Protein AF-A0AAP2GDQ8-F1 (afdb_monomer_lite)

Foldseek 3Di:
DDDDDDDDDDDDDDDDDDDDDDDDDDDDDDDDDDDDDDDDDDDDDDDDDDDDDDDDDDDDDDDDDDDDDDDDDDDDDDDDDDDDDPDPDDPDDPDPPDPDPQDLDFAAFDPVDWDQLCVLLDDDPVVVLCVQQQKDRTWTQTPRNNNQEIATAGQAWEFAADLVVRATQWAKAWDDQDPVRWIKIKIKTWTFSLHDPVSQVVSQVSSCVSVVHRHHYDHFAFPDAWDKFLDCLVVVQVWDPVQWDWDGDPDNRGIIMIMGMGTPCVLVLLVQLADPQHRKIWTWTHGPDDDRDTDTRMYGSHQQFCSNVGWAKDPDLCVQQQWDFAQHLFKKWFFWKWWWFQAPVRDTDIDTHGDPGDIAGHRGIDNPGDPVSSCVNVDDHDTPIITTDIHTDDDPVSSVVVSCSRVCVLAQFPKQWAKEFFACQCVFQVFQKKKKWKWALQLDSNSPDIDIDPIDIGRDGGDMDTPGIGRHHVPGFAKIWMKMWGQHPVRDIDIFDIDMDRDSYHYHDDVVCCVGPVRPGPPDDPPPPPPPPDD

Radius of gyration: 38.81 Å; chains: 1; bounding box: 111×85×153 Å

Organism: NCBI:txid2782352

Structure (mmCIF, N/CA/C/O backbone):
data_AF-A0AAP2GDQ8-F1
#
_entry.id   AF-A0AAP2GDQ8-F1
#
loop_
_atom_site.group_PDB
_atom_site.id
_atom_site.type_symbol
_atom_site.label_atom_id
_atom_site.label_alt_id
_atom_site.label_comp_id
_atom_site.label_asym_id
_atom_site.label_entity_id
_atom_site.label_seq_id
_atom_site.pdbx_PDB_ins_code
_atom_site.Cartn_x
_atom_site.Cartn_y
_atom_site.Cartn_z
_atom_site.occupancy
_atom_site.B_iso_or_equiv
_atom_site.auth_seq_id
_atom_site.auth_comp_id
_atom_site.auth_asym_id
_atom_site.auth_atom_id
_atom_site.pdbx_PDB_model_num
ATOM 1 N N . MET A 1 1 ? 58.501 -4.384 36.906 1.00 40.50 1 MET A N 1
ATOM 2 C CA . MET A 1 1 ? 58.510 -3.609 35.641 1.00 40.50 1 MET A CA 1
ATOM 3 C C . MET A 1 1 ? 57.201 -2.818 35.605 1.00 40.50 1 MET A C 1
ATOM 5 O O . MET A 1 1 ? 56.200 -3.402 35.245 1.00 40.50 1 MET A O 1
ATOM 9 N N . ASN A 1 2 ? 56.993 -1.670 36.255 1.00 32.47 2 ASN A N 1
ATOM 10 C CA . ASN A 1 2 ? 57.658 -0.359 36.375 1.00 32.47 2 ASN A CA 1
ATOM 11 C C . ASN A 1 2 ? 57.536 0.590 35.157 1.00 32.47 2 ASN A C 1
ATOM 13 O O . ASN A 1 2 ? 58.122 0.298 34.119 1.00 32.47 2 ASN A O 1
ATOM 17 N N . ARG A 1 3 ? 56.897 1.758 35.425 1.00 37.75 3 ARG A N 1
ATOM 18 C CA . ARG A 1 3 ? 56.630 3.017 34.655 1.00 37.75 3 ARG A CA 1
ATOM 19 C C . ARG A 1 3 ? 55.179 3.126 34.146 1.00 37.75 3 ARG A C 1
ATOM 21 O O . ARG A 1 3 ? 54.795 2.319 33.319 1.00 37.75 3 ARG A O 1
ATOM 28 N N . ILE A 1 4 ? 54.265 3.988 34.628 1.00 42.88 4 ILE A N 1
ATOM 29 C CA . ILE A 1 4 ? 54.241 5.357 35.225 1.00 42.88 4 ILE A CA 1
ATOM 30 C C . ILE A 1 4 ? 54.722 6.485 34.286 1.00 42.88 4 ILE A C 1
ATOM 32 O O . ILE A 1 4 ? 55.823 6.382 33.752 1.00 42.88 4 ILE A O 1
ATOM 36 N N . TYR A 1 5 ? 53.911 7.569 34.262 1.00 36.34 5 TYR A N 1
ATOM 37 C CA . TYR A 1 5 ? 54.082 8.975 33.805 1.00 36.34 5 TYR A CA 1
ATOM 38 C C . TYR A 1 5 ? 53.352 9.333 32.496 1.00 36.34 5 TYR A C 1
ATOM 40 O O . TYR A 1 5 ? 53.476 8.607 31.525 1.00 36.34 5 TYR A O 1
ATOM 48 N N . ARG A 1 6 ? 52.642 10.463 32.334 1.00 31.94 6 ARG A N 1
ATOM 49 C CA . ARG A 1 6 ? 52.053 11.516 33.196 1.00 31.94 6 ARG A CA 1
ATOM 50 C C . ARG A 1 6 ? 51.223 12.417 32.250 1.00 31.94 6 ARG A C 1
ATOM 52 O O . ARG A 1 6 ? 51.594 12.615 31.102 1.00 31.94 6 ARG A O 1
ATOM 59 N N . THR A 1 7 ? 50.144 12.952 32.802 1.00 39.91 7 THR A N 1
ATOM 60 C CA . THR A 1 7 ? 49.441 14.229 32.567 1.00 39.91 7 THR A CA 1
ATOM 61 C C . THR A 1 7 ? 50.134 15.314 31.725 1.00 39.91 7 THR A C 1
ATOM 63 O O . THR A 1 7 ? 51.295 15.583 31.996 1.00 39.91 7 THR A O 1
ATOM 66 N N . PHE A 1 8 ? 49.379 16.030 30.865 1.00 30.31 8 PHE A N 1
ATOM 67 C CA . PHE A 1 8 ? 49.416 17.506 30.694 1.00 30.31 8 PHE A CA 1
ATOM 68 C C . PHE A 1 8 ? 48.238 18.033 29.815 1.00 30.31 8 PHE A C 1
ATOM 70 O O . PHE A 1 8 ? 48.149 17.737 28.631 1.00 30.31 8 PHE A O 1
ATOM 77 N N . LEU A 1 9 ? 47.349 18.829 30.425 1.00 34.56 9 LEU A N 1
ATOM 78 C CA . LEU A 1 9 ? 46.577 19.980 29.880 1.00 34.56 9 LEU A CA 1
ATOM 79 C C . LEU A 1 9 ? 47.241 21.244 30.508 1.00 34.56 9 LEU A C 1
ATOM 81 O O . LEU A 1 9 ? 47.944 21.024 31.504 1.00 34.56 9 LEU A O 1
ATOM 85 N N . PRO A 1 10 ? 47.060 22.528 30.084 1.00 46.31 10 PRO A N 1
ATOM 86 C CA . PRO A 1 10 ? 45.855 23.143 29.483 1.00 46.31 10 PRO A CA 1
ATOM 87 C C . PRO A 1 10 ? 46.098 24.320 28.478 1.00 46.31 10 PRO A C 1
ATOM 89 O O . PRO A 1 10 ? 47.229 24.680 28.168 1.00 46.31 10 PRO A O 1
ATOM 92 N N . GLY A 1 11 ? 45.012 24.973 28.031 1.00 29.83 11 GLY A N 1
ATOM 93 C CA . GLY A 1 11 ? 44.975 26.322 27.419 1.00 29.83 11 GLY A CA 1
ATOM 94 C C . GLY A 1 11 ? 43.732 26.459 26.525 1.00 29.83 11 GLY A C 1
ATOM 95 O O . GLY A 1 11 ? 43.672 25.806 25.495 1.00 29.83 11 GLY A O 1
ATOM 96 N N . LEU A 1 12 ? 42.605 27.065 26.916 1.00 29.80 12 LEU A N 1
ATOM 97 C CA . LEU A 1 12 ? 42.303 28.447 27.332 1.00 29.80 12 LEU A CA 1
ATOM 98 C C . LEU A 1 12 ? 42.609 29.492 26.244 1.00 29.80 12 LEU A C 1
ATOM 100 O O . LEU A 1 12 ? 43.733 29.972 26.144 1.00 29.80 12 LEU A O 1
ATOM 104 N N . LEU A 1 13 ? 41.584 29.893 25.481 1.00 31.83 13 LEU A N 1
ATOM 105 C CA . LEU A 1 13 ? 41.560 31.199 24.826 1.00 31.83 13 LEU A CA 1
ATOM 106 C C . LEU A 1 13 ? 40.144 31.784 24.842 1.00 31.83 13 LEU A C 1
ATOM 108 O O . LEU A 1 13 ? 39.163 31.148 24.468 1.00 31.83 13 LEU A O 1
ATOM 112 N N . ILE A 1 14 ? 40.106 32.998 25.376 1.00 31.94 14 ILE A N 1
ATOM 113 C CA . ILE A 1 14 ? 38.981 33.884 25.646 1.00 31.94 14 ILE A CA 1
ATOM 114 C C . ILE A 1 14 ? 38.792 34.780 24.419 1.00 31.94 14 ILE A C 1
ATOM 116 O O . ILE A 1 14 ? 39.777 35.306 23.906 1.00 31.94 14 ILE A O 1
ATOM 120 N N . LEU A 1 15 ? 37.550 35.061 24.023 1.00 30.41 15 LEU A N 1
ATOM 121 C CA . LEU A 1 15 ? 37.211 36.352 23.422 1.00 30.41 15 LEU A CA 1
ATOM 122 C C . LEU A 1 15 ? 35.789 36.750 23.814 1.00 30.41 15 LEU A C 1
ATOM 124 O O . LEU A 1 15 ? 34.842 35.978 23.688 1.00 30.41 15 LEU A O 1
ATOM 128 N N . ALA A 1 16 ? 35.695 37.959 24.356 1.00 32.38 16 ALA A N 1
ATOM 129 C CA . ALA A 1 16 ? 34.507 38.594 24.890 1.00 32.38 16 ALA A CA 1
ATOM 130 C C . ALA A 1 16 ? 34.227 39.904 24.138 1.00 32.38 16 ALA A C 1
ATOM 132 O O . ALA A 1 16 ? 35.139 40.487 23.552 1.00 32.38 16 ALA A O 1
ATOM 133 N N . ALA A 1 17 ? 32.992 40.385 24.331 1.00 31.30 17 ALA A N 1
ATOM 134 C CA . ALA A 1 17 ? 32.456 41.724 24.055 1.00 31.30 17 ALA A CA 1
ATOM 135 C C . ALA A 1 17 ? 32.092 41.992 22.576 1.00 31.30 17 ALA A C 1
ATOM 137 O O . ALA A 1 17 ? 32.802 41.582 21.673 1.00 31.30 17 ALA A O 1
ATOM 138 N N . THR A 1 18 ? 30.968 42.629 22.242 1.00 30.52 18 THR A N 1
ATOM 139 C CA . THR A 1 18 ? 30.297 43.767 22.894 1.00 30.52 18 THR A CA 1
ATOM 140 C C . THR A 1 18 ? 28.785 43.784 22.619 1.00 30.52 18 THR A C 1
ATOM 142 O O . THR A 1 18 ? 28.313 43.371 21.564 1.00 30.52 18 THR A O 1
ATOM 145 N N . ALA A 1 19 ? 28.029 44.325 23.575 1.00 36.44 19 ALA A N 1
ATOM 146 C CA . ALA A 1 19 ? 26.628 44.711 23.435 1.00 36.44 19 ALA A CA 1
ATOM 147 C C . ALA A 1 19 ? 26.494 46.107 22.799 1.00 36.44 19 ALA A C 1
ATOM 149 O O . ALA A 1 19 ? 27.297 46.987 23.107 1.00 36.44 19 ALA A O 1
ATOM 150 N N . ALA A 1 20 ? 25.438 46.341 22.012 1.00 31.25 20 ALA A N 1
ATOM 151 C CA . ALA A 1 20 ? 24.838 47.667 21.848 1.00 31.25 20 ALA A CA 1
ATOM 152 C C . ALA A 1 20 ? 23.382 47.580 21.350 1.00 31.25 20 ALA A C 1
ATOM 154 O O . ALA A 1 20 ? 23.047 46.878 20.403 1.00 31.25 20 ALA A O 1
ATOM 155 N N . THR A 1 21 ? 22.549 48.337 22.050 1.00 35.69 21 THR A N 1
ATOM 156 C CA . THR A 1 21 ? 21.128 48.666 21.892 1.00 35.69 21 THR A CA 1
ATOM 157 C C . THR A 1 21 ? 20.698 49.154 20.506 1.00 35.69 21 THR A C 1
ATOM 159 O O . THR A 1 21 ? 21.429 49.895 19.857 1.00 35.69 21 THR A O 1
ATOM 162 N N . GLY A 1 22 ? 19.441 48.884 20.129 1.00 29.06 22 GLY A N 1
ATOM 163 C CA . GLY A 1 22 ? 18.808 49.511 18.964 1.00 29.06 22 GLY A CA 1
ATOM 164 C C . GLY A 1 22 ? 17.322 49.187 18.819 1.00 29.06 22 GLY A C 1
ATOM 165 O O . GLY A 1 22 ? 16.933 48.339 18.027 1.00 29.06 22 GLY A O 1
ATOM 166 N N . GLN A 1 23 ? 16.487 49.877 19.591 1.00 34.75 23 GLN A N 1
ATOM 167 C CA . GLN A 1 23 ? 15.036 49.923 19.436 1.00 34.75 23 GLN A CA 1
ATOM 168 C C . GLN A 1 23 ? 14.692 50.789 18.209 1.00 34.75 23 GLN A C 1
ATOM 170 O O . GLN A 1 23 ? 14.975 51.982 18.233 1.00 34.75 23 GLN A O 1
ATOM 175 N N . GLN A 1 24 ? 14.047 50.247 17.169 1.00 33.66 24 GLN A N 1
ATOM 176 C CA . GLN A 1 24 ? 13.182 51.051 16.297 1.00 33.66 24 GLN A CA 1
ATOM 177 C C . GLN A 1 24 ? 12.017 50.252 15.708 1.00 33.66 24 GLN A C 1
ATOM 179 O O . GLN A 1 24 ? 12.149 49.196 15.099 1.00 33.66 24 GLN A O 1
ATOM 184 N N . ILE A 1 25 ? 10.856 50.854 15.932 1.00 36.34 25 ILE A N 1
ATOM 185 C CA . ILE A 1 25 ? 9.528 50.577 15.413 1.00 36.34 25 ILE A CA 1
ATOM 186 C C . ILE A 1 25 ? 9.544 50.767 13.896 1.00 36.34 25 ILE A C 1
ATOM 188 O O . ILE A 1 25 ? 9.951 51.828 13.434 1.00 36.34 25 ILE A O 1
ATOM 192 N N . ASN A 1 26 ? 8.993 49.820 13.133 1.00 34.19 26 ASN A N 1
ATOM 193 C CA . ASN A 1 26 ? 8.366 50.161 11.860 1.00 34.19 26 ASN A CA 1
ATOM 194 C C . ASN A 1 26 ? 7.135 49.299 11.570 1.00 34.19 26 ASN A C 1
ATOM 196 O O . ASN A 1 26 ? 7.192 48.086 11.390 1.00 34.19 26 ASN A O 1
ATOM 200 N N . ARG A 1 27 ? 6.004 50.009 11.525 1.00 35.31 27 ARG A N 1
ATOM 201 C CA . ARG A 1 27 ? 4.720 49.618 10.946 1.00 35.31 27 ARG A CA 1
ATOM 202 C C . ARG A 1 27 ? 4.918 49.113 9.516 1.00 35.31 27 ARG A C 1
ATOM 204 O O . ARG A 1 27 ? 5.404 49.882 8.692 1.00 35.31 27 ARG A O 1
ATOM 211 N N . ILE A 1 28 ? 4.372 47.946 9.174 1.00 35.25 28 ILE A N 1
ATOM 212 C CA . ILE A 1 28 ? 3.892 47.695 7.809 1.00 35.25 28 ILE A CA 1
ATOM 213 C C . ILE A 1 28 ? 2.470 47.131 7.860 1.00 35.25 28 ILE A C 1
ATOM 215 O O . ILE A 1 28 ? 2.134 46.234 8.626 1.00 35.25 28 ILE A O 1
ATOM 219 N N . LYS A 1 29 ? 1.642 47.797 7.058 1.00 33.44 29 LYS A N 1
ATOM 220 C CA . LYS A 1 29 ? 0.198 47.711 6.872 1.00 33.44 29 LYS A CA 1
ATOM 221 C C . LYS A 1 29 ? -0.309 46.299 6.579 1.00 33.44 29 LYS A C 1
ATOM 223 O O . LYS A 1 29 ? 0.093 45.669 5.609 1.00 33.44 29 LYS A O 1
ATOM 228 N N . THR A 1 30 ? -1.339 45.920 7.323 1.00 32.59 30 THR A N 1
ATOM 229 C CA . THR A 1 30 ? -2.402 45.004 6.909 1.00 32.59 30 THR A CA 1
ATOM 230 C C . THR A 1 30 ? -3.074 45.531 5.635 1.00 32.59 30 THR A C 1
ATOM 232 O O . THR A 1 30 ? -3.705 46.588 5.657 1.00 32.59 30 THR A O 1
ATOM 235 N N . MET A 1 31 ? -2.974 44.798 4.524 1.00 32.12 31 MET A N 1
ATOM 236 C CA . MET A 1 31 ? -3.910 44.931 3.405 1.00 32.12 31 MET A CA 1
ATOM 237 C C . MET A 1 31 ? -4.974 43.843 3.539 1.00 32.12 31 MET A C 1
ATOM 239 O O . MET A 1 31 ? -4.726 42.668 3.295 1.00 32.12 31 MET A O 1
ATOM 243 N N . ARG A 1 32 ? -6.165 44.268 3.972 1.00 31.55 32 ARG A N 1
ATOM 244 C CA . ARG A 1 32 ? -7.421 43.533 3.813 1.00 31.55 32 ARG A CA 1
ATOM 245 C C . ARG A 1 32 ? -7.878 43.699 2.367 1.00 31.55 32 ARG A C 1
ATOM 247 O O . ARG A 1 32 ? -8.207 44.812 1.965 1.00 31.55 32 ARG A O 1
ATOM 254 N N . THR A 1 33 ? -7.960 42.609 1.620 1.00 32.78 33 THR A N 1
ATOM 255 C CA . THR A 1 33 ? -8.718 42.543 0.367 1.00 32.78 33 THR A CA 1
ATOM 256 C C . THR A 1 33 ? -10.087 41.954 0.681 1.00 32.78 33 THR A C 1
ATOM 258 O O . THR A 1 33 ? -10.246 40.758 0.891 1.00 32.78 33 THR A O 1
ATOM 261 N N . THR A 1 34 ? -11.081 42.830 0.775 1.00 31.55 34 THR A N 1
ATOM 262 C CA . THR A 1 34 ? -12.501 42.478 0.822 1.00 31.55 34 THR A CA 1
ATOM 263 C C . THR A 1 34 ? -12.991 42.202 -0.594 1.00 31.55 34 THR A C 1
ATOM 265 O O . THR A 1 34 ? -12.970 43.105 -1.432 1.00 31.55 34 THR A O 1
ATOM 268 N N . THR A 1 35 ? -13.472 40.990 -0.859 1.00 36.16 35 THR A N 1
ATOM 269 C CA . THR A 1 35 ? -14.268 40.679 -2.054 1.00 36.16 35 THR A CA 1
ATOM 270 C C . THR A 1 35 ? -15.708 40.399 -1.611 1.00 36.16 35 THR A C 1
ATOM 272 O O . THR A 1 35 ? -15.901 39.635 -0.664 1.00 36.16 35 THR A O 1
ATOM 275 N N . PRO A 1 36 ? -16.728 41.029 -2.220 1.00 41.91 36 PRO A N 1
ATOM 276 C CA . PRO A 1 36 ? -18.109 40.899 -1.770 1.00 41.91 36 PRO A CA 1
ATOM 277 C C . PRO A 1 36 ? -18.759 39.605 -2.279 1.00 41.91 36 PRO A C 1
ATOM 279 O O . PRO A 1 36 ? -18.770 39.326 -3.479 1.00 41.91 36 PRO A O 1
ATOM 282 N N . VAL A 1 37 ? -19.357 38.850 -1.355 1.00 34.06 37 VAL A N 1
ATOM 283 C CA . VAL A 1 37 ? -20.263 37.732 -1.647 1.00 34.06 37 VAL A CA 1
ATOM 284 C C . VAL A 1 37 ? -21.618 38.303 -2.061 1.00 34.06 37 VAL A C 1
ATOM 286 O O . VAL A 1 37 ? -22.254 39.045 -1.314 1.00 34.06 37 VAL A O 1
ATOM 289 N N . LYS A 1 38 ? -22.046 37.963 -3.278 1.00 35.97 38 LYS A N 1
ATOM 290 C CA . LYS A 1 38 ? -23.345 38.325 -3.844 1.00 35.97 38 LYS A CA 1
ATOM 291 C C . LYS A 1 38 ? -24.375 37.274 -3.426 1.00 35.97 38 LYS A C 1
ATOM 293 O O . LYS A 1 38 ? -24.332 36.139 -3.887 1.00 35.97 38 LYS A O 1
ATOM 298 N N . THR A 1 39 ? -25.284 37.670 -2.546 1.00 35.19 39 THR A N 1
ATOM 299 C CA . THR A 1 39 ? -26.488 36.935 -2.150 1.00 35.19 39 THR A CA 1
ATOM 300 C C . THR A 1 39 ? -27.472 36.828 -3.318 1.00 35.19 39 THR A C 1
ATOM 302 O O . THR A 1 39 ? -27.715 37.803 -4.031 1.00 35.19 39 THR A O 1
ATOM 305 N N . ALA A 1 40 ? -28.073 35.649 -3.488 1.00 33.09 40 ALA A N 1
ATOM 306 C CA . ALA A 1 40 ? -29.276 35.435 -4.290 1.00 33.09 40 ALA A CA 1
ATOM 307 C C . ALA A 1 40 ? -30.298 34.622 -3.465 1.00 33.09 40 ALA A C 1
ATOM 309 O O . ALA A 1 40 ? -29.884 33.865 -2.585 1.00 33.09 40 ALA A O 1
ATOM 310 N N . PRO A 1 41 ? -31.610 34.838 -3.675 1.00 45.50 41 PRO A N 1
ATOM 311 C CA . PRO A 1 41 ? -32.619 34.654 -2.639 1.00 45.50 41 PRO A CA 1
ATOM 312 C C . PRO A 1 41 ? -33.281 33.271 -2.623 1.00 45.50 41 PRO A C 1
ATOM 314 O O . PRO A 1 41 ? -33.259 32.521 -3.596 1.00 45.50 41 PRO A O 1
ATOM 317 N N . ALA A 1 42 ? -33.915 33.006 -1.480 1.00 35.81 42 ALA A N 1
ATOM 318 C CA . ALA A 1 42 ? -34.770 31.869 -1.180 1.00 35.81 42 ALA A CA 1
ATOM 319 C C . ALA A 1 42 ? -35.967 31.742 -2.140 1.00 35.81 42 ALA A C 1
ATOM 321 O O . ALA A 1 42 ? -36.599 32.738 -2.494 1.00 35.81 42 ALA A O 1
ATOM 322 N N . VAL A 1 43 ? -36.315 30.498 -2.480 1.00 37.81 43 VAL A N 1
ATOM 323 C CA . VAL A 1 43 ? -37.590 30.136 -3.109 1.00 37.81 43 VAL A CA 1
ATOM 324 C C . VAL A 1 43 ? -38.267 29.076 -2.245 1.00 37.81 43 VAL A C 1
ATOM 326 O O . VAL A 1 43 ? -37.688 28.043 -1.916 1.00 37.81 43 VAL A O 1
ATOM 329 N N . THR A 1 44 ? -39.487 29.413 -1.848 1.00 33.16 44 THR A N 1
ATOM 330 C CA . THR A 1 44 ? -40.448 28.670 -1.038 1.00 33.16 44 THR A CA 1
ATOM 331 C C . THR A 1 44 ? -41.014 27.448 -1.764 1.00 33.16 44 THR A C 1
ATOM 333 O O . THR A 1 44 ? -41.098 27.404 -2.989 1.00 33.16 44 THR A O 1
ATOM 336 N N . ALA A 1 45 ? -41.422 26.463 -0.965 1.00 37.12 45 ALA A N 1
ATOM 337 C CA . ALA A 1 45 ? -42.059 25.219 -1.377 1.00 37.12 45 ALA A CA 1
ATOM 338 C C . ALA A 1 45 ? -43.451 25.421 -2.005 1.00 37.12 45 ALA A C 1
ATOM 340 O O . ALA A 1 45 ? -44.201 26.290 -1.566 1.00 37.12 45 ALA A O 1
ATOM 341 N N . ASP A 1 46 ? -43.830 24.534 -2.932 1.00 34.88 46 ASP A N 1
ATOM 342 C CA . ASP A 1 46 ? -45.232 24.157 -3.124 1.00 34.88 46 ASP A CA 1
ATOM 343 C C . ASP A 1 46 ? -45.369 22.682 -3.540 1.00 34.88 46 ASP A C 1
ATOM 345 O O . ASP A 1 46 ? -44.595 22.124 -4.322 1.00 34.88 46 ASP A O 1
ATOM 349 N N . THR A 1 47 ? -46.376 22.054 -2.952 1.00 36.81 47 THR A N 1
ATOM 350 C CA . THR A 1 47 ? -46.819 20.674 -3.102 1.00 36.81 47 THR A CA 1
ATOM 351 C C . THR A 1 47 ? -47.924 20.572 -4.156 1.00 36.81 47 THR A C 1
ATOM 353 O O . THR A 1 47 ? -48.876 21.339 -4.121 1.00 36.81 47 THR A O 1
ATOM 356 N N . SER A 1 48 ? -47.902 19.538 -5.009 1.00 31.59 48 SER A N 1
ATOM 357 C CA . SER A 1 48 ? -49.019 18.581 -5.189 1.00 31.59 48 SER A CA 1
ATOM 358 C C . SER A 1 48 ? -49.104 17.920 -6.583 1.00 31.59 48 SER A C 1
ATOM 360 O O . SER A 1 48 ? -49.066 18.552 -7.627 1.00 31.59 48 SER A O 1
ATOM 362 N N . ARG A 1 49 ? -49.328 16.597 -6.527 1.00 35.88 49 ARG A N 1
ATOM 363 C CA . ARG A 1 49 ? -50.285 15.773 -7.301 1.00 35.88 49 ARG A CA 1
ATOM 364 C C . ARG A 1 49 ? -50.220 15.657 -8.849 1.00 35.88 49 ARG A C 1
ATOM 366 O O . ARG A 1 49 ? -50.533 16.577 -9.584 1.00 35.88 49 ARG A O 1
ATOM 373 N N . ARG A 1 50 ? -50.181 14.362 -9.241 1.00 32.12 50 ARG A N 1
ATOM 374 C CA . ARG A 1 50 ? -50.867 13.635 -10.355 1.00 32.12 50 ARG A CA 1
ATOM 375 C C . ARG A 1 50 ? -50.101 13.338 -11.667 1.00 32.12 50 ARG A C 1
ATOM 377 O O . ARG A 1 50 ? -50.126 14.128 -12.589 1.00 32.12 50 ARG A O 1
ATOM 384 N N . LYS A 1 51 ? -49.665 12.064 -11.755 1.00 35.16 51 LYS A N 1
ATOM 385 C CA . LYS A 1 51 ? -49.970 11.007 -12.769 1.00 35.16 51 LYS A CA 1
ATOM 386 C C . LYS A 1 51 ? -49.608 11.209 -14.274 1.00 35.16 51 LYS A C 1
ATOM 388 O O . LYS A 1 51 ? -49.369 12.319 -14.717 1.00 35.16 51 LYS A O 1
ATOM 393 N N . PRO A 1 52 ? -49.484 10.100 -15.048 1.00 52.44 52 PRO A N 1
ATOM 394 C CA . PRO A 1 52 ? -48.398 9.897 -16.015 1.00 52.44 52 PRO A CA 1
ATOM 395 C C . PRO A 1 52 ? -48.801 10.132 -17.476 1.00 52.44 52 PRO A C 1
ATOM 397 O O . PRO A 1 52 ? -49.949 9.895 -17.849 1.00 52.44 52 PRO A O 1
ATOM 400 N N . ILE A 1 53 ? -47.831 10.481 -18.331 1.00 32.22 53 ILE A N 1
ATOM 401 C CA . ILE A 1 53 ? -48.001 10.515 -19.792 1.00 32.22 53 ILE A CA 1
ATOM 402 C C . ILE A 1 53 ? -46.761 9.922 -20.487 1.00 32.22 53 ILE A C 1
ATOM 404 O O . ILE A 1 53 ? -45.647 10.417 -20.343 1.00 32.22 53 ILE A O 1
ATOM 408 N N . ARG A 1 54 ? -46.983 8.857 -21.271 1.00 40.41 54 ARG A N 1
ATOM 409 C CA . ARG A 1 54 ? -46.105 8.359 -22.348 1.00 40.41 54 ARG A CA 1
ATOM 410 C C . ARG A 1 54 ? -46.313 9.230 -23.586 1.00 40.41 54 ARG A C 1
ATOM 412 O O . ARG A 1 54 ? -47.448 9.237 -24.048 1.00 40.41 54 ARG A O 1
ATOM 419 N N . ILE A 1 55 ? -45.265 9.794 -24.200 1.00 33.12 55 ILE A N 1
ATOM 420 C CA . ILE A 1 55 ? -45.224 10.095 -25.649 1.00 33.12 55 ILE A CA 1
ATOM 421 C C . ILE A 1 55 ? -43.791 9.913 -26.197 1.00 33.12 55 ILE A C 1
ATOM 423 O O . ILE A 1 55 ? -42.801 10.214 -25.541 1.00 33.12 55 ILE A O 1
ATOM 427 N N . ILE A 1 56 ? -43.746 9.352 -27.407 1.00 34.84 56 ILE A N 1
ATOM 428 C CA . ILE A 1 56 ? -42.630 8.944 -28.277 1.00 34.84 56 ILE A CA 1
ATOM 429 C C . ILE A 1 56 ? -42.149 10.128 -29.163 1.00 34.84 56 ILE A C 1
ATOM 431 O O . ILE A 1 56 ? -42.936 11.040 -29.389 1.00 34.84 56 ILE A O 1
ATOM 435 N N . ARG A 1 57 ? -40.947 10.001 -29.782 1.00 31.42 57 ARG A N 1
ATOM 436 C CA . ARG A 1 57 ? -40.299 10.796 -30.882 1.00 31.42 57 ARG A CA 1
ATOM 437 C C . ARG A 1 57 ? -39.440 11.992 -30.429 1.00 31.42 57 ARG A C 1
ATOM 439 O O . ARG A 1 57 ? -39.788 12.656 -29.473 1.00 31.42 57 ARG A O 1
ATOM 446 N N . ALA A 1 58 ? -38.333 12.368 -31.079 1.00 31.09 58 ALA A N 1
ATOM 447 C CA . ALA A 1 58 ? -37.612 11.897 -32.270 1.00 31.09 58 ALA A CA 1
ATOM 448 C C . ALA A 1 58 ? -36.155 12.412 -32.201 1.00 31.09 58 ALA A C 1
ATOM 450 O O . ALA A 1 58 ? -35.915 13.497 -31.678 1.00 31.09 58 ALA A O 1
ATOM 451 N N . VAL A 1 59 ? -35.204 11.668 -32.770 1.00 39.84 59 VAL A N 1
ATOM 452 C CA . VAL A 1 59 ? -33.805 12.099 -32.957 1.00 39.84 59 VAL A CA 1
ATOM 453 C C . VAL A 1 59 ? -33.643 12.636 -34.387 1.00 39.84 59 VAL A C 1
ATOM 455 O O . VAL A 1 59 ? -34.045 11.936 -35.321 1.00 39.84 59 VAL A O 1
ATOM 458 N N . PRO A 1 60 ? -33.071 13.835 -34.610 1.00 40.12 60 PRO A N 1
ATOM 459 C CA . PRO A 1 60 ? -32.739 14.301 -35.950 1.00 40.12 60 PRO A CA 1
ATOM 460 C C . PRO A 1 60 ? -31.393 13.723 -36.413 1.00 40.12 60 PRO A C 1
ATOM 462 O O . PRO A 1 60 ? -30.383 13.815 -35.721 1.00 40.12 60 PRO A O 1
ATOM 465 N N . ALA A 1 61 ? -31.394 13.140 -37.613 1.00 34.00 61 ALA A N 1
ATOM 466 C CA . ALA A 1 61 ? -30.209 12.645 -38.301 1.00 34.00 61 ALA A CA 1
ATOM 467 C C . ALA A 1 61 ? -29.514 13.775 -39.079 1.00 34.00 61 ALA A C 1
ATOM 469 O O . ALA A 1 61 ? -30.111 14.396 -39.963 1.00 34.00 61 ALA A O 1
ATOM 470 N N . THR A 1 62 ? -28.237 14.008 -38.790 1.00 36.03 62 THR A N 1
ATOM 471 C CA . THR A 1 62 ? -27.336 14.849 -39.584 1.00 36.03 62 THR A CA 1
ATOM 472 C C . THR A 1 62 ? -26.738 14.039 -40.734 1.00 36.03 62 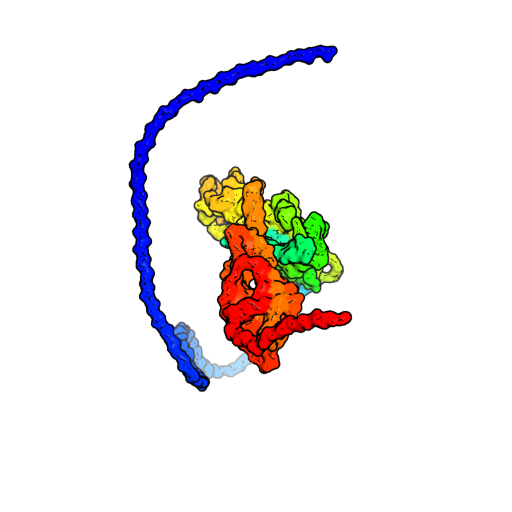THR A C 1
ATOM 474 O O . THR A 1 62 ? -26.145 12.980 -40.545 1.00 36.03 62 THR A O 1
ATOM 477 N N . LYS A 1 63 ? -26.927 14.553 -41.954 1.00 34.72 63 LYS A N 1
ATOM 478 C CA . LYS A 1 63 ? -26.347 14.054 -43.205 1.00 34.72 63 LYS A CA 1
ATOM 479 C C . LYS A 1 63 ? -24.893 14.513 -43.327 1.00 34.72 63 LYS A C 1
ATOM 481 O O . LYS A 1 63 ? -24.634 15.709 -43.220 1.00 34.72 63 LYS A O 1
ATOM 486 N N . THR A 1 64 ? -23.998 13.610 -43.719 1.00 35.28 64 THR A N 1
ATOM 487 C CA . THR A 1 64 ? -22.707 13.974 -44.321 1.00 35.28 64 THR A CA 1
ATOM 488 C C . THR A 1 64 ? -22.503 13.205 -45.620 1.00 35.28 64 THR A C 1
ATOM 490 O O . THR A 1 64 ? -22.839 12.030 -45.741 1.00 35.28 64 THR A O 1
ATOM 493 N N . ALA A 1 65 ? -22.035 13.947 -46.619 1.00 33.56 65 ALA A N 1
ATOM 494 C CA . ALA A 1 65 ? -22.036 13.620 -48.032 1.00 33.56 65 ALA A CA 1
ATOM 495 C C . ALA A 1 65 ? -21.034 12.519 -48.415 1.00 33.56 65 ALA A C 1
ATOM 497 O O . ALA A 1 65 ? -19.864 12.574 -48.042 1.00 33.56 65 ALA A O 1
ATOM 498 N N . VAL A 1 66 ? -21.483 11.580 -49.251 1.00 37.75 66 VAL A N 1
ATOM 499 C CA . VAL A 1 66 ? -20.634 10.618 -49.965 1.00 37.75 66 VAL A CA 1
ATOM 500 C C . VAL A 1 66 ? -20.478 11.106 -51.405 1.00 37.75 66 VAL A C 1
ATOM 502 O O . VAL A 1 66 ? -21.468 11.340 -52.098 1.00 37.75 66 VAL A O 1
ATOM 505 N N . LYS A 1 67 ? -19.226 11.297 -51.837 1.00 37.16 67 LYS A N 1
ATOM 506 C CA . LYS A 1 67 ? -18.860 11.652 -53.214 1.00 37.16 67 LYS A CA 1
ATOM 507 C C . LYS A 1 67 ? -19.057 10.452 -54.143 1.00 37.16 67 LYS A C 1
ATOM 509 O O . LYS A 1 67 ? -18.494 9.384 -53.925 1.00 37.16 67 LYS A O 1
ATOM 514 N N . ASP A 1 68 ? -19.850 10.701 -55.176 1.00 37.56 68 ASP A N 1
ATOM 515 C CA . ASP A 1 68 ? -20.210 9.826 -56.288 1.00 37.56 68 ASP A CA 1
ATOM 516 C C . ASP A 1 68 ? -19.018 9.659 -57.256 1.00 37.56 68 ASP A C 1
ATOM 518 O O . ASP A 1 68 ? -18.392 10.646 -57.641 1.00 37.56 68 ASP A O 1
ATOM 522 N N . ASN A 1 69 ? -18.707 8.424 -57.658 1.00 36.56 69 ASN A N 1
ATOM 523 C CA . ASN A 1 69 ? -17.764 8.112 -58.739 1.00 36.56 69 ASN A CA 1
ATOM 524 C C . ASN A 1 69 ? -18.366 6.999 -59.611 1.00 36.56 69 ASN A C 1
ATOM 526 O O . ASN A 1 69 ? -18.037 5.817 -59.495 1.00 36.56 69 ASN A O 1
ATOM 530 N N . ARG A 1 70 ? -19.291 7.392 -60.493 1.00 35.72 70 ARG A N 1
ATOM 531 C CA . ARG A 1 70 ? -19.883 6.524 -61.518 1.00 35.72 70 ARG A CA 1
ATOM 532 C C . ARG A 1 70 ? -18.891 6.295 -62.656 1.00 35.72 70 ARG A C 1
ATOM 534 O O . ARG A 1 70 ? -18.538 7.230 -63.368 1.00 35.72 70 ARG A O 1
ATOM 541 N N . LYS A 1 71 ? -18.538 5.034 -62.906 1.00 36.81 71 LYS A N 1
ATOM 542 C CA . LYS A 1 71 ? -18.150 4.560 -64.243 1.00 36.81 71 LYS A CA 1
ATOM 543 C C . LYS A 1 71 ? -19.259 3.652 -64.763 1.00 36.81 71 LYS A C 1
ATOM 545 O O . LYS A 1 71 ? -19.477 2.564 -64.242 1.00 36.81 71 LYS A O 1
ATOM 550 N N . GLN A 1 72 ? -19.981 4.153 -65.761 1.00 39.59 72 GLN A N 1
ATOM 551 C CA . GLN A 1 72 ? -20.962 3.409 -66.543 1.00 39.59 72 GLN A CA 1
ATOM 552 C C . GLN A 1 72 ? -20.247 2.362 -67.402 1.00 39.59 72 GLN A C 1
ATOM 554 O O . GLN A 1 72 ? -19.321 2.700 -68.135 1.00 39.59 72 GLN A O 1
ATOM 559 N N . TRP A 1 73 ? -20.722 1.119 -67.359 1.00 33.44 73 TRP A N 1
ATOM 560 C CA . TRP A 1 73 ? -20.461 0.131 -68.400 1.00 33.44 73 TRP A CA 1
ATOM 561 C C . TRP A 1 73 ? -21.782 -0.182 -69.094 1.00 33.44 73 TRP A C 1
ATOM 563 O O . TRP A 1 73 ? -22.718 -0.698 -68.489 1.00 33.44 73 TRP A O 1
ATOM 573 N N . VAL A 1 74 ? -21.848 0.211 -70.363 1.00 40.78 74 VAL A N 1
ATOM 574 C CA . VAL A 1 74 ? -22.937 -0.072 -71.297 1.00 40.78 74 VAL A CA 1
ATOM 575 C C . VAL A 1 74 ? -22.789 -1.519 -71.758 1.00 40.78 74 VAL A C 1
ATOM 577 O O . VAL A 1 74 ? -21.763 -1.890 -72.327 1.00 40.78 74 VAL A O 1
ATOM 580 N N . THR A 1 75 ? -23.804 -2.344 -71.523 1.00 38.56 75 THR A N 1
ATOM 581 C CA . THR A 1 75 ? -23.905 -3.692 -72.083 1.00 38.56 75 THR A CA 1
ATOM 582 C C . THR A 1 75 ? -24.423 -3.612 -73.517 1.00 38.56 75 THR A C 1
ATOM 584 O O . THR A 1 75 ? -25.540 -3.170 -73.766 1.00 38.56 75 THR A O 1
ATOM 587 N N . ASN A 1 76 ? -23.607 -4.057 -74.472 1.00 38.47 76 ASN A N 1
ATOM 588 C CA . ASN A 1 76 ? -24.023 -4.292 -75.852 1.00 38.47 76 ASN A CA 1
ATOM 589 C C . ASN A 1 76 ? -23.696 -5.750 -76.194 1.00 38.47 76 ASN A C 1
ATOM 591 O O . ASN A 1 76 ? -22.570 -6.087 -76.556 1.00 38.47 76 ASN A O 1
ATOM 595 N N . THR A 1 77 ? -24.673 -6.634 -76.008 1.00 36.94 77 THR A N 1
ATOM 596 C CA . THR A 1 77 ? -24.529 -8.070 -76.262 1.00 36.94 77 THR A CA 1
ATOM 597 C C . THR A 1 77 ? -24.983 -8.368 -77.688 1.00 36.94 77 THR A C 1
ATOM 599 O O . THR A 1 77 ? -26.172 -8.521 -77.953 1.00 36.94 77 THR A O 1
ATOM 602 N N . LYS A 1 78 ? -24.030 -8.455 -78.624 1.00 39.44 78 LYS A N 1
ATOM 603 C CA . LYS A 1 78 ? -24.235 -9.119 -79.919 1.00 39.44 78 LYS A CA 1
ATOM 604 C C . LYS A 1 78 ? -23.770 -10.569 -79.801 1.00 39.44 78 LYS A C 1
ATOM 606 O O . LYS A 1 78 ? -22.593 -10.831 -79.579 1.00 39.44 78 LYS A O 1
ATOM 611 N N . LEU A 1 79 ? -24.719 -11.489 -79.948 1.00 42.44 79 LEU A N 1
ATOM 612 C CA . LEU A 1 79 ? -24.495 -12.925 -80.089 1.00 42.44 79 LEU A CA 1
ATOM 613 C C . LEU A 1 79 ? -23.686 -13.213 -81.363 1.00 42.44 79 LEU A C 1
ATOM 615 O O . LEU A 1 79 ? -24.085 -12.799 -82.452 1.00 42.44 79 LEU A O 1
ATOM 619 N N . GLN A 1 80 ? -22.588 -13.958 -81.228 1.00 41.84 80 GLN A N 1
ATOM 620 C CA . GLN A 1 80 ? -21.964 -14.692 -82.330 1.00 41.84 80 GLN A CA 1
ATOM 621 C C . GLN A 1 80 ? -21.858 -16.185 -81.978 1.00 41.84 80 GLN A C 1
ATOM 623 O O . GLN A 1 80 ? -21.691 -16.520 -80.803 1.00 41.84 80 GLN A O 1
ATOM 628 N N . PRO A 1 81 ? -22.009 -17.076 -82.975 1.00 41.88 81 PRO A N 1
ATOM 629 C CA . PRO A 1 81 ? -22.107 -18.513 -82.766 1.00 41.88 81 PRO A CA 1
ATOM 630 C C . PRO A 1 81 ? -20.768 -19.152 -82.376 1.00 41.88 81 PRO A C 1
ATOM 632 O O . PRO A 1 81 ? -19.688 -18.759 -82.810 1.00 41.88 81 PRO A O 1
ATOM 635 N N . SER A 1 82 ? -20.907 -20.165 -81.534 1.00 43.00 82 SER A N 1
ATOM 636 C CA . SER A 1 82 ? -19.913 -20.982 -80.850 1.00 43.00 82 SER A CA 1
ATOM 637 C C . SER A 1 82 ? -18.861 -21.619 -81.765 1.00 43.00 82 SER A C 1
ATOM 639 O O . SER A 1 82 ? -19.164 -22.507 -82.560 1.00 43.00 82 SER A O 1
ATOM 641 N N . GLN A 1 83 ? -17.592 -21.266 -81.548 1.00 40.16 83 GLN A N 1
ATOM 642 C CA . GLN A 1 83 ? -16.460 -22.127 -81.892 1.00 40.16 83 GLN A CA 1
ATOM 643 C C . GLN A 1 83 ? -16.115 -22.991 -80.673 1.00 40.16 83 GLN A C 1
ATOM 645 O O . GLN A 1 83 ? -15.712 -22.483 -79.627 1.00 40.16 83 GLN A O 1
ATOM 650 N N . MET A 1 84 ? -16.312 -24.306 -80.797 1.00 38.53 84 MET A N 1
ATOM 651 C CA . MET A 1 84 ? -15.835 -25.286 -79.821 1.00 38.53 84 MET A CA 1
ATOM 652 C C . MET A 1 84 ? -14.307 -25.347 -79.878 1.00 38.53 84 MET A C 1
ATOM 654 O O . MET A 1 84 ? -13.738 -25.898 -80.818 1.00 38.53 84 MET A O 1
ATOM 658 N N . PHE A 1 85 ? -13.646 -24.810 -78.856 1.00 37.69 85 PHE A N 1
ATOM 659 C CA . PHE A 1 85 ? -12.241 -25.089 -78.586 1.00 37.69 85 PHE A CA 1
ATOM 660 C C . PHE A 1 85 ? -12.155 -26.326 -77.689 1.00 37.69 85 PHE A C 1
ATOM 662 O O . PHE A 1 85 ? -12.574 -26.294 -76.532 1.00 37.69 85 PHE A O 1
ATOM 669 N N . ILE A 1 86 ? -11.610 -27.423 -78.217 1.00 46.81 86 ILE A N 1
ATOM 670 C CA . ILE A 1 86 ? -11.181 -28.562 -77.401 1.00 46.81 86 ILE A CA 1
ATOM 671 C C . ILE A 1 86 ? -9.907 -28.118 -76.677 1.00 46.81 86 ILE A C 1
ATOM 673 O O . ILE A 1 86 ? -8.841 -28.016 -77.282 1.00 46.81 86 ILE A O 1
ATOM 677 N N . LEU A 1 87 ? -10.028 -27.800 -75.388 1.00 39.75 87 LEU A N 1
ATOM 678 C CA . LEU A 1 87 ? -8.871 -27.544 -74.534 1.00 39.75 87 LEU A CA 1
ATOM 679 C C . LEU A 1 87 ? -8.127 -28.867 -74.289 1.00 39.75 87 LEU A C 1
ATOM 681 O O . LEU A 1 87 ? -8.765 -29.856 -73.919 1.00 39.75 87 LEU A O 1
ATOM 685 N N . PRO A 1 88 ? -6.794 -28.914 -74.457 1.00 43.28 88 PRO A N 1
ATOM 686 C CA . PRO A 1 88 ? -6.017 -30.091 -74.100 1.00 43.28 88 PRO A CA 1
ATOM 687 C C . PRO A 1 88 ? -6.145 -30.349 -72.594 1.00 43.28 88 PRO A C 1
ATOM 689 O O . PRO A 1 88 ? -5.772 -29.511 -71.770 1.00 43.28 88 PRO A O 1
ATOM 692 N N . TYR A 1 89 ? -6.680 -31.518 -72.238 1.00 49.25 89 TYR A N 1
ATOM 693 C CA . TYR A 1 89 ? -6.732 -32.011 -70.866 1.00 49.25 89 TYR A CA 1
ATOM 694 C C . TYR A 1 89 ? -5.299 -32.232 -70.366 1.00 49.25 89 TYR A C 1
ATOM 696 O O . TYR A 1 89 ? -4.645 -33.213 -70.719 1.00 49.25 89 TYR A O 1
ATOM 704 N N . LYS A 1 90 ? -4.787 -31.294 -69.562 1.00 43.94 90 LYS A N 1
ATOM 705 C CA . LYS A 1 90 ? -3.624 -31.548 -68.709 1.00 43.94 90 LYS A CA 1
ATOM 706 C C . LYS A 1 90 ? -4.112 -32.358 -67.504 1.00 43.94 90 LYS A C 1
ATOM 708 O O . LYS A 1 90 ? -5.003 -31.866 -66.810 1.00 43.94 90 LYS A O 1
ATOM 713 N N . PRO A 1 91 ? -3.556 -33.550 -67.224 1.00 45.12 91 PRO A N 1
ATOM 714 C CA . PRO A 1 91 ? -3.856 -34.241 -65.979 1.00 45.12 91 PRO A CA 1
ATOM 715 C C . PRO A 1 91 ? -3.501 -33.314 -64.813 1.00 45.12 91 PRO A C 1
ATOM 717 O O . PRO A 1 91 ? -2.414 -32.733 -64.783 1.00 45.12 91 PRO A O 1
ATOM 720 N N . LEU A 1 92 ? -4.447 -33.136 -63.888 1.00 44.94 92 LEU A N 1
ATOM 721 C CA . LEU A 1 92 ? -4.232 -32.402 -62.646 1.00 44.94 92 LEU A CA 1
ATOM 722 C C . LEU A 1 92 ? -3.089 -33.085 -61.891 1.00 44.94 92 LEU A C 1
ATOM 724 O O . LEU A 1 92 ? -3.263 -34.161 -61.322 1.00 44.94 92 LEU A O 1
ATOM 728 N N . THR A 1 93 ? -1.909 -32.467 -61.899 1.00 55.44 93 THR A N 1
ATOM 729 C CA . THR A 1 93 ? -0.868 -32.752 -60.909 1.00 55.44 93 THR A CA 1
ATOM 730 C C . THR A 1 93 ? -1.508 -32.634 -59.524 1.00 55.44 93 THR A C 1
ATOM 732 O O . THR A 1 93 ? -2.177 -31.622 -59.287 1.00 55.44 93 THR A O 1
ATOM 735 N N . PRO A 1 94 ? -1.339 -33.621 -58.622 1.00 48.44 94 PRO A N 1
ATOM 736 C CA . PRO A 1 94 ? -1.843 -33.529 -57.260 1.00 48.44 94 PRO A CA 1
ATOM 737 C C . PRO A 1 94 ? -1.376 -32.205 -56.662 1.00 48.44 94 PRO A C 1
ATOM 739 O O . PRO A 1 94 ? -0.176 -31.933 -56.597 1.00 48.44 94 PRO A O 1
ATOM 742 N N . GLN A 1 95 ? -2.332 -31.353 -56.306 1.00 59.12 95 GLN A N 1
ATOM 743 C CA . GLN A 1 95 ? -2.053 -30.093 -55.638 1.00 59.12 95 GLN A CA 1
ATOM 744 C C . GLN A 1 95 ? -1.286 -30.443 -54.351 1.00 59.12 95 GLN A C 1
ATOM 746 O O . GLN A 1 95 ? -1.776 -31.291 -53.600 1.00 59.12 95 GLN A O 1
ATOM 751 N N . PRO A 1 96 ? -0.079 -29.886 -54.113 1.00 54.69 96 PRO A N 1
ATOM 752 C CA . PRO A 1 96 ? 0.660 -30.127 -52.879 1.00 54.69 96 PRO A CA 1
ATOM 753 C C . PRO A 1 96 ? -0.296 -29.881 -51.717 1.00 54.69 96 PRO A C 1
ATOM 755 O O . PRO A 1 96 ? -0.907 -28.811 -51.667 1.00 54.69 96 PRO A O 1
ATOM 758 N N . GLY A 1 97 ? -0.505 -30.906 -50.883 1.00 55.62 97 GLY A N 1
ATOM 759 C CA . GLY A 1 97 ? -1.547 -30.915 -49.860 1.00 55.62 97 GLY A CA 1
ATOM 760 C C . GLY A 1 97 ? -1.566 -29.591 -49.109 1.00 55.62 97 GLY A C 1
ATOM 761 O O . GLY A 1 97 ? -0.532 -29.163 -48.596 1.00 55.62 97 GLY A O 1
ATOM 762 N N . ALA A 1 98 ? -2.720 -28.918 -49.114 1.00 60.38 98 ALA A N 1
ATOM 763 C CA . ALA A 1 98 ? -2.912 -27.696 -48.351 1.00 60.38 98 ALA A CA 1
ATOM 764 C C . ALA A 1 98 ? -2.478 -27.984 -46.911 1.00 60.38 98 ALA A C 1
ATOM 766 O O . ALA A 1 98 ? -3.035 -28.879 -46.274 1.00 60.38 98 ALA A O 1
ATOM 767 N N . ALA A 1 99 ? -1.434 -27.292 -46.449 1.00 66.12 99 ALA A N 1
ATOM 768 C CA . ALA A 1 99 ? -0.933 -27.456 -45.096 1.00 66.12 99 ALA A CA 1
ATOM 769 C C . ALA A 1 99 ? -2.112 -27.278 -44.135 1.00 66.12 99 ALA A C 1
ATOM 771 O O . ALA A 1 99 ? -2.805 -26.259 -44.189 1.00 66.12 99 ALA A O 1
ATOM 772 N N . THR A 1 100 ? -2.373 -28.292 -43.309 1.00 69.00 100 THR A N 1
ATOM 773 C CA . THR A 1 100 ? -3.400 -28.218 -42.273 1.00 69.00 100 THR A CA 1
ATOM 774 C C . THR A 1 100 ? -3.133 -26.958 -41.447 1.00 69.00 100 THR A C 1
ATOM 776 O O . THR A 1 100 ? -1.983 -26.763 -41.041 1.00 69.00 100 THR A O 1
ATOM 779 N N . PRO A 1 101 ? -4.125 -26.073 -41.235 1.00 79.75 101 PRO A N 1
ATOM 780 C CA . PRO A 1 101 ? -3.904 -24.851 -40.475 1.00 79.75 101 PRO A CA 1
ATOM 781 C C . PRO A 1 101 ? -3.354 -25.209 -39.093 1.00 79.75 101 PRO A C 1
ATOM 783 O O . PRO A 1 101 ? -3.912 -26.057 -38.395 1.00 79.75 101 PRO A O 1
ATOM 786 N N . THR A 1 102 ? -2.229 -24.597 -38.721 1.00 84.81 102 THR A N 1
ATOM 787 C CA . THR A 1 102 ? -1.616 -24.790 -37.406 1.00 84.81 102 THR A CA 1
ATOM 788 C C . THR A 1 102 ? -2.616 -24.377 -36.332 1.00 84.81 102 THR A C 1
ATOM 790 O O . THR A 1 102 ? -3.097 -23.246 -36.348 1.00 84.81 102 THR A O 1
ATOM 793 N N . ASN A 1 103 ? -2.932 -25.283 -35.404 1.00 90.31 103 ASN A N 1
ATOM 794 C CA . ASN A 1 103 ? -3.832 -24.986 -34.296 1.00 90.31 103 ASN A CA 1
ATOM 795 C C . ASN A 1 103 ? -3.211 -23.900 -33.395 1.00 90.31 103 ASN A C 1
ATOM 797 O O . ASN A 1 103 ? -2.107 -24.083 -32.883 1.00 90.31 103 ASN A O 1
ATOM 801 N N . THR A 1 104 ? -3.913 -22.785 -33.193 1.00 90.88 104 THR A N 1
ATOM 802 C CA . THR A 1 104 ? -3.502 -21.672 -32.318 1.00 90.88 104 THR A CA 1
ATOM 803 C C . THR A 1 104 ? -4.335 -21.574 -31.038 1.00 90.88 104 THR A C 1
ATOM 805 O O . THR A 1 104 ? -4.226 -20.585 -30.317 1.00 90.88 104 THR A O 1
ATOM 808 N N . ASP A 1 105 ? -5.175 -22.570 -30.756 1.00 94.00 105 ASP A N 1
ATOM 809 C CA . ASP A 1 105 ? -6.034 -22.599 -29.577 1.00 94.00 105 ASP A CA 1
ATOM 810 C C . ASP A 1 105 ? -5.203 -22.706 -28.296 1.00 94.00 105 ASP A C 1
ATOM 812 O O . ASP A 1 105 ? -4.211 -23.437 -28.230 1.00 94.00 105 ASP A O 1
ATOM 816 N N . VAL A 1 106 ? -5.634 -21.964 -27.278 1.00 93.00 106 VAL A N 1
ATOM 817 C CA . VAL A 1 106 ? -5.012 -21.888 -25.950 1.00 93.00 106 VAL A CA 1
ATOM 818 C C . VAL A 1 106 ? -5.299 -23.171 -25.176 1.00 93.00 106 VAL A C 1
ATOM 820 O O . VAL A 1 106 ? -6.454 -23.586 -25.086 1.00 93.00 106 VAL A O 1
ATOM 823 N N . GLN A 1 107 ? -4.268 -23.782 -24.595 1.00 92.75 107 GLN A N 1
ATOM 824 C CA . GLN A 1 107 ? -4.375 -25.046 -23.855 1.00 92.75 107 GLN A CA 1
ATOM 825 C C . GLN A 1 107 ? -3.965 -24.927 -22.380 1.00 92.75 107 GLN A C 1
ATOM 827 O O . GLN A 1 107 ? -3.999 -25.920 -21.646 1.00 92.75 107 GLN A O 1
ATOM 832 N N . GLY A 1 108 ? -3.624 -23.721 -21.923 1.00 90.81 108 GLY A N 1
ATOM 833 C CA . GLY A 1 108 ? -3.238 -23.452 -20.544 1.00 90.81 108 GLY A CA 1
ATOM 834 C C . GLY A 1 108 ? -1.724 -23.530 -20.334 1.00 90.81 108 GLY A C 1
ATOM 835 O O . GLY A 1 108 ? -0.986 -23.957 -21.224 1.00 90.81 108 GLY A O 1
ATOM 836 N N . PRO A 1 109 ? -1.236 -23.125 -19.150 1.00 91.81 109 PRO A N 1
ATOM 837 C CA . PRO A 1 109 ? 0.192 -23.055 -18.862 1.00 91.81 109 PRO A CA 1
ATOM 838 C C . PRO A 1 109 ? 0.851 -24.437 -18.860 1.00 91.81 109 PRO A C 1
ATOM 840 O O . PRO A 1 109 ? 0.317 -25.413 -18.325 1.00 91.81 109 PRO A O 1
ATOM 843 N N . ASN A 1 110 ? 2.064 -24.509 -19.399 1.00 90.31 110 ASN A N 1
ATOM 844 C CA . ASN A 1 110 ? 2.960 -25.642 -19.242 1.00 90.31 110 ASN A CA 1
ATOM 845 C C . ASN A 1 110 ? 3.936 -25.393 -18.080 1.00 90.31 110 ASN A C 1
ATOM 847 O O . ASN A 1 110 ? 5.016 -24.833 -18.265 1.00 90.31 110 ASN A O 1
ATOM 851 N N . LEU A 1 111 ? 3.567 -25.842 -16.877 1.00 86.81 111 LEU A N 1
ATOM 852 C CA . LEU A 1 111 ? 4.381 -25.635 -15.671 1.00 86.81 111 LEU A CA 1
ATOM 853 C C . LEU A 1 111 ? 5.701 -26.413 -15.654 1.00 86.81 111 LEU A C 1
ATOM 855 O O . LEU A 1 111 ? 6.615 -26.047 -14.924 1.00 86.81 111 LEU A O 1
ATOM 859 N N . THR A 1 112 ? 5.824 -27.469 -16.463 1.00 83.88 112 THR A N 1
ATOM 860 C CA . THR A 1 112 ? 7.075 -28.245 -16.562 1.00 83.88 112 THR A CA 1
ATOM 861 C C . THR A 1 112 ? 8.168 -27.519 -17.342 1.00 83.88 112 THR A C 1
ATOM 863 O O . THR A 1 112 ? 9.341 -27.860 -17.226 1.00 83.88 112 THR A O 1
ATOM 866 N N . LEU A 1 113 ? 7.789 -26.505 -18.126 1.00 79.00 113 LEU A N 1
ATOM 867 C CA . LEU A 1 113 ? 8.686 -25.690 -18.937 1.00 79.00 113 LEU A CA 1
ATOM 868 C C . LEU A 1 113 ? 8.666 -24.238 -18.450 1.00 79.00 113 LEU A C 1
ATOM 870 O O . LEU A 1 113 ? 8.429 -23.318 -19.234 1.00 79.00 113 LEU A O 1
ATOM 874 N N . GLY A 1 114 ? 8.920 -24.034 -17.155 1.00 76.94 114 GLY A N 1
ATOM 875 C CA . GLY A 1 114 ? 9.212 -22.703 -16.630 1.00 76.94 114 GLY A CA 1
ATOM 876 C C . GLY A 1 114 ? 10.399 -22.105 -17.385 1.00 76.94 114 GLY A C 1
ATOM 877 O O . GLY A 1 114 ? 11.478 -22.698 -17.442 1.00 76.94 114 GLY A O 1
ATOM 878 N N . LYS A 1 115 ? 10.191 -20.952 -18.023 1.00 79.38 115 LYS A N 1
ATOM 879 C CA . LYS A 1 115 ? 11.249 -20.229 -18.726 1.00 79.38 115 LYS A CA 1
ATOM 880 C C . LYS A 1 115 ? 11.621 -19.002 -17.924 1.00 79.38 115 LYS A C 1
ATOM 882 O O . LYS A 1 115 ? 10.784 -18.148 -17.646 1.00 79.38 115 LYS A O 1
ATOM 887 N N . ASP A 1 116 ? 12.899 -18.907 -17.597 1.00 80.62 116 ASP A N 1
ATOM 888 C CA . ASP A 1 116 ? 13.458 -17.715 -16.986 1.00 80.62 116 ASP A CA 1
ATOM 889 C C . ASP A 1 116 ? 13.434 -16.558 -17.991 1.00 80.62 116 ASP A C 1
ATOM 891 O O . ASP A 1 116 ? 14.065 -16.611 -19.055 1.00 80.62 116 ASP A O 1
ATOM 895 N N . VAL A 1 117 ? 12.693 -15.504 -17.657 1.00 72.94 117 VAL A N 1
ATOM 896 C CA . VAL A 1 117 ? 12.528 -14.346 -18.532 1.00 72.94 117 VAL A CA 1
ATOM 897 C C . VAL A 1 117 ? 13.867 -13.644 -18.773 1.00 72.94 117 VAL A C 1
ATOM 899 O O . VAL A 1 117 ? 14.075 -13.102 -19.862 1.00 72.94 117 VAL A O 1
ATOM 902 N N . SER A 1 118 ? 14.812 -13.681 -17.821 1.00 69.88 118 SER A N 1
ATOM 903 C CA . SER A 1 118 ? 16.123 -13.053 -18.030 1.00 69.88 118 SER A CA 1
ATOM 904 C C . SER A 1 118 ? 16.912 -13.743 -19.136 1.00 69.88 118 SER A C 1
ATOM 906 O O . SER A 1 118 ? 17.496 -13.076 -19.996 1.00 69.88 118 SER A O 1
ATOM 908 N N . ILE A 1 119 ? 16.854 -15.075 -19.168 1.00 74.50 119 ILE A N 1
ATOM 909 C CA . ILE A 1 119 ? 17.490 -15.902 -20.193 1.00 74.50 119 ILE A CA 1
ATOM 910 C C . ILE A 1 119 ? 16.816 -15.665 -21.544 1.00 74.50 119 ILE A C 1
ATOM 912 O O . ILE A 1 119 ? 17.501 -15.511 -22.557 1.00 74.50 119 ILE A O 1
ATOM 916 N N . LEU A 1 120 ? 15.480 -15.589 -21.562 1.00 70.75 120 LEU A N 1
ATOM 917 C CA . LEU A 1 120 ? 14.722 -15.313 -22.780 1.00 70.75 120 LEU A CA 1
ATOM 918 C C . LEU A 1 120 ? 15.101 -13.968 -23.391 1.00 70.75 120 LEU A C 1
ATOM 920 O O . LEU A 1 120 ? 15.336 -13.897 -24.597 1.00 70.75 120 LEU A O 1
ATOM 924 N N . LEU A 1 121 ? 15.179 -12.913 -22.577 1.00 69.69 121 LEU A N 1
ATOM 925 C CA . LEU A 1 121 ? 15.450 -11.564 -23.061 1.00 69.69 121 LEU A CA 1
ATOM 926 C C . LEU A 1 121 ? 16.927 -11.338 -23.401 1.00 69.69 121 LEU A C 1
ATOM 928 O O . LEU A 1 121 ? 17.187 -10.764 -24.457 1.00 69.69 121 LEU A O 1
ATOM 932 N N . GLY A 1 122 ? 17.868 -11.866 -22.610 1.00 62.56 122 GLY A N 1
ATOM 933 C CA . GLY A 1 122 ? 19.318 -11.885 -22.851 1.00 62.56 122 GLY A CA 1
ATOM 934 C C . GLY A 1 122 ? 19.998 -10.516 -23.064 1.00 62.56 122 GLY A C 1
ATOM 935 O O . GLY A 1 122 ? 19.554 -9.693 -23.858 1.00 62.56 122 GLY A O 1
ATOM 936 N N . GLY A 1 123 ? 21.157 -10.300 -22.439 1.00 62.69 123 GLY A N 1
ATOM 937 C CA . GLY A 1 123 ? 21.987 -9.099 -22.619 1.00 62.69 123 GLY A CA 1
ATOM 938 C C . GLY A 1 123 ? 21.964 -8.132 -21.430 1.00 62.69 123 GLY A C 1
ATOM 939 O O . GLY A 1 123 ? 21.040 -8.135 -20.616 1.00 62.69 123 GLY A O 1
ATOM 940 N N . ASN A 1 124 ? 23.008 -7.303 -21.337 1.00 54.88 124 ASN A N 1
ATOM 941 C CA . ASN A 1 124 ? 23.244 -6.372 -20.231 1.00 54.88 124 ASN A CA 1
ATOM 942 C C . ASN A 1 124 ? 22.169 -5.268 -20.230 1.00 54.88 124 ASN A C 1
ATOM 944 O O . ASN A 1 124 ? 22.277 -4.301 -20.977 1.00 54.88 124 ASN A O 1
ATOM 948 N N . GLY A 1 125 ? 21.106 -5.431 -19.439 1.00 57.03 125 GLY A N 1
ATOM 949 C CA . GLY A 1 125 ? 20.061 -4.413 -19.249 1.00 57.03 125 GLY A CA 1
ATOM 950 C C . GLY A 1 125 ? 18.648 -4.967 -19.062 1.00 57.03 125 GLY A C 1
ATOM 951 O O . GLY A 1 125 ? 17.833 -4.338 -18.391 1.00 57.03 125 GLY A O 1
ATOM 952 N N . PHE A 1 126 ? 18.355 -6.163 -19.585 1.00 64.62 126 PHE A N 1
ATOM 953 C CA . PHE A 1 126 ? 17.010 -6.746 -19.481 1.00 64.62 126 PHE A CA 1
ATOM 954 C C . PHE A 1 126 ? 16.718 -7.378 -18.118 1.00 64.62 126 PHE A C 1
ATOM 956 O O . PHE A 1 126 ? 15.585 -7.305 -17.658 1.00 64.62 126 PHE A O 1
ATOM 963 N N . GLU A 1 127 ? 17.721 -7.927 -17.431 1.00 63.94 127 GLU A N 1
ATOM 964 C CA . GLU A 1 127 ? 17.569 -8.419 -16.050 1.00 63.94 127 GLU A CA 1
ATOM 965 C C . GLU A 1 127 ? 17.100 -7.325 -15.093 1.00 63.94 127 GLU A C 1
ATOM 967 O O . GLU A 1 127 ? 16.152 -7.509 -14.333 1.00 63.94 127 GLU A O 1
ATOM 972 N N . TYR A 1 128 ? 17.731 -6.157 -15.193 1.00 62.44 128 TYR A N 1
ATOM 973 C CA . TYR A 1 128 ? 17.365 -4.979 -14.421 1.00 62.44 128 TYR A CA 1
ATOM 974 C C . TYR A 1 128 ? 15.930 -4.528 -14.732 1.00 62.44 128 TYR A C 1
ATOM 976 O O . TYR A 1 128 ? 15.152 -4.173 -13.850 1.00 62.44 128 TYR A O 1
ATOM 984 N N . PHE A 1 129 ? 15.554 -4.589 -16.006 1.00 66.19 129 PHE A N 1
ATOM 985 C CA . PHE A 1 129 ? 14.216 -4.227 -16.438 1.00 66.19 129 PHE A CA 1
ATOM 986 C C . PHE A 1 129 ? 13.140 -5.179 -15.894 1.00 66.19 129 PHE A C 1
ATOM 988 O O . PHE A 1 129 ? 12.098 -4.723 -15.431 1.00 66.19 129 PHE A O 1
ATOM 995 N N . LEU A 1 130 ? 13.410 -6.485 -15.870 1.00 65.94 130 LEU A N 1
ATOM 996 C CA . LEU A 1 130 ? 12.512 -7.483 -15.283 1.00 65.94 130 LEU A CA 1
ATOM 997 C C . LEU A 1 130 ? 12.366 -7.328 -13.771 1.00 65.94 130 LEU A C 1
ATOM 999 O O . LEU A 1 130 ? 11.270 -7.504 -13.245 1.00 65.94 130 LEU A O 1
ATOM 1003 N N . ASP A 1 131 ? 13.445 -6.946 -13.081 1.00 67.44 131 ASP A N 1
ATOM 1004 C CA . ASP A 1 131 ? 13.388 -6.596 -11.660 1.00 67.44 131 ASP A CA 1
ATOM 1005 C C . ASP A 1 131 ? 12.401 -5.459 -11.399 1.00 67.44 131 ASP A C 1
ATOM 1007 O O . ASP A 1 131 ? 11.614 -5.528 -10.455 1.00 67.44 131 ASP A O 1
ATOM 1011 N N . LYS A 1 132 ? 12.365 -4.467 -12.293 1.00 72.81 132 LYS A N 1
ATOM 1012 C CA . LYS A 1 132 ? 11.450 -3.333 -12.177 1.00 72.81 132 LYS A CA 1
ATOM 1013 C C . LYS A 1 132 ? 10.037 -3.622 -12.666 1.00 72.81 132 LYS A C 1
ATOM 1015 O O . LYS A 1 132 ? 9.115 -3.033 -12.124 1.00 72.81 132 LYS A O 1
ATOM 1020 N N . LEU A 1 133 ? 9.810 -4.535 -13.606 1.00 76.88 133 LEU A N 1
ATOM 1021 C CA . LEU A 1 133 ? 8.443 -4.931 -13.979 1.00 76.88 133 LEU A CA 1
ATOM 1022 C C . LEU A 1 133 ? 7.697 -5.678 -12.865 1.00 76.88 133 LEU A C 1
ATOM 1024 O O . LEU A 1 133 ? 6.497 -5.885 -12.989 1.00 76.88 133 LEU A O 1
ATOM 1028 N N . ASN A 1 134 ? 8.409 -6.111 -11.818 1.00 84.19 134 ASN A N 1
ATOM 1029 C CA . ASN A 1 134 ? 7.899 -6.938 -10.727 1.00 84.19 134 ASN A CA 1
ATOM 1030 C C . ASN A 1 134 ? 7.130 -8.182 -11.213 1.00 84.19 134 ASN A C 1
ATOM 1032 O O . ASN A 1 134 ? 6.228 -8.671 -10.538 1.00 84.19 134 ASN A O 1
ATOM 1036 N N . ILE A 1 135 ? 7.516 -8.719 -12.373 1.00 84.94 135 ILE A N 1
ATOM 1037 C CA . ILE A 1 135 ? 7.035 -9.997 -12.901 1.00 84.94 135 ILE A CA 1
ATOM 1038 C C . ILE A 1 135 ? 7.935 -11.101 -12.349 1.00 84.94 135 ILE A C 1
ATOM 1040 O O . ILE A 1 135 ? 9.159 -10.942 -12.277 1.00 84.94 135 ILE A O 1
ATOM 1044 N N . PHE A 1 136 ? 7.331 -12.207 -11.915 1.00 83.06 136 PHE A N 1
ATOM 1045 C CA . PHE A 1 136 ? 8.053 -13.369 -11.412 1.00 83.06 136 PHE A CA 1
ATOM 1046 C C . PHE A 1 136 ? 9.063 -13.847 -12.461 1.00 83.06 136 PHE A C 1
ATOM 1048 O O . PHE A 1 136 ? 8.827 -13.762 -13.666 1.00 83.06 136 PHE A O 1
ATOM 1055 N N . ARG A 1 137 ? 10.227 -14.307 -11.997 1.00 81.56 137 ARG A N 1
ATOM 1056 C CA . ARG A 1 137 ? 11.357 -14.621 -12.884 1.00 81.56 137 ARG A CA 1
ATOM 1057 C C . ARG A 1 137 ? 11.001 -15.696 -13.910 1.00 81.56 137 ARG A C 1
ATOM 1059 O O . ARG A 1 137 ? 11.498 -15.659 -15.031 1.00 81.56 137 ARG A O 1
ATOM 1066 N N . GLU A 1 138 ? 10.149 -16.632 -13.519 1.00 86.44 138 GLU A N 1
ATOM 1067 C CA . GLU A 1 138 ? 9.651 -17.685 -14.390 1.00 86.44 138 GLU A CA 1
ATOM 1068 C C . GLU A 1 138 ? 8.313 -17.287 -15.007 1.00 86.44 138 GLU A C 1
ATOM 1070 O O . GLU A 1 138 ? 7.374 -16.901 -14.308 1.00 86.44 138 GLU A O 1
ATOM 1075 N N . VAL A 1 139 ? 8.230 -17.430 -16.327 1.00 89.25 139 VAL A N 1
ATOM 1076 C CA . VAL A 1 139 ? 6.973 -17.420 -17.077 1.00 89.25 139 VAL A CA 1
ATOM 1077 C C . VAL A 1 139 ? 6.740 -18.791 -17.686 1.00 89.25 139 VAL A C 1
ATOM 1079 O O . VAL A 1 139 ? 7.682 -19.504 -18.042 1.00 89.25 139 VAL A O 1
ATOM 1082 N N . TYR A 1 140 ? 5.474 -19.149 -17.842 1.00 90.81 140 TYR A N 1
ATOM 1083 C CA . TYR A 1 140 ? 5.077 -20.461 -18.340 1.00 90.81 140 TYR A CA 1
ATOM 1084 C C . TYR A 1 140 ? 4.502 -20.311 -19.742 1.00 90.81 140 TYR A C 1
ATOM 1086 O O . TYR A 1 140 ? 3.537 -19.582 -19.937 1.00 90.81 140 TYR A O 1
ATOM 1094 N N . GLU A 1 141 ? 5.096 -20.969 -20.733 1.00 92.19 141 GLU A N 1
ATOM 1095 C CA . GLU A 1 141 ? 4.533 -20.999 -22.088 1.00 92.19 141 GLU A CA 1
ATOM 1096 C C . GLU A 1 141 ? 3.230 -21.813 -22.101 1.00 92.19 141 GLU A C 1
ATOM 1098 O O . GLU A 1 141 ? 3.071 -22.746 -21.313 1.00 92.19 141 GLU A O 1
ATOM 1103 N N . ASP A 1 142 ? 2.292 -21.481 -22.986 1.00 93.44 142 ASP A N 1
ATOM 1104 C CA . ASP A 1 142 ? 1.123 -22.327 -23.222 1.00 93.44 142 ASP A CA 1
ATOM 1105 C C . ASP A 1 142 ? 1.532 -23.734 -23.698 1.00 93.44 142 ASP A C 1
ATOM 1107 O O . ASP A 1 142 ? 2.500 -23.903 -24.445 1.00 93.44 142 ASP A O 1
ATOM 1111 N N . LYS A 1 143 ? 0.778 -24.762 -23.290 1.00 92.81 143 LYS A N 1
ATOM 1112 C CA . LYS A 1 143 ? 0.969 -26.146 -23.758 1.00 92.81 143 LYS A CA 1
ATOM 1113 C C . LYS A 1 143 ? 0.945 -26.243 -25.286 1.00 92.81 143 LYS A C 1
ATOM 1115 O O . LYS A 1 143 ? 1.644 -27.088 -25.843 1.00 92.81 143 LYS A O 1
ATOM 1120 N N . ASN A 1 144 ? 0.200 -25.365 -25.957 1.00 93.44 144 ASN A N 1
ATOM 1121 C CA . ASN A 1 144 ? 0.308 -25.124 -27.383 1.00 93.44 144 ASN A CA 1
ATOM 1122 C C . ASN A 1 144 ? 1.325 -23.994 -27.674 1.00 93.44 144 ASN A C 1
ATOM 1124 O O . ASN A 1 144 ? 0.969 -22.808 -27.647 1.00 93.44 144 ASN A O 1
ATOM 1128 N N . PRO A 1 145 ? 2.568 -24.317 -28.085 1.00 90.25 145 PRO A N 1
ATOM 1129 C CA . PRO A 1 145 ? 3.594 -23.316 -28.374 1.00 90.25 145 PRO A CA 1
ATOM 1130 C C . PRO A 1 145 ? 3.261 -22.457 -29.597 1.00 90.25 145 PRO A C 1
ATOM 1132 O O . PRO A 1 145 ? 3.962 -21.485 -29.868 1.00 90.25 145 PRO A O 1
ATOM 1135 N N . HIS A 1 146 ? 2.209 -22.762 -30.365 1.00 91.88 146 HIS A N 1
ATOM 1136 C CA . HIS A 1 146 ? 1.740 -21.922 -31.467 1.00 91.88 146 HIS A CA 1
ATOM 1137 C C . HIS A 1 146 ? 0.753 -20.842 -31.015 1.00 91.88 146 HIS A C 1
ATOM 1139 O O . HIS A 1 146 ? 0.716 -19.794 -31.656 1.00 91.88 146 HIS A O 1
ATOM 1145 N N . ALA A 1 147 ? 0.087 -20.998 -29.867 1.00 93.31 147 ALA A N 1
ATOM 1146 C CA . ALA A 1 147 ? -0.914 -20.050 -29.369 1.00 93.31 147 ALA A CA 1
ATOM 1147 C C . ALA A 1 147 ? -0.335 -18.660 -29.035 1.00 93.31 147 ALA A C 1
ATOM 1149 O O . ALA A 1 147 ? -1.015 -17.652 -29.186 1.00 93.31 147 ALA A O 1
ATOM 1150 N N . GLY A 1 148 ? 0.942 -18.591 -28.631 1.00 92.25 148 GLY A N 1
ATOM 1151 C CA . GLY A 1 148 ? 1.622 -17.308 -28.366 1.00 92.25 148 GLY A CA 1
ATOM 1152 C C . GLY A 1 148 ? 1.322 -16.713 -26.994 1.00 92.25 148 GLY A C 1
ATOM 1153 O O . GLY A 1 148 ? 1.645 -15.555 -26.755 1.00 92.25 148 GLY A O 1
ATOM 1154 N N . PHE A 1 149 ? 0.745 -17.503 -26.090 1.00 94.44 149 PHE A N 1
ATOM 1155 C CA . PHE A 1 149 ? 0.478 -17.087 -24.721 1.00 94.44 149 PHE A CA 1
ATOM 1156 C C . PHE A 1 149 ? 1.574 -17.550 -23.770 1.00 94.44 149 PHE A C 1
ATOM 1158 O O . PHE A 1 149 ? 2.079 -18.670 -23.860 1.00 94.44 149 PHE A O 1
ATOM 1165 N N . PHE A 1 150 ? 1.911 -16.656 -22.853 1.00 93.38 150 PHE A N 1
ATOM 1166 C CA . PHE A 1 150 ? 2.758 -16.893 -21.702 1.00 93.38 150 PHE A CA 1
ATOM 1167 C C . PHE A 1 150 ? 1.997 -16.486 -20.447 1.00 93.38 150 PHE A C 1
ATOM 1169 O O . PHE A 1 150 ? 1.238 -15.517 -20.449 1.00 93.38 150 PHE A O 1
ATOM 1176 N N . TYR A 1 151 ? 2.206 -17.226 -19.372 1.00 92.94 151 TYR A N 1
ATOM 1177 C CA . TYR A 1 151 ? 1.535 -17.023 -18.104 1.00 92.94 151 TYR A CA 1
ATOM 1178 C C . TYR A 1 151 ? 2.522 -16.522 -17.063 1.00 92.94 151 TYR A C 1
ATOM 1180 O O . TYR A 1 151 ? 3.643 -17.030 -16.986 1.00 92.94 151 TYR A O 1
ATOM 1188 N N . TYR A 1 152 ? 2.109 -15.537 -16.272 1.00 91.75 152 TYR A N 1
ATOM 1189 C CA . TYR A 1 152 ? 2.971 -14.898 -15.283 1.00 91.75 152 TYR A CA 1
ATOM 1190 C C . TYR A 1 152 ? 2.322 -14.832 -13.897 1.00 91.75 152 TYR A C 1
ATOM 1192 O O . TYR A 1 152 ? 1.099 -14.891 -13.750 1.00 91.75 152 TYR A O 1
ATOM 1200 N N . LEU A 1 153 ? 3.183 -14.680 -12.894 1.00 91.88 153 LEU A N 1
ATOM 1201 C CA . LEU A 1 153 ? 2.855 -14.295 -11.524 1.00 91.88 153 LEU A CA 1
ATOM 1202 C C . LEU A 1 153 ? 3.567 -12.973 -11.201 1.00 91.88 153 LEU A C 1
ATOM 1204 O O . LEU A 1 153 ? 4.571 -12.652 -11.846 1.00 91.88 153 LEU A O 1
ATOM 1208 N N . PRO A 1 154 ? 3.099 -12.191 -10.218 1.00 93.12 154 PRO A N 1
ATOM 1209 C CA . PRO A 1 154 ? 3.894 -11.098 -9.675 1.00 93.12 154 PRO A CA 1
ATOM 1210 C C . PRO A 1 154 ? 5.109 -11.649 -8.919 1.00 93.12 154 PRO A C 1
ATOM 1212 O O . PRO A 1 154 ? 5.087 -12.746 -8.363 1.00 93.12 154 PRO A O 1
ATOM 1215 N N . ARG A 1 155 ? 6.196 -10.881 -8.882 1.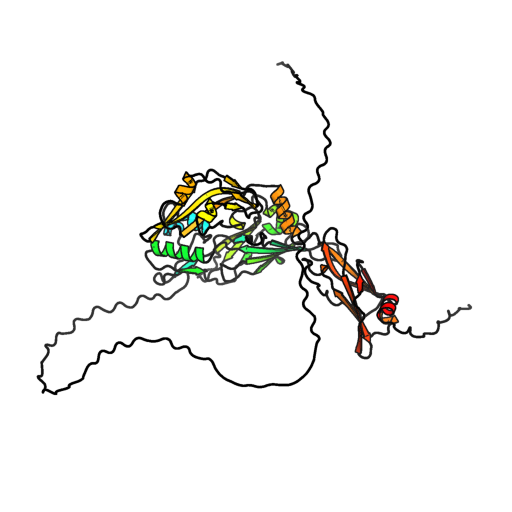00 91.69 155 ARG A N 1
ATOM 1216 C CA . ARG A 1 155 ? 7.437 -11.271 -8.204 1.00 91.69 155 ARG A CA 1
ATOM 1217 C C . ARG A 1 155 ? 7.369 -11.116 -6.693 1.00 91.69 155 ARG A C 1
ATOM 1219 O O . ARG A 1 155 ? 8.022 -11.869 -5.974 1.00 91.69 155 ARG A O 1
ATOM 1226 N N . SER A 1 156 ? 6.637 -10.119 -6.218 1.00 93.75 156 SER A N 1
ATOM 1227 C CA . SER A 1 156 ? 6.395 -9.896 -4.797 1.00 93.75 156 SER A CA 1
ATOM 1228 C C . SER A 1 156 ? 5.178 -9.011 -4.604 1.00 93.75 156 SER A C 1
ATOM 1230 O O . SER A 1 156 ? 4.934 -8.134 -5.431 1.00 93.75 156 SER A O 1
ATOM 1232 N N . TYR A 1 157 ? 4.508 -9.166 -3.471 1.00 95.31 157 TYR A N 1
ATOM 1233 C CA . TYR A 1 157 ? 3.521 -8.210 -2.987 1.00 95.31 157 TYR A CA 1
ATOM 1234 C C . TYR A 1 157 ? 4.159 -7.293 -1.948 1.00 95.31 157 TYR A C 1
ATOM 1236 O O . TYR A 1 157 ? 4.862 -7.763 -1.052 1.00 95.31 157 TYR A O 1
ATOM 1244 N N . ASN A 1 158 ? 3.919 -5.993 -2.057 1.00 95.25 158 ASN A N 1
ATOM 1245 C CA . ASN A 1 158 ? 4.444 -4.994 -1.128 1.00 95.25 158 ASN A CA 1
ATOM 1246 C C . ASN A 1 158 ? 3.295 -4.176 -0.545 1.00 95.25 158 ASN A C 1
ATOM 1248 O O . ASN A 1 158 ? 2.216 -4.122 -1.130 1.00 95.25 158 ASN A O 1
ATOM 1252 N N . MET A 1 159 ? 3.516 -3.531 0.596 1.00 94.50 159 MET A N 1
ATOM 1253 C CA . MET A 1 159 ? 2.536 -2.598 1.148 1.00 94.50 159 MET A CA 1
ATOM 1254 C C . MET A 1 159 ? 2.213 -1.500 0.126 1.00 94.50 159 MET A C 1
ATOM 1256 O O . MET A 1 159 ? 3.113 -0.942 -0.499 1.00 94.50 159 MET A O 1
ATOM 1260 N N . LYS A 1 160 ? 0.929 -1.199 -0.061 1.00 94.31 160 LYS A N 1
ATOM 1261 C CA . LYS A 1 160 ? 0.498 -0.146 -0.977 1.00 94.31 160 LYS A CA 1
ATOM 1262 C C . LYS A 1 160 ? 0.678 1.234 -0.341 1.00 94.31 160 LYS A C 1
ATOM 1264 O O . LYS A 1 160 ? 0.323 1.458 0.817 1.00 94.31 160 LYS A O 1
ATOM 1269 N N . TRP A 1 161 ? 1.193 2.161 -1.139 1.00 94.81 161 TRP A N 1
ATOM 1270 C CA . TRP A 1 161 ? 1.258 3.584 -0.837 1.00 94.81 161 TRP A CA 1
ATOM 1271 C C . TRP A 1 161 ? 0.649 4.373 -1.993 1.00 94.81 161 TRP A C 1
ATOM 1273 O O . TRP A 1 161 ? 0.938 4.118 -3.165 1.00 94.81 161 TRP A O 1
ATOM 1283 N N . ASP A 1 162 ? -0.227 5.313 -1.668 1.00 91.50 162 ASP A N 1
ATOM 1284 C CA . ASP A 1 162 ? -0.877 6.172 -2.645 1.00 91.50 162 ASP A CA 1
ATOM 1285 C C . ASP A 1 162 ? -0.099 7.479 -2.781 1.00 91.50 162 ASP A C 1
ATOM 1287 O O . ASP A 1 162 ? -0.137 8.347 -1.910 1.00 91.50 162 ASP A O 1
ATOM 1291 N N . ARG A 1 163 ? 0.569 7.640 -3.925 1.00 90.19 163 ARG A N 1
ATOM 1292 C CA . ARG A 1 163 ? 1.355 8.836 -4.246 1.00 90.19 163 ARG A CA 1
ATOM 1293 C C . ARG A 1 163 ? 0.533 10.123 -4.276 1.00 90.19 163 ARG A C 1
ATOM 1295 O O . ARG A 1 163 ? 1.082 11.188 -4.016 1.00 90.19 163 ARG A O 1
ATOM 1302 N N . SER A 1 164 ? -0.747 10.049 -4.637 1.00 86.25 164 SER A N 1
ATOM 1303 C CA . SER A 1 164 ? -1.602 11.228 -4.804 1.00 86.25 164 SER A CA 1
ATOM 1304 C C . SER A 1 164 ? -2.072 11.800 -3.469 1.00 86.25 164 SER A C 1
ATOM 1306 O O . SER A 1 164 ? -2.124 13.017 -3.307 1.00 86.25 164 SER A O 1
ATOM 1308 N N . SER A 1 165 ? -2.372 10.927 -2.506 1.00 86.50 165 SER A N 1
ATOM 1309 C CA . SER A 1 165 ? -2.788 11.308 -1.152 1.00 86.50 165 SER A CA 1
ATOM 1310 C C . SER A 1 165 ? -1.634 11.307 -0.145 1.00 86.50 165 SER A C 1
ATOM 1312 O O . SER A 1 165 ? -1.778 11.814 0.969 1.00 86.50 165 SER A O 1
ATOM 1314 N N . GLY A 1 166 ? -0.496 10.720 -0.519 1.00 89.62 166 GLY A N 1
ATOM 1315 C CA . GLY A 1 166 ? 0.638 10.459 0.357 1.00 89.62 166 GLY A CA 1
ATOM 1316 C C . GLY A 1 166 ? 0.348 9.401 1.424 1.00 89.62 166 GLY A C 1
ATOM 1317 O O . GLY A 1 166 ? 1.126 9.297 2.364 1.00 89.62 166 GLY A O 1
ATOM 1318 N N . GLN A 1 167 ? -0.756 8.654 1.351 1.00 89.62 167 GLN A N 1
ATOM 1319 C CA . GLN A 1 167 ? -1.201 7.760 2.426 1.00 89.62 167 GLN A CA 1
ATOM 1320 C C . GLN A 1 167 ? -0.683 6.328 2.262 1.00 89.62 167 GLN A C 1
ATOM 1322 O O . GLN A 1 167 ? -0.595 5.801 1.153 1.00 89.62 167 GLN A O 1
ATOM 1327 N N . TYR A 1 168 ? -0.399 5.673 3.388 1.00 92.69 168 TYR A N 1
ATOM 1328 C CA . TYR A 1 168 ? -0.131 4.236 3.435 1.00 92.69 168 TYR A CA 1
ATOM 1329 C C . TYR A 1 168 ? -1.459 3.487 3.514 1.00 92.69 168 TYR A C 1
ATOM 1331 O O . TYR A 1 168 ? -2.322 3.835 4.319 1.00 92.69 168 TYR A O 1
ATOM 1339 N N . SER A 1 169 ? -1.628 2.433 2.719 1.00 90.75 169 SER A N 1
ATOM 1340 C CA . SER A 1 169 ? -2.794 1.549 2.817 1.00 90.75 169 SER A CA 1
ATOM 1341 C C . SER A 1 169 ? -2.603 0.530 3.942 1.00 90.75 169 SER A C 1
ATOM 1343 O O . SER A 1 169 ? -2.613 -0.682 3.726 1.00 90.75 169 SER A O 1
ATOM 1345 N N . PHE A 1 170 ? -2.374 1.050 5.145 1.00 91.31 170 PHE A N 1
ATOM 1346 C CA . PHE A 1 170 ? -2.264 0.315 6.394 1.00 91.31 170 PHE A CA 1
ATOM 1347 C C . PHE A 1 170 ? -3.098 1.057 7.435 1.00 91.31 170 PHE A C 1
ATOM 1349 O O . PHE A 1 170 ? -2.775 2.180 7.816 1.00 91.31 170 PHE A O 1
ATOM 1356 N N . TYR A 1 171 ? -4.194 0.440 7.852 1.00 86.38 171 TYR A N 1
ATOM 1357 C CA . TYR A 1 171 ? -5.222 1.036 8.689 1.00 86.38 171 TYR A CA 1
ATOM 1358 C C . TYR A 1 171 ? -5.289 0.312 10.020 1.00 86.38 171 TYR A C 1
ATOM 1360 O O . TYR A 1 171 ? -5.275 -0.918 10.072 1.00 86.38 171 TYR A O 1
ATOM 1368 N N . VAL A 1 172 ? -5.400 1.090 11.087 1.00 86.88 172 VAL A N 1
ATOM 1369 C CA . VAL A 1 172 ? -5.510 0.599 12.454 1.00 86.88 172 VAL A CA 1
ATOM 1370 C C . VAL A 1 172 ? -6.853 1.060 13.004 1.00 86.88 172 VAL A C 1
ATOM 1372 O O . VAL A 1 172 ? -7.141 2.250 13.024 1.00 86.88 172 VAL A O 1
ATOM 1375 N N . TYR A 1 173 ? -7.690 0.117 13.421 1.00 81.06 173 TYR A N 1
ATOM 1376 C CA . TYR A 1 173 ? -9.001 0.379 14.003 1.00 81.06 173 TYR A CA 1
ATOM 1377 C C . TYR A 1 173 ? -9.008 -0.095 15.450 1.00 81.06 173 TYR A C 1
ATOM 1379 O O . TYR A 1 173 ? -9.003 -1.297 15.715 1.00 81.06 173 TYR A O 1
ATOM 1387 N N . TYR A 1 174 ? -9.025 0.851 16.382 1.00 79.56 174 TYR A N 1
ATOM 1388 C CA . TYR A 1 174 ? -9.140 0.564 17.807 1.00 79.56 174 TYR A CA 1
ATOM 1389 C C . TYR A 1 174 ? -10.587 0.182 18.128 1.00 79.56 174 TYR A C 1
ATOM 1391 O O . TYR A 1 174 ? -11.506 0.965 17.888 1.00 79.56 174 TYR A O 1
ATOM 1399 N N . LEU A 1 175 ? -10.781 -1.040 18.617 1.00 74.75 175 LEU A N 1
ATOM 1400 C CA . LEU A 1 175 ? -12.061 -1.533 19.102 1.00 74.75 175 LEU A CA 1
ATOM 1401 C C . LEU A 1 175 ? -12.237 -1.201 20.580 1.00 74.75 175 LEU A C 1
ATOM 1403 O O . LEU A 1 175 ? -11.276 -0.949 21.314 1.00 74.75 175 LEU A O 1
ATOM 1407 N N . SER A 1 176 ? -13.491 -1.290 21.004 1.00 61.16 176 SER A N 1
ATOM 1408 C CA . SER A 1 176 ? -13.913 -1.192 22.389 1.00 61.16 176 SER A CA 1
ATOM 1409 C C . SER A 1 176 ? -13.079 -2.053 23.309 1.00 61.16 176 SER A C 1
ATOM 1411 O O . SER A 1 176 ? -12.850 -3.231 23.024 1.00 61.16 176 SER A O 1
ATOM 1413 N N . ALA A 1 177 ? -12.681 -1.488 24.446 1.00 61.53 177 ALA A N 1
ATOM 1414 C CA . ALA A 1 177 ? -12.193 -2.316 25.531 1.00 61.53 177 ALA A CA 1
ATOM 1415 C C . ALA A 1 177 ? -13.337 -3.220 26.005 1.00 61.53 177 ALA A C 1
ATOM 1417 O O . ALA A 1 177 ? -14.450 -2.751 26.253 1.00 61.53 177 ALA A O 1
ATOM 1418 N N . ASP A 1 178 ? -13.067 -4.517 26.119 1.00 58.66 178 ASP A N 1
ATOM 1419 C CA . ASP A 1 178 ? -13.998 -5.429 26.773 1.00 58.66 178 ASP A CA 1
ATOM 1420 C C . ASP A 1 178 ? -14.194 -5.052 28.258 1.00 58.66 178 ASP A C 1
ATOM 1422 O O . ASP A 1 178 ? -13.521 -4.175 28.810 1.00 58.66 178 ASP A O 1
ATOM 1426 N N . THR A 1 179 ? -15.114 -5.734 28.945 1.00 49.69 179 THR A N 1
ATOM 1427 C CA . THR A 1 179 ? -15.365 -5.533 30.385 1.00 49.69 179 THR A CA 1
ATOM 1428 C C . THR A 1 179 ? -14.129 -5.760 31.269 1.00 49.69 179 THR A C 1
ATOM 1430 O O . THR A 1 179 ? -14.154 -5.407 32.445 1.00 49.69 179 THR A O 1
ATOM 1433 N N . GLU A 1 180 ? -13.049 -6.338 30.730 1.00 54.62 180 GLU A N 1
ATOM 1434 C CA . GLU A 1 180 ? -11.765 -6.547 31.407 1.00 54.62 180 GLU A CA 1
ATOM 1435 C C . GLU A 1 180 ? -10.716 -5.463 31.078 1.00 54.62 180 GLU A C 1
ATOM 1437 O O . GLU A 1 180 ? -9.564 -5.552 31.515 1.00 54.62 180 GLU A O 1
ATOM 1442 N N . GLY A 1 181 ? -11.081 -4.422 30.322 1.00 53.28 181 GLY A N 1
ATOM 1443 C CA . GLY A 1 181 ? -10.187 -3.320 29.968 1.00 53.28 181 GLY A CA 1
ATOM 1444 C C . GLY A 1 181 ? -9.146 -3.685 28.903 1.00 53.28 181 GLY A C 1
ATOM 1445 O O . GLY A 1 181 ? -8.102 -3.027 28.798 1.00 53.28 181 GLY A O 1
ATOM 1446 N N . ARG A 1 182 ? -9.360 -4.749 28.118 1.00 58.94 182 ARG A N 1
ATOM 1447 C CA . ARG A 1 182 ? -8.495 -5.098 26.983 1.00 58.94 182 ARG A CA 1
ATOM 1448 C C . ARG A 1 182 ? -9.081 -4.499 25.710 1.00 58.94 182 ARG A C 1
ATOM 1450 O O . ARG A 1 182 ? -10.051 -5.013 25.169 1.00 58.94 182 ARG A O 1
ATOM 1457 N N . GLY A 1 183 ? -8.498 -3.393 25.247 1.00 69.00 183 GLY A N 1
ATOM 1458 C CA . GLY A 1 183 ? -8.742 -2.906 23.888 1.00 69.00 183 GLY A CA 1
ATOM 1459 C C . GLY A 1 183 ? -8.210 -3.922 22.881 1.00 69.00 183 GLY A C 1
ATOM 1460 O O . GLY A 1 183 ? -7.089 -4.397 23.042 1.00 69.00 183 GLY A O 1
ATOM 1461 N N . GLU A 1 184 ? -9.019 -4.279 21.889 1.00 82.19 184 GLU A N 1
ATOM 1462 C CA . GLU A 1 184 ? -8.587 -5.036 20.711 1.00 82.19 184 GLU A CA 1
ATOM 1463 C C . GLU A 1 184 ? -8.395 -4.050 19.554 1.00 82.19 184 GLU A C 1
ATOM 1465 O O . GLU A 1 184 ? -9.021 -2.996 19.499 1.00 82.19 184 GLU A O 1
ATOM 1470 N N . VAL A 1 185 ? -7.517 -4.366 18.615 1.00 86.25 185 VAL A N 1
ATOM 1471 C CA . VAL A 1 185 ? -7.242 -3.540 17.445 1.00 86.25 185 VAL A CA 1
ATOM 1472 C C . VAL A 1 185 ? -7.369 -4.405 16.202 1.00 86.25 185 VAL A C 1
ATOM 1474 O O . VAL A 1 185 ? -6.769 -5.478 16.122 1.00 86.25 185 VAL A O 1
ATOM 1477 N N . ILE A 1 186 ? -8.142 -3.944 15.220 1.00 88.56 186 ILE A N 1
ATOM 1478 C CA . ILE A 1 186 ? -8.164 -4.528 13.878 1.00 88.56 186 ILE A CA 1
ATOM 1479 C C . ILE A 1 186 ? -7.165 -3.767 13.021 1.00 88.56 186 ILE A C 1
ATOM 1481 O O . ILE A 1 186 ? -7.301 -2.567 12.805 1.00 88.56 186 ILE A O 1
ATOM 1485 N N . VAL A 1 187 ? -6.189 -4.478 12.479 1.00 91.62 187 VAL A N 1
ATOM 1486 C CA . VAL A 1 187 ? -5.250 -3.944 11.498 1.00 91.62 187 VAL A CA 1
ATOM 1487 C C . VAL A 1 187 ? -5.665 -4.433 10.120 1.00 91.62 187 VAL A C 1
ATOM 1489 O O . VAL A 1 187 ? -5.978 -5.609 9.958 1.00 91.62 187 VAL A O 1
ATOM 1492 N N . THR A 1 188 ? -5.685 -3.547 9.127 1.00 90.81 188 THR A N 1
ATOM 1493 C CA . THR A 1 188 ? -5.942 -3.879 7.720 1.00 90.81 188 THR A CA 1
ATOM 1494 C C . THR A 1 188 ? -4.823 -3.331 6.848 1.00 90.81 188 THR A C 1
ATOM 1496 O O . THR A 1 188 ? -4.526 -2.145 6.908 1.00 90.81 188 THR A O 1
ATOM 1499 N N . ALA A 1 189 ? -4.226 -4.169 6.009 1.00 93.12 189 ALA A N 1
ATOM 1500 C CA . ALA A 1 189 ? -3.193 -3.792 5.056 1.00 93.12 189 ALA A CA 1
ATOM 1501 C C . ALA A 1 189 ? -3.615 -4.155 3.628 1.00 93.12 189 ALA A C 1
ATOM 1503 O O . ALA A 1 189 ? -4.078 -5.269 3.376 1.00 93.12 189 ALA A O 1
ATOM 1504 N N . GLU A 1 190 ? -3.404 -3.238 2.685 1.00 93.94 190 GLU A N 1
ATOM 1505 C CA . GLU A 1 190 ? -3.497 -3.533 1.255 1.00 93.94 190 GLU A CA 1
ATOM 1506 C C . GLU A 1 190 ? -2.103 -3.814 0.691 1.00 93.94 190 GLU A C 1
ATOM 1508 O O . GLU A 1 190 ? -1.169 -3.016 0.828 1.00 93.94 190 GLU A O 1
ATOM 1513 N N . LEU A 1 191 ? -1.971 -4.954 0.024 1.00 94.81 191 LEU A N 1
ATOM 1514 C CA . LEU A 1 191 ? -0.744 -5.408 -0.603 1.00 94.81 191 LEU A CA 1
ATOM 1515 C C . LEU A 1 191 ? -0.876 -5.282 -2.117 1.00 94.81 191 LEU A C 1
ATOM 1517 O O . LEU A 1 191 ? -1.730 -5.921 -2.730 1.00 94.81 191 LEU A O 1
ATOM 1521 N N . THR A 1 192 ? -0.009 -4.487 -2.733 1.00 94.62 192 THR A N 1
ATOM 1522 C CA . THR A 1 192 ? 0.034 -4.319 -4.182 1.00 94.62 192 THR A CA 1
ATOM 1523 C C . THR A 1 192 ? 1.052 -5.266 -4.825 1.00 94.62 192 THR A C 1
ATOM 1525 O O . THR A 1 192 ? 2.167 -5.423 -4.314 1.00 94.62 192 THR A O 1
ATOM 1528 N N . PRO A 1 193 ? 0.708 -5.873 -5.971 1.00 92.25 193 PRO A N 1
ATOM 1529 C CA . PRO A 1 193 ? 1.621 -6.672 -6.776 1.00 92.25 193 PRO A CA 1
ATOM 1530 C C . PRO A 1 193 ? 2.662 -5.816 -7.496 1.00 92.25 193 PRO A C 1
ATOM 1532 O O . PRO A 1 193 ? 3.546 -6.385 -8.112 1.00 92.25 193 PRO A O 1
ATOM 1535 N N . GLY A 1 194 ? 2.579 -4.478 -7.490 1.00 88.00 194 GLY A N 1
ATOM 1536 C CA . GLY A 1 194 ? 3.583 -3.600 -8.111 1.00 88.00 194 GLY A CA 1
ATOM 1537 C C . GLY A 1 194 ? 3.788 -3.793 -9.623 1.00 88.00 194 GLY A C 1
ATOM 1538 O O . GLY A 1 194 ? 4.809 -3.351 -10.145 1.00 88.00 194 GLY A O 1
ATOM 1539 N N . VAL A 1 195 ? 2.851 -4.460 -10.306 1.00 88.44 195 VAL A N 1
ATOM 1540 C CA . VAL A 1 195 ? 2.817 -4.651 -11.764 1.00 88.44 195 VAL A CA 1
ATOM 1541 C C . VAL A 1 195 ? 1.680 -3.803 -12.325 1.00 88.44 195 VAL A C 1
ATOM 1543 O O . VAL A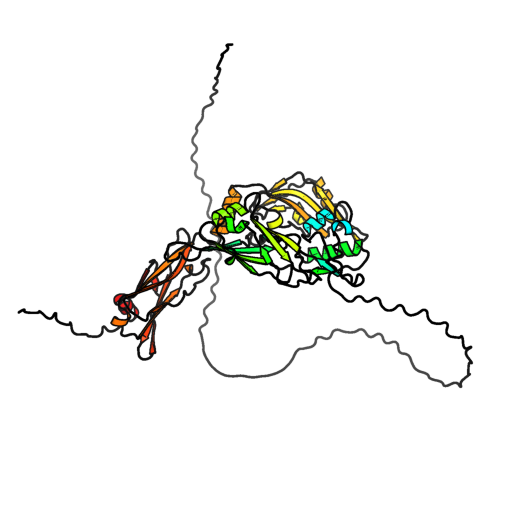 1 195 ? 0.566 -3.867 -11.810 1.00 88.44 195 VAL A O 1
ATOM 1546 N N . SER A 1 196 ? 1.941 -3.029 -13.380 1.00 88.19 196 SER A N 1
ATOM 1547 C CA . SER A 1 196 ? 0.910 -2.267 -14.095 1.00 88.19 196 SER A CA 1
ATOM 1548 C C . SER A 1 196 ? 0.564 -2.887 -15.453 1.00 88.19 196 SER A C 1
ATOM 1550 O O . SER A 1 196 ? 1.289 -3.730 -15.988 1.00 88.19 196 SER A O 1
ATOM 1552 N N . GLN A 1 197 ? -0.540 -2.449 -16.060 1.00 89.56 197 GLN A N 1
ATOM 1553 C CA . GLN A 1 197 ? -0.916 -2.912 -17.396 1.00 89.56 197 GLN A CA 1
ATOM 1554 C C . GLN A 1 197 ? 0.069 -2.427 -18.475 1.00 89.56 197 GLN A C 1
ATOM 1556 O O . GLN A 1 197 ? 0.356 -3.148 -19.432 1.00 89.56 197 GLN A O 1
ATOM 1561 N N . GLU A 1 198 ? 0.641 -1.236 -18.299 1.00 86.25 198 GLU A N 1
ATOM 1562 C CA . GLU A 1 198 ? 1.695 -0.693 -19.160 1.00 86.25 198 GLU A CA 1
ATOM 1563 C C . GLU A 1 198 ? 2.977 -1.523 -19.060 1.00 86.25 198 GLU A C 1
ATOM 1565 O O . GLU A 1 198 ? 3.650 -1.752 -20.067 1.00 86.25 198 GLU A O 1
ATOM 1570 N N . ASP A 1 199 ? 3.305 -1.997 -17.858 1.00 85.88 199 ASP A N 1
ATOM 1571 C CA . ASP A 1 199 ? 4.435 -2.889 -17.609 1.00 85.88 199 ASP A CA 1
ATOM 1572 C C . ASP A 1 199 ? 4.253 -4.239 -18.327 1.00 85.88 199 ASP A C 1
ATOM 1574 O O . ASP A 1 199 ? 5.181 -4.718 -18.987 1.00 85.88 199 ASP A O 1
ATOM 1578 N N . ILE A 1 200 ? 3.043 -4.808 -18.301 1.00 89.12 200 ILE A N 1
ATOM 1579 C CA . ILE A 1 200 ? 2.708 -6.038 -19.036 1.00 89.12 200 ILE A CA 1
ATOM 1580 C C . ILE A 1 200 ? 2.816 -5.824 -20.548 1.00 89.12 200 ILE A C 1
ATOM 1582 O O . ILE A 1 200 ? 3.496 -6.591 -21.229 1.00 89.12 200 ILE A O 1
ATOM 1586 N N . ALA A 1 201 ? 2.201 -4.768 -21.087 1.00 88.81 201 ALA A N 1
ATOM 1587 C CA . ALA A 1 201 ? 2.236 -4.474 -22.523 1.00 88.81 201 ALA A CA 1
ATOM 1588 C C . ALA A 1 201 ? 3.672 -4.269 -23.041 1.00 88.81 201 ALA A C 1
ATOM 1590 O O . ALA A 1 201 ? 4.034 -4.656 -24.161 1.00 88.81 201 ALA A O 1
ATOM 1591 N N . LEU A 1 202 ? 4.524 -3.679 -22.206 1.00 84.31 202 LEU A N 1
ATOM 1592 C CA . LEU A 1 202 ? 5.931 -3.498 -22.513 1.00 84.31 202 LEU A CA 1
ATOM 1593 C C . LEU A 1 202 ? 6.701 -4.826 -22.481 1.00 84.31 202 LEU A C 1
ATOM 1595 O O . LEU A 1 202 ? 7.482 -5.099 -23.397 1.00 84.31 202 LEU A O 1
ATOM 1599 N N . ALA A 1 203 ? 6.450 -5.677 -21.483 1.00 85.75 203 ALA A N 1
ATOM 1600 C CA . ALA A 1 203 ? 7.015 -7.022 -21.416 1.00 85.75 203 ALA A CA 1
ATOM 1601 C C . ALA A 1 203 ? 6.620 -7.869 -22.640 1.00 85.75 203 ALA A C 1
ATOM 1603 O O . ALA A 1 203 ? 7.487 -8.487 -23.261 1.00 85.75 203 ALA A O 1
ATOM 1604 N N . GLU A 1 204 ? 5.348 -7.829 -23.051 1.00 89.06 204 GLU A N 1
ATOM 1605 C CA . GLU A 1 204 ? 4.858 -8.469 -24.279 1.00 89.06 204 GLU A CA 1
ATOM 1606 C C . GLU A 1 204 ? 5.618 -7.989 -25.515 1.00 89.06 204 GLU A C 1
ATOM 1608 O O . GLU A 1 204 ? 6.065 -8.800 -26.326 1.00 89.06 204 GLU A O 1
ATOM 1613 N N . THR A 1 205 ? 5.812 -6.674 -25.652 1.00 86.00 205 THR A N 1
ATOM 1614 C CA . THR A 1 205 ? 6.526 -6.078 -26.791 1.00 86.00 205 THR A CA 1
ATOM 1615 C C . THR A 1 205 ? 7.970 -6.581 -26.866 1.00 86.00 205 THR A C 1
ATOM 1617 O O . THR A 1 205 ? 8.464 -6.939 -27.941 1.00 86.00 205 THR A O 1
ATOM 1620 N N . LEU A 1 206 ? 8.652 -6.641 -25.721 1.00 81.62 206 LEU A N 1
ATOM 1621 C CA . LEU A 1 206 ? 10.037 -7.095 -25.632 1.00 81.62 206 LEU A CA 1
ATOM 1622 C C . LEU A 1 206 ? 10.178 -8.588 -25.919 1.00 81.62 206 LEU A C 1
ATOM 1624 O O . LEU A 1 206 ? 11.015 -8.974 -26.741 1.00 81.62 206 LEU A O 1
ATOM 1628 N N . LEU A 1 207 ? 9.334 -9.413 -25.298 1.00 83.81 207 LEU A N 1
ATOM 1629 C CA . LEU A 1 207 ? 9.290 -10.852 -25.543 1.00 83.81 207 LEU A CA 1
ATOM 1630 C C . LEU A 1 207 ? 8.969 -11.143 -27.007 1.00 83.81 207 LEU A C 1
ATOM 1632 O O . LEU A 1 207 ? 9.678 -11.921 -27.645 1.00 83.81 207 LEU A O 1
ATOM 1636 N N . SER A 1 208 ? 7.980 -10.448 -27.571 1.00 88.44 208 SER A N 1
ATOM 1637 C CA . SER A 1 208 ? 7.570 -10.627 -28.961 1.00 88.44 208 SER A CA 1
ATOM 1638 C C . SER A 1 208 ? 8.709 -10.349 -29.932 1.00 88.44 208 SER A C 1
ATOM 1640 O O . SER A 1 208 ? 9.011 -11.140 -30.832 1.00 88.44 208 SER A O 1
ATOM 1642 N N . LYS A 1 209 ? 9.408 -9.230 -29.715 1.00 83.75 209 LYS A N 1
ATOM 1643 C CA . LYS A 1 209 ? 10.552 -8.850 -30.537 1.00 83.75 209 LYS A CA 1
ATOM 1644 C C . LYS A 1 209 ? 11.679 -9.877 -30.427 1.00 83.75 209 LYS A C 1
ATOM 1646 O O . LYS A 1 209 ? 12.253 -10.270 -31.444 1.00 83.75 209 LYS A O 1
ATOM 1651 N N . LYS A 1 210 ? 12.014 -10.299 -29.207 1.00 81.81 210 LYS A N 1
ATOM 1652 C CA . LYS A 1 210 ? 13.128 -11.217 -28.954 1.00 81.81 210 LYS A CA 1
ATOM 1653 C C . LYS A 1 210 ? 12.863 -12.613 -29.515 1.00 81.81 210 LYS A C 1
ATOM 1655 O O . LYS A 1 210 ? 13.748 -13.195 -30.138 1.00 81.81 210 LYS A O 1
ATOM 1660 N N . MET A 1 211 ? 11.644 -13.112 -29.339 1.00 84.31 211 MET A N 1
ATOM 1661 C CA . MET A 1 211 ? 11.214 -14.430 -29.807 1.00 84.31 211 MET A CA 1
ATOM 1662 C C . MET A 1 211 ? 10.788 -14.441 -31.280 1.00 84.31 211 MET A C 1
ATOM 1664 O O . MET A 1 211 ? 10.547 -15.511 -31.832 1.00 84.31 211 MET A O 1
ATOM 1668 N N . LYS A 1 212 ? 10.715 -13.268 -31.929 1.00 88.38 212 LYS A N 1
ATOM 1669 C CA . LYS A 1 212 ? 10.242 -13.089 -33.313 1.00 88.38 212 LYS A CA 1
ATOM 1670 C C . LYS A 1 212 ? 8.852 -13.701 -33.538 1.00 88.38 212 LYS A C 1
ATOM 1672 O O . LYS A 1 212 ? 8.582 -14.284 -34.587 1.00 88.38 212 LYS A O 1
ATOM 1677 N N . LYS A 1 213 ? 7.982 -13.567 -32.539 1.00 88.75 213 LYS A N 1
ATOM 1678 C CA . LYS A 1 213 ? 6.615 -14.094 -32.509 1.00 88.75 213 LYS A CA 1
ATOM 1679 C C . LYS A 1 213 ? 5.719 -13.089 -31.787 1.00 88.75 213 LYS A C 1
ATOM 1681 O O . LYS A 1 213 ? 6.217 -12.385 -30.928 1.00 88.75 213 LYS A O 1
ATOM 1686 N N . ASP A 1 214 ? 4.430 -13.012 -32.106 1.00 92.19 214 ASP A N 1
ATOM 1687 C CA . ASP A 1 214 ? 3.487 -12.265 -31.261 1.00 92.19 214 ASP A CA 1
ATOM 1688 C C . ASP A 1 214 ? 3.289 -13.014 -29.933 1.00 92.19 214 ASP A C 1
ATOM 1690 O O . ASP A 1 214 ? 2.852 -14.169 -29.931 1.00 92.19 214 ASP A O 1
ATOM 1694 N N . ILE A 1 215 ? 3.687 -12.384 -28.828 1.00 91.94 215 ILE A N 1
ATOM 1695 C CA . ILE A 1 215 ? 3.620 -12.922 -27.468 1.00 91.94 215 ILE A CA 1
ATOM 1696 C C . ILE A 1 215 ? 2.633 -12.098 -26.648 1.00 91.94 215 ILE A C 1
ATOM 1698 O O . ILE A 1 215 ? 2.714 -10.871 -26.610 1.00 91.94 215 ILE A O 1
ATOM 1702 N N . ARG A 1 216 ? 1.737 -12.795 -25.949 1.00 94.50 216 ARG A N 1
ATOM 1703 C CA . ARG A 1 216 ? 0.773 -12.225 -25.005 1.00 94.50 216 ARG A CA 1
ATOM 1704 C C . ARG A 1 216 ? 1.002 -12.788 -23.613 1.00 94.50 216 ARG A C 1
ATOM 1706 O O . ARG A 1 216 ? 1.164 -13.999 -23.466 1.00 94.50 216 ARG A O 1
ATOM 1713 N N . LEU A 1 217 ? 0.976 -11.930 -22.604 1.00 92.00 217 LEU A N 1
ATOM 1714 C CA . LEU A 1 217 ? 1.099 -12.307 -21.204 1.00 92.00 217 LEU A CA 1
ATOM 1715 C C . LEU A 1 217 ? -0.285 -12.355 -20.559 1.00 92.00 217 LEU A C 1
ATOM 1717 O O . LEU A 1 217 ? -1.113 -11.468 -20.749 1.00 92.00 217 LEU A O 1
ATOM 1721 N N . ARG A 1 218 ? -0.546 -13.410 -19.789 1.00 92.38 218 ARG A N 1
ATOM 1722 C CA . ARG A 1 218 ? -1.787 -13.581 -19.029 1.00 92.38 218 ARG A CA 1
ATOM 1723 C C . ARG A 1 218 ? -1.495 -13.952 -17.578 1.00 92.38 218 ARG A C 1
ATOM 1725 O O . ARG A 1 218 ? -0.516 -14.657 -17.331 1.00 92.38 218 ARG A O 1
ATOM 1732 N N . PRO A 1 219 ? -2.343 -13.539 -16.623 1.00 91.94 219 PRO A N 1
ATOM 1733 C CA . PRO A 1 219 ? -2.295 -14.082 -15.274 1.00 91.94 219 PRO A CA 1
ATOM 1734 C C . PRO A 1 219 ? -2.352 -15.612 -15.312 1.00 91.94 219 PRO A C 1
ATOM 1736 O O . PRO A 1 219 ? -3.123 -16.198 -16.081 1.00 91.94 219 PRO A O 1
ATOM 1739 N N . LEU A 1 220 ? -1.505 -16.261 -14.518 1.00 91.88 220 LEU A N 1
ATOM 1740 C CA . LEU A 1 220 ? -1.508 -17.708 -14.355 1.00 91.88 220 LEU A CA 1
ATOM 1741 C C . LEU A 1 220 ? -2.881 -18.191 -13.846 1.00 91.88 220 LEU A C 1
ATOM 1743 O O . LEU A 1 220 ? -3.299 -17.763 -12.772 1.00 91.88 220 LEU A O 1
ATOM 1747 N N . PRO A 1 221 ? -3.586 -19.084 -14.568 1.00 91.06 221 PRO A N 1
ATOM 1748 C CA . PRO A 1 221 ? -4.854 -19.622 -14.095 1.00 91.06 221 PRO A CA 1
ATOM 1749 C C . PRO A 1 221 ? -4.641 -20.493 -12.854 1.00 91.06 221 PRO A C 1
ATOM 1751 O O . PRO A 1 221 ? -3.811 -21.408 -12.841 1.00 91.06 221 PRO A O 1
ATOM 1754 N N . LEU A 1 222 ? -5.428 -20.211 -11.821 1.00 90.69 222 LEU A N 1
ATOM 1755 C CA . LEU A 1 222 ? -5.317 -20.828 -10.506 1.00 90.69 222 LEU A CA 1
ATOM 1756 C C . LEU A 1 222 ? -6.447 -21.816 -10.266 1.00 90.69 222 LEU A C 1
ATOM 1758 O O . LEU A 1 222 ? -7.579 -21.563 -10.664 1.00 90.69 222 LEU A O 1
ATOM 1762 N N . ARG A 1 223 ? -6.119 -22.914 -9.585 1.00 89.62 223 ARG A N 1
ATOM 1763 C CA . ARG A 1 223 ? -7.064 -23.941 -9.153 1.00 89.62 223 ARG A CA 1
ATOM 1764 C C . ARG A 1 223 ? -7.910 -23.480 -7.975 1.00 89.62 223 ARG A C 1
ATOM 1766 O O . ARG A 1 223 ? -9.113 -23.704 -7.967 1.00 89.62 223 ARG A O 1
ATOM 1773 N N . ASP A 1 224 ? -7.254 -22.842 -7.012 1.00 88.38 224 ASP A N 1
ATOM 1774 C CA . ASP A 1 224 ? -7.833 -22.404 -5.749 1.00 88.38 224 ASP A CA 1
ATOM 1775 C C . ASP A 1 224 ? -7.485 -20.930 -5.496 1.00 88.38 224 ASP A C 1
ATOM 1777 O O . ASP A 1 224 ? -6.533 -20.391 -6.072 1.00 88.38 224 ASP A O 1
ATOM 1781 N N . THR A 1 225 ? -8.235 -20.274 -4.607 1.00 88.25 225 THR A N 1
ATOM 1782 C CA . THR A 1 225 ? -7.886 -18.934 -4.117 1.00 88.25 225 THR A CA 1
ATOM 1783 C C . THR A 1 225 ? -6.507 -18.981 -3.444 1.00 88.25 225 THR A C 1
ATOM 1785 O O . THR A 1 225 ? -6.291 -19.855 -2.595 1.00 88.25 225 THR A O 1
ATOM 1788 N N . PRO A 1 226 ? -5.567 -18.075 -3.785 1.00 91.69 226 PRO A N 1
ATOM 1789 C CA . PRO A 1 226 ? -4.252 -18.067 -3.157 1.00 91.69 226 PRO A CA 1
ATOM 1790 C C . PRO A 1 226 ? -4.345 -17.891 -1.644 1.00 91.69 226 PRO A C 1
ATOM 1792 O O . PRO A 1 226 ? -5.241 -17.216 -1.135 1.00 91.69 226 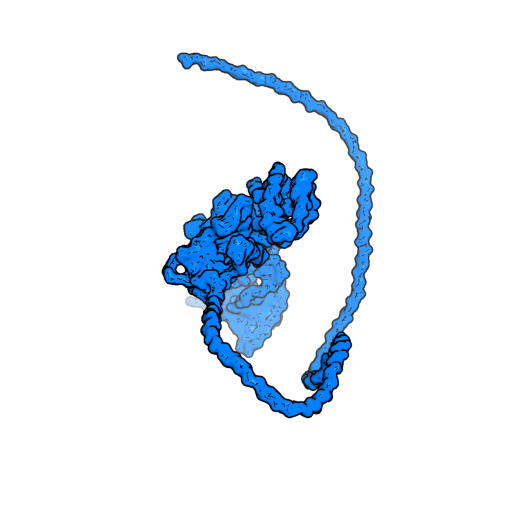PRO A O 1
ATOM 1795 N N . LYS A 1 227 ? -3.391 -18.476 -0.921 1.00 92.12 227 LYS A N 1
ATOM 1796 C CA . LYS A 1 227 ? -3.331 -18.386 0.541 1.00 92.12 227 LYS A CA 1
ATOM 1797 C C . LYS A 1 227 ? -2.227 -17.432 0.952 1.00 92.12 227 LYS A C 1
ATOM 1799 O O . LYS A 1 227 ? -1.095 -17.584 0.509 1.00 92.12 227 LYS A O 1
ATOM 1804 N N . VAL A 1 228 ? -2.542 -16.472 1.815 1.00 92.94 228 VAL A N 1
ATOM 1805 C CA . VAL A 1 228 ? -1.537 -15.571 2.389 1.00 92.94 228 VAL A CA 1
ATOM 1806 C C . VAL A 1 228 ? -1.121 -16.099 3.754 1.00 92.94 228 VAL A C 1
ATOM 1808 O O . VAL A 1 228 ? -1.968 -16.410 4.589 1.00 92.94 228 VAL A O 1
ATOM 1811 N N . SER A 1 229 ? 0.183 -16.180 3.992 1.00 93.25 229 SER A N 1
ATOM 1812 C CA . SER A 1 229 ? 0.752 -16.602 5.267 1.00 93.25 229 SER A CA 1
ATOM 1813 C C . SER A 1 229 ? 1.901 -15.690 5.666 1.00 93.25 229 SER A C 1
ATOM 1815 O O . SER A 1 229 ? 2.829 -15.466 4.894 1.00 93.25 229 SER A O 1
ATOM 1817 N N . PHE A 1 230 ? 1.878 -15.206 6.904 1.00 90.88 230 PHE A N 1
ATOM 1818 C CA . PHE A 1 230 ? 2.997 -14.476 7.509 1.00 90.88 230 PHE A CA 1
ATOM 1819 C C . PHE A 1 230 ? 3.852 -15.376 8.414 1.00 90.88 230 PHE A C 1
ATOM 1821 O O . PHE A 1 230 ? 4.698 -14.888 9.160 1.00 90.88 230 PHE A O 1
ATOM 1828 N N . GLY A 1 231 ? 3.638 -16.699 8.373 1.00 86.00 231 GLY A N 1
ATOM 1829 C CA . GLY A 1 231 ? 4.323 -17.651 9.248 1.00 86.00 231 GLY A CA 1
ATOM 1830 C C . GLY A 1 231 ? 4.219 -17.248 10.724 1.00 86.00 231 GLY A C 1
ATOM 1831 O O . GLY A 1 231 ? 3.155 -16.858 11.196 1.00 86.00 231 GLY A O 1
ATOM 1832 N N . SER A 1 232 ? 5.341 -17.295 11.445 1.00 87.94 232 SER A N 1
ATOM 1833 C CA . SER A 1 232 ? 5.429 -16.852 12.844 1.00 87.94 232 SER A CA 1
ATOM 1834 C C . SER A 1 232 ? 5.547 -15.333 13.012 1.00 87.94 232 SER A C 1
ATOM 1836 O O . SER A 1 232 ? 5.585 -14.847 14.140 1.00 87.94 232 SER A O 1
ATOM 1838 N N . ALA A 1 233 ? 5.652 -14.570 11.919 1.00 90.19 233 ALA A N 1
ATOM 1839 C CA . ALA A 1 233 ? 6.000 -13.157 11.984 1.00 90.19 233 ALA A CA 1
ATOM 1840 C C . ALA A 1 233 ? 4.909 -12.330 12.683 1.00 90.19 233 ALA A C 1
ATOM 1842 O O . ALA A 1 233 ? 5.238 -11.506 13.529 1.00 90.19 233 ALA A O 1
ATOM 1843 N N . LEU A 1 234 ? 3.627 -12.599 12.402 1.00 91.69 234 LEU A N 1
ATOM 1844 C CA . LEU A 1 234 ? 2.497 -11.955 13.087 1.00 91.69 234 LEU A CA 1
ATOM 1845 C C . LEU A 1 234 ? 2.282 -12.492 14.512 1.00 91.69 234 LEU A C 1
ATOM 1847 O O . LEU A 1 234 ? 1.944 -11.728 15.413 1.00 91.69 234 LEU A O 1
ATOM 1851 N N . THR A 1 235 ? 2.539 -13.781 14.752 1.00 91.31 235 THR A N 1
ATOM 1852 C CA . THR A 1 235 ? 2.400 -14.393 16.087 1.00 91.31 235 THR A CA 1
ATOM 1853 C C . THR A 1 235 ? 3.333 -13.759 17.119 1.00 91.31 235 THR A C 1
ATOM 1855 O O . THR A 1 235 ? 2.967 -13.646 18.283 1.00 91.31 235 THR A O 1
ATOM 1858 N N . ASN A 1 236 ? 4.497 -13.253 16.696 1.00 90.81 236 ASN A N 1
ATOM 1859 C CA . ASN A 1 236 ? 5.409 -12.494 17.560 1.00 90.81 236 ASN A CA 1
ATOM 1860 C C . ASN A 1 236 ? 4.811 -11.179 18.103 1.00 90.81 236 ASN A C 1
ATOM 1862 O O . ASN A 1 236 ? 5.405 -10.579 19.001 1.00 90.81 236 ASN A O 1
ATOM 1866 N N . PHE A 1 237 ? 3.669 -10.734 17.568 1.00 91.69 237 PHE A N 1
ATOM 1867 C CA . PHE A 1 237 ? 2.905 -9.554 17.989 1.00 91.69 237 PHE A CA 1
ATOM 1868 C C . PHE A 1 237 ? 1.527 -9.929 18.556 1.00 91.69 237 PHE A C 1
ATOM 1870 O O . PHE A 1 237 ? 0.597 -9.128 18.499 1.00 91.69 237 PHE A O 1
ATOM 1877 N N . ASP A 1 238 ? 1.389 -11.153 19.074 1.00 90.12 238 ASP A N 1
ATOM 1878 C CA . ASP A 1 238 ? 0.164 -11.678 19.691 1.00 90.12 238 ASP A CA 1
ATOM 1879 C C . ASP A 1 238 ? -1.037 -11.754 18.731 1.00 90.12 238 ASP A C 1
ATOM 1881 O O . ASP A 1 238 ? -2.198 -11.761 19.143 1.00 90.12 238 ASP A O 1
ATOM 1885 N N . VAL A 1 239 ? -0.765 -11.852 17.426 1.00 91.81 239 VAL A N 1
ATOM 1886 C CA . VAL A 1 239 ? -1.792 -12.124 16.419 1.00 91.81 239 VAL A CA 1
ATOM 1887 C C . VAL A 1 239 ? -2.061 -13.621 16.375 1.00 91.81 239 VAL A C 1
ATOM 1889 O O . VAL A 1 239 ? -1.185 -14.430 16.044 1.00 91.81 239 VAL A O 1
ATOM 1892 N N . LYS A 1 240 ? -3.301 -13.989 16.681 1.00 91.56 240 LYS A N 1
ATOM 1893 C CA . LYS A 1 240 ? -3.777 -15.366 16.569 1.00 91.56 240 LYS A CA 1
ATOM 1894 C C . LYS A 1 240 ? -3.966 -15.726 15.088 1.00 91.56 240 LYS A C 1
ATOM 1896 O O . LYS A 1 240 ? -4.612 -14.954 14.382 1.00 91.56 240 LYS A O 1
ATOM 1901 N N . PRO A 1 241 ? -3.444 -16.862 14.586 1.00 90.62 241 PRO A N 1
ATOM 1902 C CA . PRO A 1 241 ? -3.582 -17.235 13.175 1.00 90.62 241 PRO A CA 1
ATOM 1903 C C . PRO A 1 241 ? -5.032 -17.239 12.676 1.00 90.62 241 PRO A C 1
ATOM 1905 O O . PRO A 1 241 ? -5.301 -16.829 11.553 1.00 90.62 241 PRO A O 1
ATOM 1908 N N . GLU A 1 242 ? -5.974 -17.644 13.527 1.00 91.31 242 GLU A N 1
ATOM 1909 C CA . GLU A 1 242 ? -7.407 -17.661 13.238 1.00 91.31 242 GLU A CA 1
ATOM 1910 C C . GLU A 1 242 ? -8.050 -16.269 13.124 1.00 91.31 242 GLU A C 1
ATOM 1912 O O . GLU A 1 242 ? -9.168 -16.163 12.623 1.00 91.31 242 GLU A O 1
ATOM 1917 N N . SER A 1 243 ? -7.374 -15.200 13.566 1.00 92.00 243 SER A N 1
ATOM 1918 C CA . SER A 1 243 ? -7.859 -13.823 13.408 1.00 92.00 243 SER A CA 1
ATOM 1919 C C . SER A 1 243 ? -7.467 -13.199 12.069 1.00 92.00 243 SER A C 1
ATOM 1921 O O . SER A 1 243 ? -7.993 -12.143 11.714 1.00 92.00 243 SER A O 1
ATOM 1923 N N . VAL A 1 244 ? -6.559 -13.838 11.323 1.00 91.88 244 VAL A N 1
ATOM 1924 C CA . VAL A 1 244 ? -6.096 -13.362 10.021 1.00 91.88 244 VAL A CA 1
ATOM 1925 C C . VAL A 1 244 ? -7.138 -13.709 8.960 1.00 91.88 244 VAL A C 1
ATOM 1927 O O . VAL A 1 244 ? -7.379 -14.870 8.641 1.00 91.88 244 VAL A O 1
ATOM 1930 N N . SER A 1 245 ? -7.733 -12.676 8.379 1.00 89.81 245 SER A N 1
ATOM 1931 C CA . SER A 1 245 ? -8.627 -12.755 7.231 1.00 89.81 245 SER A CA 1
ATOM 1932 C C . SER A 1 245 ? -7.939 -12.166 6.006 1.00 89.81 245 SER A C 1
ATOM 1934 O O . SER A 1 245 ? -7.207 -11.178 6.094 1.00 89.81 245 SER A O 1
ATOM 1936 N N . THR A 1 246 ? -8.151 -12.792 4.852 1.00 90.50 246 THR A N 1
ATOM 1937 C CA . THR A 1 246 ? -7.528 -12.393 3.588 1.00 90.50 246 THR A CA 1
ATOM 1938 C C . THR A 1 246 ? -8.583 -12.356 2.495 1.00 90.50 246 THR A C 1
ATOM 1940 O O . THR A 1 246 ? -9.433 -13.242 2.409 1.00 90.50 246 THR A O 1
ATOM 1943 N N . ASN A 1 247 ? -8.524 -11.330 1.657 1.00 86.44 247 ASN A N 1
ATOM 1944 C CA . ASN A 1 247 ? -9.276 -11.237 0.419 1.00 86.44 247 ASN A CA 1
ATOM 1945 C C . ASN A 1 247 ? -8.271 -11.156 -0.729 1.00 86.44 247 ASN A C 1
ATOM 1947 O O . ASN A 1 247 ? -7.564 -10.155 -0.869 1.00 86.44 247 ASN A O 1
ATOM 1951 N N . VAL A 1 248 ? -8.177 -12.236 -1.504 1.00 87.69 248 VAL A N 1
ATOM 1952 C CA . VAL A 1 248 ? -7.239 -12.348 -2.620 1.00 87.69 248 VAL A CA 1
ATOM 1953 C C . VAL A 1 248 ? -8.019 -12.309 -3.933 1.00 87.69 248 VAL A C 1
ATOM 1955 O O . VAL A 1 248 ? -8.795 -13.233 -4.194 1.00 87.69 248 VAL A O 1
ATOM 1958 N N . PRO A 1 249 ? -7.828 -11.271 -4.762 1.00 79.88 249 PRO A N 1
ATOM 1959 C CA . PRO A 1 249 ? -8.502 -11.173 -6.045 1.00 79.88 249 PRO A CA 1
ATOM 1960 C C . PRO A 1 249 ? -7.970 -12.214 -7.036 1.00 79.88 249 PRO A C 1
ATOM 1962 O O . PRO A 1 249 ? -6.850 -12.715 -6.924 1.00 79.88 249 PRO A O 1
ATOM 1965 N N . THR A 1 250 ? -8.783 -12.531 -8.044 1.00 74.06 250 THR A N 1
ATOM 1966 C CA . THR A 1 250 ? -8.369 -13.396 -9.160 1.00 74.06 250 THR A CA 1
ATOM 1967 C C . THR A 1 250 ? -7.494 -12.665 -10.178 1.00 74.06 250 THR A C 1
ATOM 1969 O O . THR A 1 250 ? -6.788 -13.315 -10.945 1.00 74.06 250 THR A O 1
ATOM 1972 N N . ASP A 1 251 ? -7.556 -11.330 -10.208 1.00 81.50 251 ASP A N 1
ATOM 1973 C CA . ASP A 1 251 ? -6.701 -10.488 -11.043 1.00 81.50 251 ASP A CA 1
ATOM 1974 C C . ASP A 1 251 ? -5.440 -10.081 -10.267 1.00 81.50 251 ASP A C 1
ATOM 1976 O O . ASP A 1 251 ? -5.514 -9.458 -9.210 1.00 81.50 251 ASP A O 1
ATOM 1980 N N . PHE A 1 252 ? -4.264 -10.405 -10.811 1.00 83.00 252 PHE A N 1
ATOM 1981 C CA . PHE A 1 252 ? -2.969 -10.051 -10.219 1.00 83.00 252 PHE A CA 1
ATOM 1982 C C . PHE A 1 252 ? -2.597 -8.579 -10.390 1.00 83.00 252 PHE A C 1
ATOM 1984 O O . PHE A 1 252 ? -1.465 -8.221 -10.081 1.00 83.00 252 PHE A O 1
ATOM 1991 N N . LEU A 1 253 ? -3.487 -7.747 -10.926 1.00 83.81 253 LEU A N 1
ATOM 1992 C CA . LEU A 1 253 ? -3.377 -6.290 -10.896 1.00 83.81 253 LEU A CA 1
ATOM 1993 C C . LEU A 1 253 ? -4.104 -5.680 -9.692 1.00 83.81 253 LEU A C 1
ATOM 1995 O O . LEU A 1 253 ? -3.815 -4.547 -9.305 1.00 83.81 253 LEU A O 1
ATOM 1999 N N . GLU A 1 254 ? -5.028 -6.424 -9.085 1.00 87.50 254 GLU A N 1
ATOM 2000 C CA . GLU A 1 254 ? -5.788 -5.968 -7.930 1.00 87.50 254 GLU A CA 1
ATOM 2001 C C . GLU A 1 254 ? -5.017 -6.221 -6.618 1.00 87.50 254 GLU A C 1
ATOM 2003 O O . GLU A 1 254 ? -4.247 -7.185 -6.503 1.00 87.50 254 GLU A O 1
ATOM 2008 N N . PRO A 1 255 ? -5.181 -5.348 -5.608 1.00 91.75 255 PRO A N 1
ATOM 2009 C CA . PRO A 1 255 ? -4.505 -5.506 -4.331 1.00 91.75 255 PRO A CA 1
ATOM 2010 C C . PRO A 1 255 ? -5.093 -6.665 -3.518 1.00 91.75 255 PRO A C 1
ATOM 2012 O O . PRO A 1 255 ? -6.301 -6.896 -3.509 1.00 91.75 255 PRO A O 1
ATOM 2015 N N . ILE A 1 256 ? -4.237 -7.344 -2.757 1.00 92.62 256 ILE A N 1
ATOM 2016 C CA . ILE A 1 256 ? -4.665 -8.280 -1.714 1.00 92.62 256 ILE A CA 1
ATOM 2017 C C . ILE A 1 256 ? -4.971 -7.481 -0.452 1.00 92.62 256 ILE A C 1
ATOM 2019 O O . ILE A 1 256 ? -4.140 -6.690 -0.011 1.00 92.62 256 ILE A O 1
ATOM 2023 N N . ILE A 1 257 ? -6.124 -7.722 0.166 1.00 91.44 257 ILE A N 1
ATOM 2024 C CA . ILE A 1 257 ? -6.467 -7.118 1.457 1.00 91.44 257 ILE A CA 1
ATOM 2025 C C . ILE A 1 257 ? -6.244 -8.164 2.542 1.00 91.44 257 ILE A C 1
ATOM 2027 O O . ILE A 1 257 ? -6.796 -9.261 2.478 1.00 91.44 257 ILE A O 1
ATOM 2031 N N . VAL A 1 258 ? -5.441 -7.826 3.545 1.00 93.00 258 VAL A N 1
ATOM 2032 C CA . VAL A 1 258 ? -5.209 -8.668 4.721 1.00 93.00 258 VAL A CA 1
ATOM 2033 C C . VAL A 1 258 ? -5.660 -7.895 5.947 1.00 93.00 258 VAL A C 1
ATOM 2035 O O . VAL A 1 258 ? -5.250 -6.755 6.135 1.00 93.00 258 VAL A O 1
ATOM 2038 N N . SER A 1 259 ? -6.469 -8.516 6.796 1.00 92.38 259 SER A N 1
ATOM 2039 C CA . SER A 1 259 ? -6.876 -7.945 8.076 1.00 92.38 259 SER A CA 1
ATOM 2040 C C . SER A 1 259 ? -6.629 -8.925 9.210 1.00 92.38 259 SER A C 1
ATOM 2042 O O . SER A 1 259 ? -6.881 -10.115 9.042 1.00 92.38 259 SER A O 1
ATOM 2044 N N . TRP A 1 260 ? -6.187 -8.451 10.366 1.00 94.19 260 TRP A N 1
ATOM 2045 C CA . TRP A 1 260 ? -6.013 -9.282 11.555 1.00 94.19 260 TRP A CA 1
ATOM 2046 C C . TRP A 1 260 ? -6.364 -8.518 12.824 1.00 94.19 260 TRP A C 1
ATOM 2048 O O . TRP A 1 260 ? -6.343 -7.288 12.852 1.00 94.19 260 TRP A O 1
ATOM 2058 N N . LYS A 1 261 ? -6.685 -9.261 13.882 1.00 91.31 261 LYS A N 1
ATOM 2059 C CA . LYS A 1 261 ? -6.926 -8.707 15.217 1.00 91.31 261 LYS A CA 1
ATOM 2060 C C . LYS A 1 261 ? -5.714 -8.906 16.114 1.00 91.31 261 LYS A C 1
ATOM 2062 O O . LYS A 1 261 ? -5.094 -9.974 16.073 1.00 91.31 261 LYS A O 1
ATOM 2067 N N . MET A 1 262 ? -5.416 -7.906 16.936 1.00 90.62 262 MET A N 1
ATOM 2068 C CA . MET A 1 262 ? -4.366 -7.947 17.953 1.00 90.62 262 MET A CA 1
ATOM 2069 C C . MET A 1 262 ? -4.763 -7.159 19.202 1.00 90.62 262 MET A C 1
ATOM 2071 O O . MET A 1 262 ? -5.557 -6.234 19.113 1.00 90.62 262 MET A O 1
ATOM 2075 N N . GLU A 1 263 ? -4.202 -7.499 20.363 1.00 82.88 263 GLU A N 1
ATOM 2076 C CA . GLU A 1 263 ? -4.611 -6.882 21.633 1.00 82.88 263 GLU A CA 1
ATOM 2077 C C . GLU A 1 263 ? -3.864 -5.561 21.910 1.00 82.88 263 GLU A C 1
ATOM 2079 O O . GLU A 1 263 ? -4.480 -4.506 21.972 1.00 82.88 263 GLU A O 1
ATOM 2084 N N . ARG A 1 264 ? -2.534 -5.563 22.097 1.00 74.56 264 ARG A N 1
ATOM 2085 C CA . ARG A 1 264 ? -1.853 -4.399 22.722 1.00 74.56 264 ARG A CA 1
ATOM 2086 C C . ARG A 1 264 ? -0.511 -3.978 22.114 1.00 74.56 264 ARG A C 1
ATOM 2088 O O . ARG A 1 264 ? 0.208 -3.197 22.725 1.00 74.56 264 ARG A O 1
ATOM 2095 N N . ARG A 1 265 ? -0.146 -4.490 20.934 1.00 85.56 265 ARG A N 1
ATOM 2096 C CA . ARG A 1 265 ? 1.220 -4.348 20.376 1.00 85.56 265 ARG A CA 1
ATOM 2097 C C . ARG A 1 265 ? 1.277 -3.738 18.977 1.00 85.56 265 ARG A C 1
ATOM 2099 O O . ARG A 1 265 ? 2.172 -4.055 18.197 1.00 85.56 265 ARG A O 1
ATOM 2106 N N . VAL A 1 266 ? 0.305 -2.892 18.636 1.00 88.00 266 VAL A N 1
ATOM 2107 C CA . VAL A 1 266 ? 0.263 -2.268 17.306 1.00 88.00 266 VAL A CA 1
ATOM 2108 C C . VAL A 1 266 ? 1.442 -1.316 17.081 1.00 88.00 266 VAL A C 1
ATOM 2110 O O . VAL A 1 266 ? 2.012 -1.318 15.994 1.00 88.00 266 VAL A O 1
ATOM 2113 N N . ASP A 1 267 ? 1.886 -0.600 18.118 1.00 86.69 267 ASP A N 1
ATOM 2114 C CA . ASP A 1 267 ? 3.080 0.252 18.059 1.00 86.69 267 ASP A CA 1
ATOM 2115 C C . ASP A 1 267 ? 4.342 -0.563 17.744 1.00 86.69 267 ASP A C 1
ATOM 2117 O O . ASP A 1 267 ? 5.108 -0.212 16.848 1.00 86.69 267 ASP A O 1
ATOM 2121 N N . ASP A 1 268 ? 4.525 -1.703 18.423 1.00 89.12 268 ASP A N 1
ATOM 2122 C CA . ASP A 1 268 ? 5.646 -2.619 18.179 1.00 89.12 268 ASP A CA 1
ATOM 2123 C C . ASP A 1 268 ? 5.620 -3.172 16.749 1.00 89.12 268 ASP A C 1
ATOM 2125 O O . ASP A 1 268 ? 6.668 -3.317 16.115 1.00 89.12 268 ASP A O 1
ATOM 2129 N N . LEU A 1 269 ? 4.427 -3.493 16.240 1.00 92.31 269 LEU A N 1
ATOM 2130 C CA . LEU A 1 269 ? 4.228 -3.996 14.885 1.00 92.31 269 LEU A CA 1
ATOM 2131 C C . LEU A 1 269 ? 4.608 -2.939 13.842 1.00 92.31 269 LEU A C 1
ATOM 2133 O O . LEU A 1 269 ? 5.383 -3.233 12.931 1.00 92.31 269 LEU A O 1
ATOM 2137 N N . VAL A 1 270 ? 4.116 -1.705 13.992 1.00 91.25 270 VAL A N 1
ATOM 2138 C CA . VAL A 1 270 ? 4.470 -0.587 13.102 1.00 91.25 270 VAL A CA 1
ATOM 2139 C C . VAL A 1 270 ? 5.966 -0.279 13.197 1.00 91.25 270 VAL A C 1
ATOM 2141 O O . VAL A 1 270 ? 6.632 -0.148 12.169 1.00 91.25 270 VAL A O 1
ATOM 2144 N N . GLY A 1 271 ? 6.536 -0.282 14.404 1.00 90.69 271 GLY A N 1
ATOM 2145 C CA . GLY A 1 271 ? 7.978 -0.147 14.610 1.00 90.69 271 GLY A CA 1
ATOM 2146 C C . GLY A 1 271 ? 8.779 -1.245 13.900 1.00 90.69 271 GLY A C 1
ATOM 2147 O O . GLY A 1 271 ? 9.786 -0.967 13.245 1.00 90.69 271 GLY A O 1
ATOM 2148 N N . ALA A 1 272 ? 8.316 -2.497 13.941 1.00 91.62 272 ALA A N 1
ATOM 2149 C CA . ALA A 1 272 ? 8.943 -3.605 13.223 1.00 91.62 272 ALA A CA 1
ATOM 2150 C C . ALA A 1 272 ? 8.882 -3.442 11.696 1.00 91.62 272 ALA A C 1
ATOM 2152 O O . ALA A 1 272 ? 9.847 -3.789 11.011 1.00 91.62 272 ALA A O 1
ATOM 2153 N N 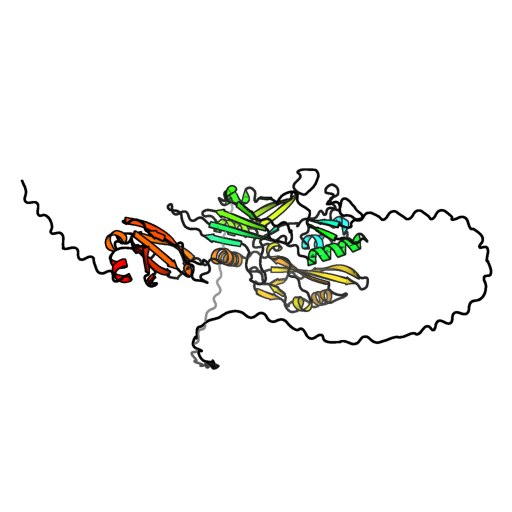. MET A 1 273 ? 7.806 -2.859 11.161 1.00 92.81 273 MET A N 1
ATOM 2154 C CA . MET A 1 273 ? 7.671 -2.545 9.733 1.00 92.81 273 MET A CA 1
ATOM 2155 C C . MET A 1 273 ? 8.619 -1.432 9.256 1.00 92.81 273 MET A C 1
ATOM 2157 O O . MET A 1 273 ? 8.864 -1.324 8.054 1.00 92.81 273 MET A O 1
ATOM 2161 N N . MET A 1 274 ? 9.167 -0.619 10.161 1.00 90.00 274 MET A N 1
ATOM 2162 C CA . MET A 1 274 ? 10.178 0.405 9.853 1.00 90.00 274 MET A CA 1
ATOM 2163 C C . MET A 1 274 ? 11.617 -0.093 10.023 1.00 90.00 274 MET A C 1
ATOM 2165 O O . MET A 1 274 ? 12.566 0.546 9.563 1.00 90.00 274 MET A O 1
ATOM 2169 N N . ASN A 1 275 ? 11.808 -1.233 10.683 1.00 85.56 275 ASN A N 1
ATOM 2170 C CA . ASN A 1 275 ? 13.128 -1.817 10.868 1.00 85.56 275 ASN A CA 1
ATOM 2171 C C . ASN A 1 275 ? 13.637 -2.479 9.580 1.00 85.56 275 ASN A C 1
ATOM 2173 O O . ASN A 1 275 ? 12.878 -2.829 8.676 1.00 85.56 275 ASN A O 1
ATOM 2177 N N . ASN A 1 276 ? 14.953 -2.701 9.506 1.00 68.19 276 ASN A N 1
ATOM 2178 C CA . ASN A 1 276 ? 15.630 -3.157 8.284 1.00 68.19 276 ASN A CA 1
ATOM 2179 C C . ASN A 1 276 ? 15.038 -4.429 7.649 1.00 68.19 276 ASN A C 1
ATOM 2181 O O . ASN A 1 276 ? 15.128 -4.581 6.429 1.00 68.19 276 ASN A O 1
ATOM 2185 N N . ILE A 1 277 ? 14.430 -5.314 8.443 1.00 73.62 277 ILE A N 1
ATOM 2186 C CA . ILE A 1 277 ? 13.879 -6.595 7.980 1.00 73.62 277 ILE A CA 1
ATOM 2187 C C . ILE A 1 277 ? 12.407 -6.464 7.541 1.00 73.62 277 ILE A C 1
ATOM 2189 O O . ILE A 1 277 ? 11.988 -7.172 6.627 1.00 73.62 277 ILE A O 1
ATOM 2193 N N . GLY A 1 278 ? 11.644 -5.531 8.124 1.00 85.06 278 GLY A N 1
ATOM 2194 C CA . GLY A 1 278 ? 10.191 -5.445 7.952 1.00 85.06 278 GLY A CA 1
ATOM 2195 C C . GLY A 1 278 ? 9.450 -6.698 8.440 1.00 85.06 278 GLY A C 1
ATOM 2196 O O . GLY A 1 278 ? 10.032 -7.595 9.055 1.00 85.06 278 GLY A O 1
ATOM 2197 N N . LEU A 1 279 ? 8.154 -6.776 8.135 1.00 90.56 279 LEU A N 1
ATOM 2198 C CA . LEU A 1 279 ? 7.351 -7.984 8.308 1.00 90.56 279 LEU A CA 1
ATOM 2199 C C . LEU A 1 279 ? 7.263 -8.716 6.959 1.00 90.56 279 LEU A C 1
ATOM 2201 O O . LEU A 1 279 ? 6.947 -8.114 5.933 1.00 90.56 279 LEU A O 1
ATOM 2205 N N . SER A 1 280 ? 7.566 -10.014 6.937 1.00 91.88 280 SER A N 1
ATOM 2206 C CA . SER A 1 280 ? 7.582 -10.812 5.705 1.00 91.88 280 SER A CA 1
ATOM 2207 C C . SER A 1 280 ? 6.606 -11.978 5.773 1.00 91.88 280 SER A C 1
ATOM 2209 O O . SER A 1 280 ? 6.299 -12.497 6.845 1.00 91.88 280 SER A O 1
ATOM 2211 N N . GLY A 1 281 ? 6.101 -12.364 4.609 1.00 94.31 281 GLY A N 1
ATOM 2212 C CA . GLY A 1 281 ? 5.191 -13.485 4.428 1.00 94.31 281 GLY A CA 1
ATOM 2213 C C . GLY A 1 281 ? 5.278 -14.021 3.008 1.00 94.31 281 GLY A C 1
ATOM 2214 O O . GLY A 1 281 ? 6.175 -13.648 2.252 1.00 94.31 281 GLY A O 1
ATOM 2215 N N . ASN A 1 282 ? 4.331 -14.870 2.636 1.00 95.75 282 ASN A N 1
ATOM 2216 C CA . ASN A 1 282 ? 4.200 -15.430 1.302 1.00 95.75 282 ASN A CA 1
ATOM 2217 C C . ASN A 1 282 ? 2.729 -15.485 0.879 1.00 95.75 282 ASN A C 1
ATOM 2219 O O . ASN A 1 282 ? 1.833 -15.612 1.715 1.00 95.75 282 ASN A O 1
ATOM 2223 N N . VAL A 1 283 ? 2.507 -15.404 -0.428 1.00 94.44 283 VAL A N 1
ATOM 2224 C CA . VAL A 1 283 ? 1.265 -15.786 -1.093 1.00 94.44 283 VAL A CA 1
ATOM 2225 C C . VAL A 1 283 ? 1.534 -17.076 -1.852 1.00 94.44 283 VAL A C 1
ATOM 2227 O O . VAL A 1 283 ? 2.373 -17.101 -2.754 1.00 94.44 283 VAL A O 1
ATOM 2230 N N . ASP A 1 284 ? 0.825 -18.134 -1.488 1.00 94.31 284 ASP A N 1
ATOM 2231 C CA . ASP A 1 284 ? 0.936 -19.441 -2.118 1.00 94.31 284 ASP A CA 1
ATOM 2232 C C . ASP A 1 284 ? -0.106 -19.567 -3.230 1.00 94.31 284 ASP A C 1
ATOM 2234 O O . ASP A 1 284 ? -1.316 -19.596 -2.979 1.00 94.31 284 ASP A O 1
ATOM 2238 N N . PHE A 1 285 ? 0.374 -19.642 -4.469 1.00 91.94 285 PHE A N 1
ATOM 2239 C CA . PHE A 1 285 ? -0.439 -19.810 -5.668 1.00 91.94 285 PHE A CA 1
ATOM 2240 C C . PHE A 1 285 ? -0.506 -21.275 -6.064 1.00 91.94 285 PHE A C 1
ATOM 2242 O O . PHE A 1 285 ? 0.531 -21.908 -6.257 1.00 91.94 285 PHE A O 1
ATOM 2249 N N . LEU A 1 286 ? -1.716 -21.804 -6.247 1.00 92.44 286 LEU A N 1
ATOM 2250 C CA . LEU A 1 286 ? -1.911 -23.181 -6.687 1.00 92.44 286 LEU A CA 1
ATOM 2251 C C . LEU A 1 286 ? -2.449 -23.206 -8.122 1.00 92.44 286 LEU A C 1
ATOM 2253 O O . LEU A 1 286 ? -3.640 -22.972 -8.329 1.00 92.44 286 LEU A O 1
ATOM 2257 N N . PRO A 1 287 ? -1.593 -23.421 -9.132 1.00 90.25 287 PRO A N 1
ATOM 2258 C CA . PRO A 1 287 ? -2.002 -23.364 -10.532 1.00 90.25 287 PRO A CA 1
ATOM 2259 C C . PRO A 1 287 ? -2.847 -24.571 -10.964 1.00 90.25 287 PRO A C 1
ATOM 2261 O O . PRO A 1 287 ? -2.749 -25.661 -10.400 1.00 90.25 287 PRO A O 1
ATOM 2264 N N . HIS A 1 288 ? -3.647 -24.401 -12.023 1.00 85.25 288 HIS A N 1
ATOM 2265 C CA . HIS A 1 288 ? -4.336 -25.510 -12.695 1.00 85.25 288 HIS A CA 1
ATOM 2266 C C . HIS A 1 288 ? -3.337 -26.377 -13.486 1.00 85.25 288 HIS A C 1
ATOM 2268 O O . HIS A 1 288 ? -3.173 -26.223 -14.697 1.00 85.25 288 HIS A O 1
ATOM 2274 N N . ALA A 1 289 ? -2.657 -27.298 -12.809 1.00 75.25 289 ALA A N 1
ATOM 2275 C CA . ALA A 1 289 ? -1.781 -28.282 -13.439 1.00 75.25 289 ALA A CA 1
ATOM 2276 C C . ALA A 1 289 ? -1.863 -29.650 -12.756 1.00 75.25 289 ALA A C 1
ATOM 2278 O O . ALA A 1 289 ? -2.519 -29.816 -11.730 1.00 75.25 289 ALA A O 1
ATOM 2279 N N . GLU A 1 290 ? -1.205 -30.640 -13.359 1.00 64.44 290 GLU A N 1
ATOM 2280 C CA . GLU A 1 290 ? -1.037 -31.967 -12.771 1.00 64.44 290 GLU A CA 1
ATOM 2281 C C . GLU A 1 290 ? -0.074 -31.868 -11.577 1.00 64.44 290 GLU A C 1
ATOM 2283 O O . GLU A 1 290 ? 1.143 -31.859 -11.745 1.00 64.44 290 GLU A O 1
ATOM 2288 N N . GLY A 1 291 ? -0.628 -31.728 -10.371 1.00 70.88 291 GLY A N 1
ATOM 2289 C CA . GLY A 1 291 ? 0.123 -31.699 -9.115 1.00 70.88 291 GLY A CA 1
ATOM 2290 C C . GLY A 1 291 ? -0.443 -30.725 -8.079 1.00 70.88 291 GLY A C 1
ATOM 2291 O O . GLY A 1 291 ? -1.289 -29.886 -8.381 1.00 70.88 291 GLY A O 1
ATOM 2292 N N . ASP A 1 292 ? 0.058 -30.838 -6.848 1.00 80.06 292 ASP A N 1
ATOM 2293 C CA . ASP A 1 292 ? -0.288 -29.972 -5.708 1.00 80.06 292 ASP A CA 1
ATOM 2294 C C . ASP A 1 292 ? 0.851 -29.004 -5.341 1.00 80.06 292 ASP A C 1
ATOM 2296 O O . ASP A 1 292 ? 0.945 -28.524 -4.211 1.00 80.06 292 ASP A O 1
ATOM 2300 N N . GLN A 1 293 ? 1.757 -28.725 -6.283 1.00 86.88 293 GLN A N 1
ATOM 2301 C CA . GLN A 1 293 ? 2.886 -27.839 -6.023 1.00 86.88 293 GLN A CA 1
ATOM 2302 C C . GLN A 1 293 ? 2.437 -26.375 -6.051 1.00 86.88 293 GLN A C 1
ATOM 2304 O O . GLN A 1 293 ? 2.114 -25.829 -7.106 1.00 86.88 293 GLN A O 1
ATOM 2309 N N . ALA A 1 294 ? 2.453 -25.737 -4.882 1.00 91.69 294 ALA A N 1
ATOM 2310 C CA . ALA A 1 294 ? 2.246 -24.302 -4.763 1.00 91.69 294 ALA A CA 1
ATOM 2311 C C . ALA A 1 294 ? 3.497 -23.521 -5.199 1.00 91.69 294 ALA A C 1
ATOM 2313 O O . ALA A 1 294 ? 4.631 -23.928 -4.931 1.00 91.69 294 ALA A O 1
ATOM 2314 N N . ILE A 1 295 ? 3.282 -22.376 -5.843 1.00 91.81 295 ILE A N 1
ATOM 2315 C CA . ILE A 1 295 ? 4.314 -21.386 -6.152 1.00 91.81 295 ILE A CA 1
ATOM 2316 C C . ILE A 1 295 ? 4.205 -20.274 -5.107 1.00 91.81 295 ILE A C 1
ATOM 2318 O O . ILE A 1 295 ? 3.196 -19.575 -5.046 1.00 91.81 295 ILE A O 1
ATOM 2322 N N . SER A 1 296 ? 5.243 -20.118 -4.287 1.00 94.25 296 SER A N 1
ATOM 2323 C CA . SER A 1 296 ? 5.285 -19.124 -3.210 1.00 94.25 296 SER A CA 1
ATOM 2324 C C . SER A 1 296 ? 5.861 -17.801 -3.713 1.00 94.25 296 SER A C 1
ATOM 2326 O O . SER A 1 296 ? 7.015 -17.738 -4.146 1.00 94.25 296 SER A O 1
ATOM 2328 N N . VAL A 1 297 ? 5.084 -16.725 -3.600 1.00 94.00 297 VAL A N 1
ATOM 2329 C CA . VAL A 1 297 ? 5.496 -15.352 -3.923 1.00 94.00 297 VAL A CA 1
ATOM 2330 C C . VAL A 1 297 ? 5.659 -14.554 -2.628 1.00 94.00 297 VAL A C 1
ATOM 2332 O O . VAL A 1 297 ? 4.724 -14.502 -1.832 1.00 94.00 297 VAL A O 1
ATOM 2335 N N . PRO A 1 298 ? 6.801 -13.889 -2.389 1.00 94.75 298 PRO A N 1
ATOM 2336 C CA . PRO A 1 298 ? 7.034 -13.179 -1.137 1.00 94.75 298 PRO A CA 1
ATOM 2337 C C . PRO A 1 298 ? 6.120 -11.957 -0.962 1.00 94.75 298 PRO A C 1
ATOM 2339 O O . PRO A 1 298 ? 5.916 -11.170 -1.889 1.00 94.75 298 PRO A O 1
ATOM 2342 N N . VAL A 1 299 ? 5.656 -11.761 0.270 1.00 95.19 299 VAL A N 1
ATOM 2343 C CA . VAL A 1 299 ? 4.978 -10.559 0.772 1.00 95.19 299 VAL A CA 1
ATOM 2344 C C . VAL A 1 299 ? 5.950 -9.769 1.639 1.00 95.19 299 VAL A C 1
ATOM 2346 O O . VAL A 1 299 ? 6.633 -10.340 2.492 1.00 95.19 299 VAL A O 1
ATOM 2349 N N . ARG A 1 300 ? 5.996 -8.449 1.454 1.00 93.25 300 ARG A N 1
ATOM 2350 C CA . ARG A 1 300 ? 6.803 -7.532 2.263 1.00 93.25 300 ARG A CA 1
ATOM 2351 C C . ARG A 1 300 ? 5.950 -6.385 2.786 1.00 93.25 300 ARG A C 1
ATOM 2353 O O . ARG A 1 300 ? 5.503 -5.522 2.036 1.00 93.25 300 ARG A O 1
ATOM 2360 N N . LEU A 1 301 ? 5.768 -6.365 4.096 1.00 93.56 301 LEU A N 1
ATOM 2361 C CA . LEU A 1 301 ? 5.178 -5.269 4.848 1.00 93.56 301 LEU A CA 1
ATOM 2362 C C . LEU A 1 301 ? 6.318 -4.463 5.472 1.00 93.56 301 LEU A C 1
ATOM 2364 O O . LEU A 1 301 ? 6.758 -4.720 6.593 1.00 93.56 301 LEU A O 1
ATOM 2368 N N . LYS A 1 302 ? 6.841 -3.520 4.690 1.00 93.75 302 LYS A N 1
ATOM 2369 C CA . LYS A 1 302 ? 7.922 -2.628 5.103 1.00 93.75 302 LYS A CA 1
ATOM 2370 C C . LYS A 1 302 ? 7.617 -1.207 4.654 1.00 93.75 302 LYS A C 1
ATOM 2372 O O . LYS A 1 302 ? 7.268 -0.989 3.500 1.00 93.75 302 LYS A O 1
ATOM 2377 N N . ILE A 1 303 ? 7.721 -0.251 5.566 1.00 92.81 303 ILE A N 1
ATOM 2378 C CA . ILE A 1 303 ? 7.331 1.141 5.309 1.00 92.81 303 ILE A CA 1
ATOM 2379 C C . ILE A 1 303 ? 8.422 1.873 4.528 1.00 92.81 303 ILE A C 1
ATOM 2381 O O . ILE A 1 303 ? 8.143 2.486 3.507 1.00 92.81 303 ILE A O 1
ATOM 2385 N N . ASN A 1 304 ? 9.674 1.757 4.964 1.00 92.19 304 ASN A N 1
ATOM 2386 C CA . ASN A 1 304 ? 10.837 2.430 4.383 1.00 92.19 304 ASN A CA 1
ATOM 2387 C C . ASN A 1 304 ? 11.543 1.578 3.309 1.00 92.19 304 ASN A C 1
ATOM 2389 O O . ASN A 1 304 ? 12.759 1.382 3.350 1.00 92.19 304 ASN A O 1
ATOM 2393 N N . ASP A 1 305 ? 10.778 1.036 2.361 1.00 92.31 305 ASP A N 1
ATOM 2394 C CA . ASP A 1 305 ? 11.284 0.215 1.250 1.00 92.31 305 ASP A CA 1
ATOM 2395 C C . ASP A 1 305 ? 10.922 0.858 -0.096 1.00 92.31 305 ASP A C 1
ATOM 2397 O O . ASP A 1 305 ? 9.798 1.325 -0.275 1.00 92.31 305 ASP A O 1
ATOM 2401 N N . ASP A 1 306 ? 11.852 0.887 -1.057 1.00 90.88 306 ASP A N 1
ATOM 2402 C CA . ASP A 1 306 ? 11.610 1.483 -2.379 1.00 90.88 306 ASP A CA 1
ATOM 2403 C C . ASP A 1 306 ? 10.464 0.776 -3.115 1.00 90.88 306 ASP A C 1
ATOM 2405 O O . ASP A 1 306 ? 9.741 1.388 -3.901 1.00 90.88 306 ASP A O 1
ATOM 2409 N N . LYS A 1 307 ? 10.225 -0.502 -2.806 1.00 91.50 307 LYS A N 1
ATOM 2410 C CA . LYS A 1 307 ? 9.116 -1.271 -3.374 1.00 91.50 307 LYS A CA 1
ATOM 2411 C C . LYS A 1 307 ? 7.741 -0.856 -2.863 1.00 91.50 307 LYS A C 1
ATOM 2413 O O . LYS A 1 307 ? 6.760 -1.125 -3.552 1.00 91.50 307 LYS A O 1
ATOM 2418 N N . THR A 1 308 ? 7.661 -0.220 -1.697 1.00 93.75 308 THR A N 1
ATOM 2419 C CA . THR A 1 308 ? 6.405 0.316 -1.145 1.00 93.75 308 THR A CA 1
ATOM 2420 C C . THR A 1 308 ? 5.973 1.568 -1.901 1.00 93.75 308 THR A C 1
ATOM 2422 O O . THR A 1 308 ? 4.802 1.720 -2.238 1.00 93.75 308 THR A O 1
ATOM 2425 N N . PHE A 1 309 ? 6.927 2.437 -2.240 1.00 93.56 309 PHE A N 1
ATOM 2426 C CA . PHE A 1 309 ? 6.659 3.682 -2.968 1.00 93.56 309 PHE A CA 1
ATOM 2427 C C . PHE A 1 309 ? 6.677 3.505 -4.493 1.00 93.56 309 PHE A C 1
ATOM 2429 O O . PHE A 1 309 ? 6.161 4.347 -5.230 1.00 93.56 309 PHE A O 1
ATOM 2436 N N . GLY A 1 310 ? 7.241 2.398 -4.980 1.00 90.31 310 GLY A N 1
ATOM 2437 C CA . GLY A 1 310 ? 7.261 2.048 -6.393 1.00 90.31 310 GLY A CA 1
ATOM 2438 C C . GLY A 1 310 ? 8.210 2.922 -7.212 1.00 90.31 310 GLY A C 1
ATOM 2439 O O . GLY A 1 310 ? 9.178 3.497 -6.718 1.00 90.31 310 GLY A O 1
ATOM 2440 N N . LYS A 1 311 ? 7.975 3.001 -8.520 1.00 88.00 311 LYS A N 1
ATOM 2441 C CA . LYS A 1 311 ? 8.847 3.747 -9.437 1.00 88.00 311 LYS A CA 1
ATOM 2442 C C . LYS A 1 311 ? 8.433 5.215 -9.496 1.00 88.00 311 LYS A C 1
ATOM 2444 O O . LYS A 1 311 ? 7.250 5.531 -9.610 1.00 88.00 311 LYS A O 1
ATOM 2449 N N . MET A 1 312 ? 9.412 6.114 -9.550 1.00 90.69 312 MET A N 1
ATOM 2450 C CA . MET A 1 312 ? 9.165 7.515 -9.893 1.00 90.69 312 MET A CA 1
ATOM 2451 C C . MET A 1 312 ? 9.289 7.699 -11.405 1.00 90.69 312 MET A C 1
ATOM 2453 O O . MET A 1 312 ? 10.334 8.106 -11.913 1.00 90.69 312 MET A O 1
ATOM 2457 N N . GLU A 1 313 ? 8.227 7.318 -12.119 1.00 90.06 313 GLU A N 1
ATOM 2458 C CA . GLU A 1 313 ? 8.153 7.406 -13.581 1.00 90.06 313 GLU A CA 1
ATOM 2459 C C . GLU A 1 313 ? 7.768 8.813 -14.062 1.00 90.06 313 GLU A C 1
ATOM 2461 O O . GLU A 1 313 ? 6.990 9.525 -13.421 1.00 90.06 313 GLU A O 1
ATOM 2466 N N . TYR A 1 314 ? 8.300 9.180 -15.227 1.00 90.75 314 TYR A N 1
ATOM 2467 C CA . TYR A 1 314 ? 8.053 10.430 -15.932 1.00 90.75 314 TYR A CA 1
ATOM 2468 C C . TYR A 1 314 ? 7.746 10.140 -17.401 1.00 90.75 314 TYR A C 1
ATOM 2470 O O . TYR A 1 314 ? 8.404 9.326 -18.052 1.00 90.75 314 TYR A O 1
ATOM 2478 N N . THR A 1 315 ? 6.758 10.845 -17.946 1.00 82.12 315 THR A N 1
ATOM 2479 C CA . THR A 1 315 ? 6.383 10.744 -19.364 1.00 82.12 315 THR A CA 1
ATOM 2480 C C . THR A 1 315 ? 7.275 11.595 -20.267 1.00 82.12 315 THR A C 1
ATOM 2482 O O . THR A 1 315 ? 7.390 11.316 -21.458 1.00 82.12 315 THR A O 1
ATOM 2485 N N . GLN A 1 316 ? 7.914 12.630 -19.714 1.00 87.44 316 GLN A N 1
ATOM 2486 C CA . GLN A 1 316 ? 8.768 13.571 -20.437 1.00 87.44 316 GLN A CA 1
ATOM 2487 C C . GLN A 1 316 ? 10.024 13.896 -19.627 1.00 87.44 316 GLN A C 1
ATOM 2489 O O . GLN A 1 316 ? 9.955 14.059 -18.407 1.00 87.44 316 GLN A O 1
ATOM 2494 N N . ALA A 1 317 ? 11.159 14.031 -20.319 1.00 92.06 317 ALA A N 1
ATOM 2495 C CA . ALA A 1 317 ? 12.441 14.366 -19.700 1.00 92.06 317 ALA A CA 1
ATOM 2496 C C . ALA A 1 317 ? 12.402 15.707 -18.963 1.00 92.06 317 ALA A C 1
ATOM 2498 O O . ALA A 1 317 ? 12.910 15.798 -17.851 1.00 92.06 317 ALA A O 1
ATOM 2499 N N . ASP A 1 318 ? 11.734 16.711 -19.532 1.00 89.56 318 ASP A N 1
ATOM 2500 C CA . ASP A 1 318 ? 11.648 18.050 -18.944 1.00 89.56 318 ASP A CA 1
ATOM 2501 C C . ASP A 1 318 ? 11.025 18.040 -17.545 1.00 89.56 318 ASP A C 1
ATOM 2503 O O . ASP A 1 318 ? 11.484 18.767 -16.669 1.00 89.56 318 ASP A O 1
ATOM 2507 N N . GLY A 1 319 ? 10.018 17.193 -17.305 1.00 87.50 319 GLY A N 1
ATOM 2508 C CA . GLY A 1 319 ? 9.381 17.081 -15.990 1.00 87.50 319 GLY A CA 1
ATOM 2509 C C . GLY A 1 319 ? 10.331 16.554 -14.914 1.00 87.50 319 GLY A C 1
ATOM 2510 O O . GLY A 1 319 ? 10.285 17.012 -13.779 1.00 87.50 319 GLY A O 1
ATOM 2511 N N . LEU A 1 320 ? 11.223 15.631 -15.277 1.00 92.25 320 LEU A N 1
ATOM 2512 C CA . LEU A 1 320 ? 12.254 15.125 -14.375 1.00 92.25 320 LEU A CA 1
ATOM 2513 C C . LEU A 1 320 ? 13.384 16.149 -14.200 1.00 92.25 320 LEU A C 1
ATOM 2515 O O . LEU A 1 320 ? 13.754 16.487 -13.080 1.00 92.25 320 LEU A O 1
ATOM 2519 N N . LEU A 1 321 ? 13.944 16.635 -15.310 1.00 93.00 321 LEU A N 1
ATOM 2520 C CA . LEU A 1 321 ? 15.181 17.420 -15.316 1.00 93.00 321 LEU A CA 1
ATOM 2521 C C . LEU A 1 321 ? 15.003 18.843 -14.774 1.00 93.00 321 LEU A C 1
ATOM 2523 O O . LEU A 1 321 ? 15.975 19.430 -14.293 1.00 93.00 321 LEU A O 1
ATOM 2527 N N . ASN A 1 322 ? 13.791 19.398 -14.851 1.00 89.19 322 ASN A N 1
ATOM 2528 C CA . ASN A 1 322 ? 13.491 20.736 -14.338 1.00 89.19 322 ASN A CA 1
ATOM 2529 C C . ASN A 1 322 ? 13.006 20.732 -12.881 1.00 89.19 322 ASN A C 1
ATOM 2531 O O . ASN A 1 322 ? 12.918 21.801 -12.280 1.00 89.19 322 ASN A O 1
ATOM 2535 N N . GLY A 1 323 ? 12.716 19.564 -12.302 1.00 90.56 323 GLY A N 1
ATOM 2536 C CA . GLY A 1 323 ? 12.257 19.471 -10.922 1.00 90.56 323 GLY A CA 1
ATOM 2537 C C . GLY A 1 323 ? 11.761 18.082 -10.546 1.00 90.56 323 GLY A C 1
ATOM 2538 O O . GLY A 1 323 ? 10.563 17.807 -10.575 1.00 90.56 323 GLY A O 1
ATOM 2539 N N . PHE A 1 324 ? 12.680 17.216 -10.129 1.00 94.94 324 PHE A N 1
ATOM 2540 C CA . PHE A 1 324 ? 12.333 15.977 -9.451 1.00 94.94 324 PHE A CA 1
ATOM 2541 C C . PHE A 1 324 ? 11.750 16.303 -8.070 1.00 94.94 324 PHE A C 1
ATOM 2543 O O . PHE A 1 324 ? 12.478 16.752 -7.194 1.00 94.94 324 PHE A O 1
ATOM 2550 N N . LEU A 1 325 ? 10.451 16.089 -7.867 1.00 94.69 325 LEU A N 1
ATOM 2551 C CA . LEU A 1 325 ? 9.816 16.169 -6.549 1.00 94.69 325 LEU A CA 1
ATOM 2552 C C . LEU A 1 325 ? 9.996 14.838 -5.814 1.00 94.69 325 LEU A C 1
ATOM 2554 O O . LEU A 1 325 ? 9.650 13.801 -6.382 1.00 94.69 325 LEU A O 1
ATOM 2558 N N . ASN A 1 326 ? 10.436 14.873 -4.555 1.00 97.00 326 ASN A N 1
ATOM 2559 C CA . ASN A 1 326 ? 10.378 13.723 -3.656 1.00 97.00 326 ASN A CA 1
ATOM 2560 C C . ASN A 1 326 ? 9.034 13.696 -2.896 1.00 97.00 326 ASN A C 1
ATOM 2562 O O . ASN A 1 326 ? 8.871 14.429 -1.924 1.00 97.00 326 ASN A O 1
ATOM 2566 N N . PRO A 1 327 ? 8.054 12.860 -3.288 1.00 95.19 327 PRO A N 1
ATOM 2567 C CA . PRO A 1 327 ? 6.762 12.798 -2.607 1.00 95.19 327 PRO A CA 1
ATOM 2568 C C . PRO A 1 327 ? 6.774 11.898 -1.358 1.00 95.19 327 PRO A C 1
ATOM 2570 O O . PRO A 1 327 ? 5.746 11.778 -0.697 1.00 95.19 327 PRO A O 1
ATOM 2573 N N . ILE A 1 328 ? 7.884 11.206 -1.083 1.00 96.88 328 ILE A N 1
ATOM 2574 C CA . ILE A 1 328 ? 8.001 10.210 -0.016 1.00 96.88 328 ILE A CA 1
ATOM 2575 C C . ILE A 1 328 ? 8.222 10.927 1.321 1.00 96.88 328 ILE A C 1
ATOM 2577 O O . ILE A 1 328 ? 8.883 11.960 1.374 1.00 96.88 328 ILE A O 1
ATOM 2581 N N . ASP A 1 329 ? 7.721 10.354 2.419 1.00 96.56 329 ASP A N 1
ATOM 2582 C CA . ASP A 1 329 ? 7.927 10.876 3.783 1.00 96.56 329 ASP A CA 1
ATOM 2583 C C . ASP A 1 329 ? 9.379 10.702 4.297 1.00 96.56 329 ASP A C 1
ATOM 2585 O O . ASP A 1 329 ? 9.655 10.913 5.473 1.00 96.56 329 ASP A O 1
ATOM 2589 N N . TYR A 1 330 ? 10.313 10.292 3.435 1.00 97.50 330 TYR A N 1
ATOM 2590 C CA . TYR A 1 330 ? 11.707 9.995 3.751 1.00 97.50 330 TYR A CA 1
ATOM 2591 C C . TYR A 1 330 ? 12.647 10.700 2.768 1.00 97.50 330 TYR A C 1
ATOM 2593 O O . TYR A 1 330 ? 12.301 10.825 1.587 1.00 97.50 330 TYR A O 1
ATOM 2601 N N . PRO A 1 331 ? 13.857 11.092 3.207 1.00 97.81 331 PRO A N 1
ATOM 2602 C CA . PRO A 1 331 ? 14.895 11.535 2.294 1.00 97.81 331 PRO A CA 1
ATOM 2603 C C . PRO A 1 331 ? 15.274 10.396 1.348 1.00 97.81 331 PRO A C 1
ATOM 2605 O O . PRO A 1 331 ? 15.341 9.223 1.741 1.00 97.81 331 PRO A O 1
ATOM 2608 N N . VAL A 1 332 ? 15.529 10.740 0.090 1.00 97.94 332 VAL A N 1
ATOM 2609 C CA . VAL A 1 332 ? 15.933 9.781 -0.939 1.00 97.94 332 VAL A CA 1
ATOM 2610 C C . VAL A 1 332 ? 17.269 10.168 -1.550 1.00 97.94 332 VAL A C 1
ATOM 2612 O O . VAL A 1 332 ? 17.569 11.343 -1.718 1.00 97.94 332 VAL A O 1
ATOM 2615 N N . VAL A 1 333 ? 18.049 9.162 -1.937 1.00 97.88 333 VAL A N 1
ATOM 2616 C CA . VAL A 1 333 ? 19.265 9.329 -2.741 1.00 97.88 333 VAL A CA 1
ATOM 2617 C C . VAL A 1 333 ? 18.971 8.886 -4.164 1.00 97.88 333 VAL A C 1
ATOM 2619 O O . VAL A 1 333 ? 18.691 7.705 -4.379 1.00 97.88 333 VAL A O 1
ATOM 2622 N N . LEU A 1 334 ? 19.075 9.794 -5.132 1.00 96.81 334 LEU A N 1
ATOM 2623 C CA . LEU A 1 334 ? 18.963 9.491 -6.560 1.00 96.81 334 LEU A CA 1
ATOM 2624 C C . LEU A 1 334 ? 20.254 8.851 -7.069 1.00 96.81 334 LEU A C 1
ATOM 2626 O O . LEU A 1 334 ? 21.297 9.499 -7.082 1.00 96.81 334 LEU A O 1
ATOM 2630 N N . ARG A 1 335 ? 20.189 7.589 -7.504 1.00 94.88 335 ARG A N 1
ATOM 2631 C CA . ARG A 1 335 ? 21.371 6.802 -7.906 1.00 94.88 335 ARG A CA 1
ATOM 2632 C C . ARG A 1 335 ? 21.595 6.775 -9.407 1.00 94.88 335 ARG A C 1
ATOM 2634 O O . ARG A 1 335 ? 22.715 6.961 -9.862 1.00 94.88 335 ARG A O 1
ATOM 2641 N N . ASP A 1 336 ? 20.531 6.540 -10.161 1.00 94.06 336 ASP A N 1
ATOM 2642 C CA . ASP A 1 336 ? 20.579 6.398 -11.611 1.00 94.06 336 ASP A CA 1
ATOM 2643 C C . ASP A 1 336 ? 19.319 7.008 -12.231 1.00 94.06 336 ASP A C 1
ATOM 2645 O O . ASP A 1 336 ? 18.240 6.982 -11.634 1.00 94.06 336 ASP A O 1
ATOM 2649 N N . LEU A 1 337 ? 19.429 7.483 -13.468 1.00 93.75 337 LEU A N 1
ATOM 2650 C CA . LEU A 1 337 ? 18.279 7.670 -14.349 1.00 93.75 337 LEU A CA 1
ATOM 2651 C C . LEU A 1 337 ? 18.229 6.524 -15.341 1.00 93.75 337 LEU A C 1
ATOM 2653 O O . LEU A 1 337 ? 19.225 6.217 -15.999 1.00 93.75 337 LEU A O 1
ATOM 2657 N N . VAL A 1 338 ? 17.059 5.913 -15.485 1.00 91.25 338 VAL A N 1
ATOM 2658 C CA . VAL A 1 338 ? 16.860 4.856 -16.472 1.00 91.25 338 VAL A CA 1
ATOM 2659 C C . VAL A 1 338 ? 16.017 5.390 -17.602 1.00 91.25 338 VAL A C 1
ATOM 2661 O O . VAL A 1 338 ? 14.887 5.841 -17.404 1.00 91.25 338 VAL A O 1
ATOM 2664 N N . VAL A 1 339 ? 16.579 5.322 -18.803 1.00 91.19 339 VAL A N 1
ATOM 2665 C CA . VAL A 1 339 ? 15.936 5.813 -20.014 1.00 91.19 339 VAL A CA 1
ATOM 2666 C C . VAL A 1 339 ? 15.696 4.647 -20.950 1.00 91.19 339 VAL A C 1
ATOM 2668 O O . VAL A 1 339 ? 16.626 3.987 -21.416 1.00 91.19 339 VAL A O 1
ATOM 2671 N N . MET A 1 340 ? 14.429 4.412 -21.263 1.00 87.44 340 MET A N 1
ATOM 2672 C CA . MET A 1 340 ? 14.040 3.500 -22.322 1.00 87.44 340 MET A CA 1
ATOM 2673 C C . MET A 1 340 ? 13.792 4.289 -23.601 1.00 87.44 340 MET A C 1
ATOM 2675 O O . MET A 1 340 ? 12.977 5.212 -23.623 1.00 87.44 340 MET A O 1
ATOM 2679 N N . ARG A 1 341 ? 14.460 3.897 -24.685 1.00 88.56 341 ARG A N 1
ATOM 2680 C CA . ARG A 1 341 ? 14.369 4.561 -25.988 1.00 88.56 341 ARG A CA 1
ATOM 2681 C C . ARG A 1 341 ? 13.963 3.596 -27.084 1.00 88.56 341 ARG A C 1
ATOM 2683 O O . ARG A 1 341 ? 14.405 2.451 -27.091 1.00 88.56 341 ARG A O 1
ATOM 2690 N N . THR A 1 342 ? 13.221 4.104 -28.060 1.00 87.19 342 THR A N 1
ATOM 2691 C CA . THR A 1 342 ? 12.925 3.391 -29.306 1.00 87.19 342 THR A CA 1
ATOM 2692 C C . THR A 1 342 ? 13.760 3.975 -30.441 1.00 87.19 342 THR A C 1
ATOM 2694 O O . THR A 1 342 ? 13.540 5.113 -30.848 1.00 87.19 342 THR A O 1
ATOM 2697 N N . LYS A 1 343 ? 14.719 3.208 -30.974 1.00 85.19 343 LYS A N 1
ATOM 2698 C CA . LYS A 1 343 ? 15.505 3.583 -32.163 1.00 85.19 343 LYS A CA 1
ATOM 2699 C C . LYS A 1 343 ? 14.620 3.725 -33.402 1.00 85.19 343 LYS A C 1
ATOM 2701 O O . LYS A 1 343 ? 13.557 3.116 -33.482 1.00 85.19 343 LYS A O 1
ATOM 2706 N N . ALA A 1 344 ? 15.119 4.409 -34.436 1.00 82.94 344 ALA A N 1
ATOM 2707 C CA . ALA A 1 344 ? 14.468 4.459 -35.755 1.00 82.94 344 ALA A CA 1
ATOM 2708 C C . ALA A 1 344 ? 14.154 3.061 -36.335 1.00 82.94 344 ALA A C 1
ATOM 2710 O O . ALA A 1 344 ? 13.147 2.874 -37.013 1.00 82.94 344 ALA A O 1
ATOM 2711 N N . SER A 1 345 ? 14.964 2.049 -36.000 1.00 80.44 345 SER A N 1
ATOM 2712 C CA . SER A 1 345 ? 14.737 0.636 -36.338 1.00 80.44 345 SER A CA 1
ATOM 2713 C C . SER A 1 345 ? 13.614 -0.044 -35.533 1.00 80.44 345 SER A C 1
ATOM 2715 O O . SER A 1 345 ? 13.456 -1.261 -35.620 1.00 80.44 345 SER A O 1
ATOM 2717 N N . LYS A 1 346 ? 12.852 0.711 -34.728 1.00 79.94 346 LYS A N 1
ATOM 2718 C CA . LYS A 1 346 ? 11.885 0.225 -33.725 1.00 79.94 346 LYS A CA 1
ATOM 2719 C C . LYS A 1 346 ? 12.512 -0.666 -32.653 1.00 79.94 346 LYS A C 1
ATOM 2721 O O . LYS A 1 346 ? 11.846 -1.477 -32.014 1.00 79.94 346 LYS A O 1
ATOM 2726 N N . GLU A 1 347 ? 13.821 -0.546 -32.461 1.00 80.19 347 GLU A N 1
ATOM 2727 C CA . GLU A 1 347 ? 14.521 -1.267 -31.415 1.00 80.19 347 GLU A CA 1
ATOM 2728 C C . GLU A 1 347 ? 14.450 -0.542 -30.081 1.00 80.19 347 GLU A C 1
ATOM 2730 O O . GLU A 1 347 ? 14.902 0.593 -29.978 1.00 80.19 347 GLU A O 1
ATOM 2735 N N . LEU A 1 348 ? 13.933 -1.238 -29.067 1.00 80.12 348 LEU A N 1
ATOM 2736 C CA . LEU A 1 348 ? 13.978 -0.790 -27.684 1.00 80.12 348 LEU A CA 1
ATOM 2737 C C . LEU A 1 348 ? 15.378 -0.993 -27.099 1.00 80.12 348 LEU A C 1
ATOM 2739 O O . LEU A 1 348 ? 15.937 -2.088 -27.175 1.00 80.12 348 LEU A O 1
ATOM 2743 N N . THR A 1 349 ? 15.922 0.064 -26.505 1.00 82.44 349 THR A N 1
ATOM 2744 C CA . THR A 1 349 ? 17.159 0.041 -25.720 1.00 82.44 349 THR A CA 1
ATOM 2745 C C . THR A 1 349 ? 16.928 0.680 -24.367 1.00 82.44 349 THR A C 1
ATOM 2747 O O . THR A 1 349 ? 16.204 1.670 -24.272 1.00 82.44 349 THR A O 1
ATOM 2750 N N . ILE A 1 350 ? 17.576 0.133 -23.345 1.00 84.38 350 ILE A N 1
ATOM 2751 C CA . ILE A 1 350 ? 17.539 0.645 -21.978 1.00 84.38 350 ILE A CA 1
ATOM 2752 C C . ILE A 1 350 ? 18.941 1.129 -21.641 1.00 84.38 350 ILE A C 1
ATOM 2754 O O . ILE A 1 350 ? 19.905 0.378 -21.788 1.00 84.38 350 ILE A O 1
ATOM 2758 N N . GLU A 1 351 ? 19.046 2.379 -21.217 1.00 87.31 351 GLU A N 1
ATOM 2759 C CA . GLU A 1 351 ? 20.288 2.987 -20.758 1.00 87.31 351 GLU A CA 1
ATOM 2760 C C . GLU A 1 351 ? 20.144 3.385 -19.291 1.00 87.31 351 GLU A C 1
ATOM 2762 O O . GLU A 1 351 ? 19.113 3.926 -18.892 1.00 87.31 351 GLU A O 1
ATOM 2767 N N . ARG A 1 352 ? 21.191 3.126 -18.502 1.00 90.38 352 ARG A N 1
ATOM 2768 C CA . ARG A 1 352 ? 21.333 3.639 -17.138 1.00 90.38 352 ARG A CA 1
ATOM 2769 C C . ARG A 1 352 ? 22.358 4.764 -17.145 1.00 90.38 352 ARG A C 1
ATOM 2771 O O . ARG A 1 352 ? 23.478 4.604 -17.641 1.00 90.38 352 ARG A O 1
ATOM 2778 N N . ILE A 1 353 ? 21.952 5.905 -16.620 1.00 93.56 353 ILE A N 1
ATOM 2779 C CA . ILE A 1 353 ? 22.770 7.101 -16.496 1.00 93.56 353 ILE A CA 1
ATOM 2780 C C . ILE A 1 353 ? 23.062 7.249 -15.001 1.00 93.56 353 ILE A C 1
ATOM 2782 O O . ILE A 1 353 ? 22.165 7.670 -14.271 1.00 93.56 353 ILE A O 1
ATOM 2786 N N . PRO A 1 354 ? 24.259 6.853 -14.534 1.00 94.69 354 PRO A N 1
ATOM 2787 C CA . PRO A 1 354 ? 24.621 7.004 -13.134 1.00 94.69 354 PRO A CA 1
ATOM 2788 C C . PRO A 1 354 ? 24.642 8.477 -12.747 1.00 94.69 354 PRO A C 1
ATOM 2790 O O . PRO A 1 354 ? 25.100 9.317 -13.524 1.00 94.69 354 PRO A O 1
ATOM 2793 N N . LEU A 1 355 ? 24.147 8.758 -11.547 1.00 95.38 355 LEU A N 1
ATOM 2794 C CA . LEU A 1 355 ? 24.106 10.084 -10.949 1.00 95.38 355 LEU A CA 1
ATOM 2795 C C . LEU A 1 355 ? 25.166 10.218 -9.858 1.00 95.38 355 LEU A C 1
ATOM 2797 O O . LEU A 1 355 ? 25.637 9.231 -9.287 1.00 95.38 355 LEU A O 1
ATOM 2801 N N . ALA A 1 356 ? 25.468 11.458 -9.481 1.00 92.19 356 ALA A N 1
ATOM 2802 C CA . ALA A 1 356 ? 26.370 11.759 -8.368 1.00 92.19 356 ALA A CA 1
ATOM 2803 C C . ALA A 1 356 ? 25.812 11.413 -6.964 1.00 92.19 356 ALA A C 1
ATOM 2805 O O . ALA A 1 356 ? 26.404 11.823 -5.971 1.00 92.19 356 ALA A O 1
ATOM 2806 N N . SER A 1 357 ? 24.719 10.640 -6.862 1.00 93.19 357 SER A N 1
ATOM 2807 C CA . SER A 1 357 ? 24.033 10.298 -5.603 1.00 93.19 357 SER A CA 1
ATOM 2808 C C . SER A 1 357 ? 23.450 11.517 -4.884 1.00 93.19 357 SER A C 1
ATOM 2810 O O . SER A 1 357 ? 23.880 11.881 -3.795 1.00 93.19 357 SER A O 1
ATOM 2812 N N . TYR A 1 358 ? 22.462 12.161 -5.507 1.00 96.75 358 TYR A N 1
ATOM 2813 C CA . TYR A 1 358 ? 21.837 13.369 -4.966 1.00 96.75 358 TYR A CA 1
ATOM 2814 C C . TYR A 1 358 ? 20.836 13.051 -3.859 1.00 96.75 358 TYR A C 1
ATOM 2816 O O . TYR A 1 358 ? 19.885 12.306 -4.092 1.00 96.75 358 TYR A O 1
ATOM 2824 N N . GLU A 1 359 ? 21.032 13.650 -2.688 1.00 97.69 359 GLU A N 1
ATOM 2825 C CA . GLU A 1 359 ? 20.076 13.615 -1.580 1.00 97.69 359 GLU A CA 1
ATOM 2826 C C . GLU A 1 359 ? 18.946 14.622 -1.820 1.00 97.69 359 GLU A C 1
ATOM 2828 O O . GLU A 1 359 ? 19.186 15.770 -2.200 1.00 97.69 359 GLU A O 1
ATOM 2833 N N . VAL A 1 360 ? 17.706 14.176 -1.623 1.00 97.94 360 VAL A N 1
ATOM 2834 C CA . VAL A 1 360 ? 16.497 14.992 -1.764 1.00 97.94 360 VAL A CA 1
ATOM 2835 C C . VAL A 1 360 ? 15.615 14.758 -0.546 1.00 97.94 360 VAL A C 1
ATOM 2837 O O . VAL A 1 360 ? 15.144 13.641 -0.320 1.00 97.94 360 VAL A O 1
ATOM 2840 N N . GLU A 1 361 ? 15.393 15.810 0.235 1.00 97.88 361 GLU A N 1
ATOM 2841 C CA . GLU A 1 361 ? 14.551 15.769 1.433 1.00 97.88 361 GLU A CA 1
ATOM 2842 C C . GLU A 1 361 ? 13.073 15.490 1.092 1.00 97.88 361 GLU A C 1
ATOM 2844 O O . GLU A 1 361 ? 12.660 15.647 -0.065 1.00 97.88 361 GLU A O 1
ATOM 2849 N N . PRO A 1 362 ? 12.249 15.039 2.057 1.00 96.75 362 PRO A N 1
ATOM 2850 C CA . PRO A 1 362 ? 10.809 14.894 1.864 1.00 96.75 362 PRO A CA 1
ATOM 2851 C C . PRO A 1 362 ? 10.170 16.188 1.349 1.00 96.75 362 PRO A C 1
ATOM 2853 O O . PRO A 1 362 ? 10.413 17.260 1.893 1.00 96.75 362 PRO A O 1
ATOM 2856 N N . GLN A 1 363 ? 9.312 16.081 0.332 1.00 95.19 363 GLN A N 1
ATOM 2857 C CA . GLN A 1 363 ? 8.600 17.197 -0.313 1.00 95.19 363 GLN A CA 1
ATOM 2858 C C . GLN A 1 363 ? 9.484 18.234 -1.028 1.00 95.19 363 GLN A C 1
ATOM 2860 O O . GLN A 1 363 ? 8.951 19.166 -1.637 1.00 95.19 363 GLN A O 1
ATOM 2865 N N . ASP A 1 364 ? 10.805 18.059 -1.036 1.00 97.19 364 ASP A N 1
ATOM 2866 C CA . ASP A 1 364 ? 11.711 18.942 -1.758 1.00 97.19 364 ASP A CA 1
ATOM 2867 C C . ASP A 1 364 ? 11.774 18.614 -3.252 1.00 97.19 364 ASP A C 1
ATOM 2869 O O . ASP A 1 364 ? 11.462 17.511 -3.717 1.00 97.19 364 ASP A O 1
ATOM 2873 N N . THR A 1 365 ? 12.185 19.620 -4.026 1.00 96.50 365 THR A N 1
ATOM 2874 C CA . THR A 1 365 ? 12.381 19.512 -5.472 1.00 96.50 365 THR A CA 1
ATOM 2875 C C . THR A 1 365 ? 13.858 19.631 -5.832 1.00 96.50 365 THR A C 1
ATOM 2877 O O . THR A 1 365 ? 14.504 20.631 -5.527 1.00 96.50 365 THR A O 1
ATOM 2880 N N . PHE A 1 366 ? 14.380 18.643 -6.554 1.00 96.56 366 PHE A N 1
ATOM 2881 C CA . PHE A 1 366 ? 15.742 18.611 -7.066 1.00 96.56 366 PHE A CA 1
ATOM 2882 C C . PHE A 1 366 ? 15.797 18.960 -8.559 1.00 96.56 366 PHE A C 1
ATOM 2884 O O . PHE A 1 366 ? 15.164 18.319 -9.396 1.00 96.56 366 PHE A O 1
ATOM 2891 N N . SER A 1 367 ? 16.603 19.962 -8.909 1.00 95.00 367 SER A N 1
ATOM 2892 C CA . SER A 1 367 ? 16.856 20.392 -10.298 1.00 95.00 367 SER A CA 1
ATOM 2893 C C . SER A 1 367 ? 18.353 20.509 -10.629 1.00 95.00 367 SER A C 1
ATOM 2895 O O . SER A 1 367 ? 18.737 20.994 -11.699 1.00 95.00 367 SER A O 1
ATOM 2897 N N . GLY A 1 368 ? 19.210 20.034 -9.717 1.00 94.88 368 GLY A N 1
ATOM 2898 C CA . GLY A 1 368 ? 20.665 20.187 -9.745 1.00 94.88 368 GLY A CA 1
ATOM 2899 C C . GLY A 1 368 ? 21.420 19.224 -10.665 1.00 94.88 368 GLY A C 1
ATOM 2900 O O . GLY A 1 368 ? 22.628 19.086 -10.497 1.00 94.88 368 GLY A O 1
ATOM 2901 N N . PHE A 1 369 ? 20.747 18.556 -11.611 1.00 96.12 369 PHE A N 1
ATOM 2902 C CA . PHE A 1 369 ? 21.411 17.666 -12.572 1.00 96.12 369 PHE A CA 1
ATOM 2903 C C . PHE A 1 369 ? 22.485 18.425 -13.366 1.00 96.12 369 PHE A C 1
ATOM 2905 O O . PHE A 1 369 ? 22.259 19.550 -13.835 1.00 96.12 369 PHE A O 1
ATOM 2912 N N . THR A 1 370 ? 23.642 17.795 -13.548 1.00 96.00 370 THR A N 1
ATOM 2913 C CA . THR A 1 370 ? 24.747 18.324 -14.354 1.00 96.00 370 THR A CA 1
ATOM 2914 C C . THR A 1 370 ? 24.359 18.443 -15.829 1.00 96.00 370 THR A C 1
ATOM 2916 O O . THR A 1 370 ? 23.422 17.799 -16.307 1.00 96.00 370 THR A O 1
ATOM 2919 N N . ALA A 1 371 ? 25.098 19.264 -16.582 1.00 95.38 371 ALA A N 1
ATOM 2920 C CA . ALA A 1 371 ? 24.907 19.366 -18.028 1.00 95.38 371 ALA A CA 1
ATOM 2921 C C . ALA A 1 371 ? 25.108 18.008 -18.724 1.00 95.38 371 ALA A C 1
ATOM 2923 O O . ALA A 1 371 ? 24.314 17.651 -19.582 1.00 95.38 371 ALA A O 1
ATOM 2924 N N . GLU A 1 372 ? 26.097 17.217 -18.293 1.00 95.38 372 GLU A N 1
ATOM 2925 C CA . GLU A 1 372 ? 26.359 15.887 -18.851 1.00 95.38 372 GLU A CA 1
ATOM 2926 C C . GLU A 1 372 ? 25.191 14.916 -18.615 1.00 95.38 372 GLU A C 1
ATOM 2928 O O . GLU A 1 372 ? 24.753 14.240 -19.544 1.00 95.38 372 GLU A O 1
ATOM 2933 N N . GLU A 1 373 ? 24.641 14.864 -17.399 1.00 95.25 373 GLU A N 1
ATOM 2934 C CA . GLU A 1 373 ? 23.480 14.017 -17.093 1.00 95.25 373 GLU A CA 1
ATOM 2935 C C . GLU A 1 373 ? 22.253 14.440 -17.913 1.00 95.25 373 GLU A C 1
ATOM 2937 O O . GLU A 1 373 ? 21.586 13.590 -18.510 1.00 95.25 373 GLU A O 1
ATOM 2942 N N . LYS A 1 374 ? 21.983 15.752 -17.998 1.00 94.69 374 LYS A N 1
ATOM 2943 C CA . LYS A 1 374 ? 20.895 16.309 -18.819 1.00 94.69 374 LYS A CA 1
ATOM 2944 C C . LYS A 1 374 ? 21.077 15.949 -20.290 1.00 94.69 374 LYS A C 1
ATOM 2946 O O . LYS A 1 374 ? 20.153 15.417 -20.903 1.00 94.69 374 LYS A O 1
ATOM 2951 N N . ASP A 1 375 ? 22.268 16.172 -20.835 1.00 94.19 375 ASP A N 1
ATOM 2952 C CA . ASP A 1 375 ? 22.584 15.879 -22.230 1.00 94.19 375 ASP A CA 1
ATOM 2953 C C . ASP A 1 375 ? 22.434 14.388 -22.523 1.00 94.19 375 ASP A C 1
ATOM 2955 O O . ASP A 1 375 ? 21.838 14.027 -23.534 1.00 94.19 375 ASP A O 1
ATOM 2959 N N . ARG A 1 376 ? 22.868 13.493 -21.628 1.00 94.00 376 ARG A N 1
ATOM 2960 C CA . ARG A 1 376 ? 22.677 12.046 -21.807 1.00 94.00 376 ARG A CA 1
ATOM 2961 C C . ARG A 1 376 ? 21.204 11.649 -21.818 1.00 94.00 376 ARG A C 1
ATOM 2963 O O . ARG A 1 376 ? 20.804 10.866 -22.680 1.00 94.00 376 ARG A O 1
ATOM 2970 N N . VAL A 1 377 ? 20.377 12.216 -20.936 1.00 93.25 377 VAL A N 1
ATOM 2971 C CA . VAL A 1 377 ? 18.921 11.972 -20.926 1.00 93.25 377 VAL A CA 1
ATOM 2972 C C . VAL A 1 377 ? 18.256 12.520 -22.191 1.00 93.25 377 VAL A C 1
ATOM 2974 O O . VAL A 1 377 ? 17.390 11.858 -22.766 1.00 93.25 377 VAL A O 1
ATOM 2977 N N . LEU A 1 378 ? 18.673 13.685 -22.677 1.00 91.56 378 LEU A N 1
ATOM 2978 C CA . LEU A 1 378 ? 18.083 14.318 -23.859 1.00 91.56 378 LEU A CA 1
ATOM 2979 C C . LEU A 1 378 ? 18.646 13.778 -25.183 1.00 91.56 378 LEU A C 1
ATOM 2981 O O . LEU A 1 378 ? 17.992 13.885 -26.220 1.00 91.56 378 LEU A O 1
ATOM 2985 N N . SER A 1 379 ? 19.826 13.157 -25.167 1.00 88.00 379 SER A N 1
ATOM 2986 C CA . SER A 1 379 ? 20.493 12.664 -26.371 1.00 88.00 379 SER A CA 1
ATOM 2987 C C . SER A 1 379 ? 19.797 11.447 -26.984 1.00 88.00 379 SER A C 1
ATOM 2989 O O . SER A 1 379 ? 19.344 10.529 -26.301 1.00 88.00 379 SER A O 1
ATOM 2991 N N . GLY A 1 380 ? 19.766 11.393 -28.314 1.00 79.25 380 GLY A N 1
ATOM 2992 C CA . GLY A 1 380 ? 19.392 10.191 -29.056 1.00 79.25 380 GLY A CA 1
ATOM 2993 C C . GLY A 1 380 ? 17.908 10.087 -29.412 1.00 79.25 380 GLY A C 1
ATOM 2994 O O . GLY A 1 380 ? 17.281 11.044 -29.853 1.00 79.25 380 GLY A O 1
ATOM 2995 N N . ASN A 1 381 ? 17.381 8.861 -29.350 1.00 82.06 381 ASN A N 1
ATOM 2996 C CA . ASN A 1 381 ? 16.069 8.514 -29.903 1.00 82.06 381 ASN A CA 1
ATOM 2997 C C . ASN A 1 381 ? 14.896 8.860 -28.965 1.00 82.06 381 ASN A C 1
ATOM 2999 O O . ASN A 1 381 ? 15.094 9.253 -27.815 1.00 82.06 381 ASN A O 1
ATOM 3003 N N . ILE A 1 382 ? 13.673 8.619 -29.456 1.00 88.44 382 ILE A N 1
ATOM 3004 C CA . ILE A 1 382 ? 12.403 8.860 -28.758 1.00 88.44 382 ILE A CA 1
ATOM 3005 C C . ILE A 1 382 ? 12.378 8.114 -27.417 1.00 88.44 382 ILE A C 1
ATOM 3007 O O . ILE A 1 382 ? 12.451 6.880 -27.382 1.00 88.44 382 ILE A O 1
ATOM 3011 N N . ILE A 1 383 ? 12.246 8.872 -26.327 1.00 90.00 383 ILE A N 1
ATOM 3012 C CA . ILE A 1 383 ? 12.068 8.345 -24.971 1.00 90.00 383 ILE A CA 1
ATOM 3013 C C . ILE A 1 383 ? 10.677 7.718 -24.879 1.00 90.00 383 ILE A C 1
ATOM 3015 O O . ILE A 1 383 ? 9.675 8.353 -25.187 1.00 90.00 383 ILE A O 1
ATOM 3019 N N . THR A 1 384 ? 10.633 6.447 -24.494 1.00 86.88 384 THR A N 1
ATOM 3020 C CA . THR A 1 384 ? 9.400 5.663 -24.322 1.00 86.88 384 THR A CA 1
ATOM 3021 C C . THR A 1 384 ? 8.999 5.578 -22.850 1.00 86.88 384 THR A C 1
ATOM 3023 O O . THR A 1 384 ? 7.824 5.711 -22.531 1.00 86.88 384 THR A O 1
ATOM 3026 N N . LYS A 1 385 ? 9.975 5.399 -21.952 1.00 88.25 385 LYS A N 1
ATOM 3027 C CA . LYS A 1 385 ? 9.812 5.484 -20.495 1.00 88.25 385 LYS A CA 1
ATOM 3028 C C . LYS A 1 385 ? 11.060 6.114 -19.879 1.00 88.25 385 LYS A C 1
ATOM 3030 O O . LYS A 1 385 ? 12.166 5.924 -20.389 1.00 88.25 385 LYS A O 1
ATOM 3035 N N . LEU A 1 386 ? 10.871 6.829 -18.778 1.00 91.56 386 LEU A N 1
ATOM 3036 C CA . LEU A 1 386 ? 11.925 7.456 -17.990 1.00 91.56 386 LEU A CA 1
ATOM 3037 C C . LEU A 1 386 ? 11.569 7.320 -16.512 1.00 91.56 386 LEU A C 1
ATOM 3039 O O . LEU A 1 386 ? 10.434 7.598 -16.135 1.00 91.56 386 LEU A O 1
ATOM 3043 N N . TRP A 1 387 ? 12.515 6.910 -15.676 1.00 92.00 387 TRP A N 1
ATOM 3044 C CA . TRP A 1 387 ? 12.325 6.919 -14.227 1.00 92.00 387 TRP A CA 1
ATOM 3045 C C . TRP A 1 387 ? 13.638 7.142 -13.488 1.00 92.00 387 TRP A C 1
ATOM 3047 O O . TRP A 1 387 ? 14.720 6.878 -14.019 1.00 92.00 387 TRP A O 1
ATOM 3057 N N . ALA A 1 388 ? 13.525 7.625 -12.255 1.00 93.25 388 ALA A N 1
ATOM 3058 C CA . ALA A 1 388 ? 14.650 7.735 -11.339 1.00 93.25 388 ALA A CA 1
ATOM 3059 C C . ALA A 1 388 ? 14.760 6.469 -10.478 1.00 93.25 388 ALA A C 1
ATOM 3061 O O . ALA A 1 388 ? 13.771 6.003 -9.906 1.00 93.25 388 ALA A O 1
ATOM 3062 N N . GLU A 1 389 ? 15.967 5.917 -10.377 1.00 92.44 389 GLU A N 1
ATOM 3063 C CA . GLU A 1 389 ? 16.314 4.960 -9.333 1.00 92.44 389 GLU A CA 1
ATOM 3064 C C . GLU A 1 389 ? 16.722 5.715 -8.084 1.00 92.44 389 GLU A C 1
ATOM 3066 O O . GLU A 1 389 ? 17.556 6.623 -8.130 1.00 92.44 389 GLU A O 1
ATOM 3071 N N . TYR A 1 390 ? 16.172 5.294 -6.956 1.00 95.31 390 TYR A N 1
ATOM 3072 C CA . TYR A 1 390 ? 16.444 5.927 -5.686 1.00 95.31 390 TYR A CA 1
ATOM 3073 C C . TYR A 1 390 ? 16.593 4.888 -4.582 1.00 95.31 390 TYR A C 1
ATOM 3075 O O . TYR A 1 390 ? 16.168 3.740 -4.710 1.00 95.31 390 TYR A O 1
ATOM 3083 N N . SER A 1 391 ? 17.216 5.302 -3.487 1.00 95.50 391 SER A N 1
ATOM 3084 C CA . SER A 1 391 ? 17.182 4.564 -2.229 1.00 95.50 391 SER A CA 1
ATOM 3085 C C . SER A 1 391 ? 16.721 5.461 -1.105 1.00 95.50 391 SER A C 1
ATOM 3087 O O . SER A 1 391 ? 17.125 6.618 -1.038 1.00 95.50 391 SER A O 1
ATOM 3089 N N . ILE A 1 392 ? 15.930 4.896 -0.207 1.00 95.50 392 ILE A N 1
ATOM 3090 C CA . ILE A 1 392 ? 15.432 5.589 0.974 1.00 95.50 392 ILE A CA 1
ATOM 3091 C C . ILE A 1 392 ? 16.541 5.662 2.018 1.00 95.50 392 ILE A C 1
ATOM 3093 O O . ILE A 1 392 ? 17.202 4.659 2.302 1.00 95.50 392 ILE A O 1
ATOM 3097 N N . MET A 1 393 ? 16.745 6.847 2.585 1.00 95.44 393 MET A N 1
ATOM 3098 C CA . MET A 1 393 ? 17.683 7.046 3.680 1.00 95.44 393 MET A CA 1
ATOM 3099 C C . MET A 1 393 ? 17.020 6.727 5.025 1.00 95.44 393 MET A C 1
ATOM 3101 O O . MET A 1 393 ? 15.852 7.065 5.236 1.00 95.44 393 MET A O 1
ATOM 3105 N N . PRO A 1 394 ? 17.750 6.110 5.972 1.00 92.56 394 PRO A N 1
ATOM 3106 C CA . PRO A 1 394 ? 17.282 5.994 7.346 1.00 92.56 394 PRO A CA 1
ATOM 3107 C C . PRO A 1 394 ? 17.027 7.380 7.947 1.00 92.56 394 PRO A C 1
ATOM 3109 O O . PRO A 1 394 ? 17.894 8.248 7.892 1.00 92.56 394 PRO A O 1
ATOM 3112 N N . CYS A 1 395 ? 15.857 7.576 8.551 1.00 93.88 395 CYS A N 1
ATOM 3113 C CA . CYS A 1 395 ? 15.478 8.844 9.161 1.00 93.88 395 CYS A CA 1
ATOM 3114 C C . CYS A 1 395 ? 14.572 8.595 10.375 1.00 93.88 395 CYS A C 1
ATOM 3116 O O . CYS A 1 395 ? 13.427 8.166 10.231 1.00 93.88 395 CYS A O 1
ATOM 3118 N N . THR A 1 396 ? 15.088 8.846 11.582 1.00 92.19 396 THR A N 1
ATOM 3119 C CA . THR A 1 396 ? 14.361 8.593 12.840 1.00 92.19 396 THR A CA 1
ATOM 3120 C C . THR A 1 396 ? 13.156 9.515 13.001 1.00 92.19 396 THR A C 1
ATOM 3122 O O . THR A 1 396 ? 12.070 9.049 13.323 1.00 92.19 396 THR A O 1
ATOM 3125 N N . THR A 1 397 ? 13.315 10.805 12.708 1.00 93.62 397 THR A N 1
ATOM 3126 C CA . THR A 1 397 ? 12.217 11.783 12.763 1.00 93.62 397 THR A CA 1
ATOM 3127 C C . THR A 1 397 ? 11.126 11.462 11.742 1.00 93.62 397 THR A C 1
ATOM 3129 O O . THR A 1 397 ? 9.943 11.584 12.039 1.00 93.62 397 THR A O 1
ATOM 3132 N N . CYS A 1 398 ? 11.506 10.976 10.559 1.00 95.00 398 CYS A N 1
ATOM 3133 C CA . CYS A 1 398 ? 10.569 10.510 9.542 1.00 95.00 398 CYS A CA 1
ATOM 3134 C C . CYS A 1 398 ? 9.810 9.263 10.010 1.00 95.00 398 CYS A C 1
ATOM 3136 O O . CYS A 1 398 ? 8.600 9.186 9.840 1.00 95.00 398 CYS A O 1
ATOM 3138 N N . ASN A 1 399 ? 10.490 8.308 10.657 1.00 92.56 399 ASN A N 1
ATOM 3139 C CA . ASN A 1 399 ? 9.829 7.146 11.257 1.00 92.56 399 ASN A CA 1
ATOM 3140 C C . ASN A 1 399 ? 8.782 7.565 12.296 1.00 92.56 399 ASN A C 1
ATOM 3142 O O . ASN A 1 399 ? 7.677 7.030 12.294 1.00 92.56 399 ASN A O 1
ATOM 3146 N N . GLU A 1 400 ? 9.089 8.538 13.155 1.00 90.06 400 GLU A N 1
ATOM 3147 C CA . GLU A 1 400 ? 8.121 9.078 14.117 1.00 90.06 400 GLU A CA 1
ATOM 3148 C C . GLU A 1 400 ? 6.924 9.717 13.403 1.00 90.06 400 GLU A C 1
ATOM 3150 O O . GLU A 1 400 ? 5.781 9.393 13.718 1.00 90.06 400 GLU A O 1
ATOM 3155 N N . GLN A 1 401 ? 7.162 10.552 12.386 1.00 91.50 401 GLN A N 1
ATOM 3156 C CA . GLN A 1 401 ? 6.097 11.182 11.597 1.00 91.50 401 GLN A CA 1
ATOM 3157 C C . GLN A 1 401 ? 5.217 10.159 10.878 1.00 91.50 401 GLN A C 1
ATOM 3159 O O . GLN A 1 401 ? 3.995 10.269 10.908 1.00 91.50 401 GLN A O 1
ATOM 3164 N N . VAL A 1 402 ? 5.813 9.138 10.263 1.00 92.56 402 VAL A N 1
ATOM 3165 C CA . VAL A 1 402 ? 5.068 8.077 9.581 1.00 92.56 402 VAL A CA 1
ATOM 3166 C C . 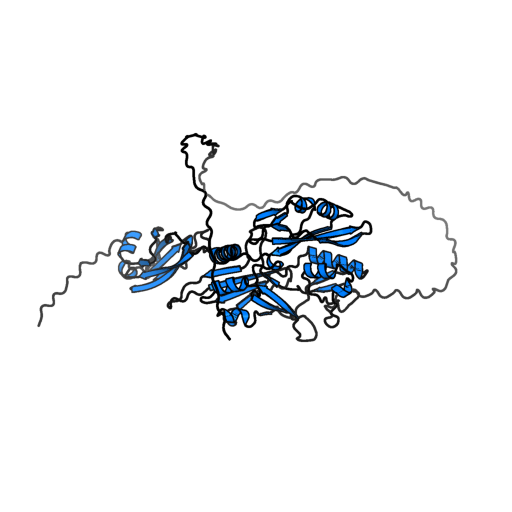VAL A 1 402 ? 4.321 7.197 10.582 1.00 92.56 402 VAL A C 1
ATOM 3168 O O . VAL A 1 402 ? 3.192 6.800 10.313 1.00 92.56 402 VAL A O 1
ATOM 3171 N N . THR A 1 403 ? 4.890 6.950 11.763 1.00 89.50 403 THR A N 1
ATOM 3172 C CA . THR A 1 403 ? 4.215 6.222 12.848 1.00 89.50 403 THR A CA 1
ATOM 3173 C C . THR A 1 403 ? 2.980 6.999 13.281 1.00 89.50 403 THR A C 1
ATOM 3175 O O . THR A 1 403 ? 1.890 6.441 13.308 1.00 89.50 403 THR A O 1
ATOM 3178 N N . GLN A 1 404 ? 3.116 8.308 13.503 1.00 85.75 404 GLN A N 1
ATOM 3179 C CA . GLN A 1 404 ? 1.987 9.188 13.797 1.00 85.75 404 GLN A CA 1
ATOM 3180 C C . GLN A 1 404 ? 1.006 9.294 12.628 1.00 85.75 404 GLN A C 1
ATOM 3182 O O . GLN A 1 404 ? -0.179 9.462 12.842 1.00 85.75 404 GLN A O 1
ATOM 3187 N N . LYS A 1 405 ? 1.440 9.159 11.379 1.00 87.44 405 LYS A N 1
ATOM 3188 C CA . LYS A 1 405 ? 0.536 9.165 10.222 1.00 87.44 405 LYS A CA 1
ATOM 3189 C C . LYS A 1 405 ? -0.278 7.876 10.112 1.00 87.44 405 LYS A C 1
ATOM 3191 O O . LYS A 1 405 ? -1.452 7.927 9.769 1.00 87.44 405 LYS A O 1
ATOM 3196 N N . ILE A 1 406 ? 0.334 6.732 10.413 1.00 87.00 406 ILE A N 1
ATOM 3197 C CA . ILE A 1 406 ? -0.309 5.414 10.368 1.00 87.00 406 ILE A CA 1
ATOM 3198 C C . ILE A 1 406 ? -1.215 5.204 11.584 1.00 87.00 406 ILE A C 1
ATOM 3200 O O . ILE A 1 406 ? -2.364 4.797 11.433 1.00 87.00 406 ILE A O 1
ATOM 3204 N N . LEU A 1 407 ? -0.710 5.501 12.780 1.00 82.81 407 LEU A N 1
ATOM 3205 C CA . LEU A 1 407 ? -1.441 5.333 14.037 1.00 82.81 407 LEU A CA 1
ATOM 3206 C C . LEU A 1 407 ? -2.366 6.516 14.336 1.00 82.81 407 LEU A C 1
ATOM 3208 O O . LEU A 1 407 ? -3.430 6.327 14.911 1.00 82.81 407 LEU A O 1
ATOM 3212 N N . GLY A 1 408 ? -1.966 7.723 13.934 1.00 61.84 408 GLY A N 1
ATOM 3213 C CA . GLY A 1 408 ? -2.698 8.982 14.119 1.00 61.84 408 GLY A CA 1
ATOM 3214 C C . GLY A 1 408 ? -3.575 9.386 12.923 1.00 61.84 408 GLY A C 1
ATOM 3215 O O . GLY A 1 408 ? -4.283 10.387 12.998 1.00 61.84 408 GLY A O 1
ATOM 3216 N N . GLY A 1 409 ? -3.570 8.617 11.823 1.00 51.69 409 GLY A N 1
ATOM 3217 C CA . GLY A 1 409 ? -4.550 8.731 10.729 1.00 51.69 409 GLY A CA 1
ATOM 3218 C C . GLY A 1 409 ? -5.957 8.262 11.129 1.00 51.69 409 GLY A C 1
ATOM 3219 O O . GLY A 1 409 ? -6.953 8.644 10.514 1.00 51.69 409 GLY A O 1
ATOM 3220 N N . THR A 1 410 ? -6.046 7.494 12.211 1.00 47.91 410 THR A N 1
ATOM 3221 C CA . THR A 1 410 ? -7.089 7.664 13.219 1.00 47.91 410 THR A CA 1
ATOM 3222 C C . THR A 1 410 ? -6.533 8.675 14.202 1.00 47.91 410 THR A C 1
ATOM 3224 O O . THR A 1 410 ? -5.574 8.330 14.884 1.00 47.91 410 THR A O 1
ATOM 3227 N N . SER A 1 411 ? -7.050 9.909 14.282 1.00 40.41 411 SER A N 1
ATOM 3228 C CA . SER A 1 411 ? -6.673 10.823 15.377 1.00 40.41 411 SER A CA 1
ATOM 3229 C C . SER A 1 411 ? -6.638 10.029 16.678 1.00 40.41 411 SER A C 1
ATOM 3231 O O . SER A 1 411 ? -7.393 9.061 16.771 1.00 40.41 411 SER A O 1
ATOM 3233 N N . THR A 1 412 ? -5.775 10.385 17.637 1.00 42.84 412 THR A N 1
ATOM 3234 C CA . THR A 1 412 ? -5.690 9.818 18.999 1.00 42.84 412 THR A CA 1
ATOM 3235 C C . THR A 1 412 ? -7.009 10.017 19.746 1.00 42.84 412 THR A C 1
ATOM 3237 O O . THR A 1 412 ? -7.131 10.700 20.759 1.00 42.84 412 THR A O 1
ATOM 3240 N N . SER A 1 413 ? -8.043 9.430 19.179 1.00 47.84 413 SER A N 1
ATOM 3241 C CA . SER A 1 413 ? -9.406 9.456 19.566 1.00 47.84 413 SER A CA 1
ATOM 3242 C C . SER A 1 413 ? -9.440 8.476 20.699 1.00 47.84 413 SER A C 1
ATOM 3244 O O . SER A 1 413 ? -9.404 7.263 20.489 1.00 47.84 413 SER A O 1
ATOM 3246 N N . ARG A 1 414 ? -9.421 9.002 21.919 1.00 61.88 414 ARG A N 1
ATOM 3247 C CA . ARG A 1 414 ? -9.690 8.179 23.083 1.00 61.88 414 ARG A CA 1
ATOM 3248 C C . ARG A 1 414 ? -11.080 7.618 22.853 1.00 61.88 414 ARG A C 1
ATOM 3250 O O . ARG A 1 414 ? -12.049 8.375 22.804 1.00 61.88 414 ARG A O 1
ATOM 3257 N N . VAL A 1 415 ? -11.150 6.309 22.650 1.00 68.62 415 VAL A N 1
ATOM 3258 C CA . VAL A 1 415 ? -12.424 5.613 22.576 1.00 68.62 415 VAL A CA 1
ATOM 3259 C C . VAL A 1 415 ? -13.054 5.747 23.956 1.00 68.62 415 VAL A C 1
ATOM 3261 O O . VAL A 1 415 ? -12.524 5.242 24.948 1.00 68.62 415 VAL A O 1
ATOM 3264 N N . LYS A 1 416 ? -14.131 6.524 24.043 1.00 80.19 416 LYS A N 1
ATOM 3265 C CA . LYS A 1 416 ? -14.931 6.658 25.257 1.00 80.19 416 LYS A CA 1
ATOM 3266 C C . LYS A 1 416 ? -16.194 5.834 25.070 1.00 80.19 416 LYS A C 1
ATOM 3268 O O . LYS A 1 416 ? -17.012 6.142 24.204 1.00 80.19 416 LYS A O 1
ATOM 3273 N N . GLY A 1 417 ? -16.343 4.794 25.884 1.00 81.44 417 GLY A N 1
ATOM 3274 C CA . GLY A 1 417 ? -17.609 4.083 26.005 1.00 81.44 417 GLY A CA 1
ATOM 3275 C C . GLY A 1 417 ? -18.647 4.977 26.680 1.00 81.44 417 GLY A C 1
ATOM 3276 O O . GLY A 1 417 ? -18.334 5.658 27.658 1.00 81.44 417 GLY A O 1
ATOM 3277 N N . LEU A 1 418 ? -19.868 4.978 26.151 1.00 89.56 418 LEU A N 1
ATOM 3278 C CA . LEU A 1 418 ? -21.026 5.558 26.817 1.00 89.56 418 LEU A CA 1
ATOM 3279 C C . LEU A 1 418 ? -21.677 4.502 27.706 1.00 89.56 418 LEU A C 1
ATOM 3281 O O . LEU A 1 418 ? -21.980 3.400 27.251 1.00 89.56 418 LEU A O 1
ATOM 3285 N N . GLU A 1 419 ? -21.943 4.841 28.960 1.00 91.31 419 GLU A N 1
ATOM 3286 C CA . GLU A 1 419 ? -22.741 4.009 29.860 1.00 91.31 419 GLU A CA 1
ATOM 3287 C C . GLU A 1 419 ? -24.169 4.554 29.960 1.00 91.31 419 GLU A C 1
ATOM 3289 O O . GLU A 1 419 ? -24.377 5.751 30.113 1.00 91.31 419 GLU A O 1
ATOM 3294 N N . VAL A 1 420 ? -25.183 3.697 29.898 1.00 95.56 420 VAL A N 1
ATOM 3295 C CA . VAL A 1 420 ? -26.578 4.105 30.087 1.00 95.56 420 VAL A CA 1
ATOM 3296 C C . VAL A 1 420 ? -27.125 3.434 31.333 1.00 95.56 420 VAL A C 1
ATOM 3298 O O . VAL A 1 420 ? -27.314 2.220 31.357 1.00 95.56 420 VAL A O 1
ATOM 3301 N N . GLN A 1 421 ? -27.407 4.227 32.362 1.00 96.25 421 GLN A N 1
ATOM 3302 C CA . GLN A 1 421 ? -28.016 3.764 33.603 1.00 96.25 421 GLN A CA 1
ATOM 3303 C C . GLN A 1 421 ? -29.522 3.999 33.553 1.00 96.25 421 GLN A C 1
ATOM 3305 O O . GLN A 1 421 ? -29.995 5.134 33.522 1.00 96.25 421 GLN A O 1
ATOM 3310 N N . VAL A 1 422 ? -30.287 2.916 33.552 1.00 97.25 422 VAL A N 1
ATOM 3311 C CA . VAL A 1 422 ? -31.747 2.935 33.593 1.00 97.25 422 VAL A CA 1
ATOM 3312 C C . VAL A 1 422 ? -32.183 2.775 35.043 1.00 97.25 422 VAL A C 1
ATOM 3314 O O . VAL A 1 422 ? -31.945 1.728 35.641 1.00 97.25 422 VAL A O 1
ATOM 3317 N N . LEU A 1 423 ? -32.837 3.797 35.594 1.00 97.38 423 LEU A N 1
ATOM 3318 C CA . LEU A 1 423 ? -33.430 3.766 36.933 1.00 97.38 423 LEU A CA 1
ATOM 3319 C C . LEU A 1 423 ? -34.879 3.276 36.830 1.00 97.38 423 LEU A C 1
ATOM 3321 O O . LEU A 1 423 ? -35.093 2.114 36.509 1.00 97.38 423 LEU A O 1
ATOM 3325 N N . THR A 1 424 ? -35.870 4.149 37.023 1.00 97.12 424 THR A N 1
ATOM 3326 C CA . THR A 1 424 ? -37.308 3.814 37.009 1.00 97.12 424 THR A CA 1
ATOM 3327 C C . THR A 1 424 ? -38.136 4.499 35.898 1.00 97.12 424 THR A C 1
ATOM 3329 O O . THR A 1 424 ? -39.267 4.923 36.155 1.00 97.12 424 THR A O 1
ATOM 3332 N N . PRO A 1 425 ? -37.636 4.679 34.655 1.00 96.12 425 PRO A N 1
ATOM 3333 C CA . PRO A 1 425 ? -38.376 5.422 33.634 1.00 96.12 425 PRO A CA 1
ATOM 3334 C C . PRO A 1 425 ? -39.662 4.723 33.172 1.00 96.12 425 PRO A C 1
ATOM 3336 O O . PRO A 1 425 ? -40.631 5.416 32.848 1.00 96.12 425 PRO A O 1
ATOM 3339 N N . LEU A 1 426 ? -39.705 3.384 33.130 1.00 96.75 426 LEU A N 1
ATOM 3340 C CA . LEU A 1 426 ? -40.899 2.653 32.691 1.00 96.75 426 LEU A CA 1
ATOM 3341 C C . LEU A 1 426 ? -41.970 2.665 33.782 1.00 96.75 426 LEU A C 1
ATOM 3343 O O . LEU A 1 426 ? -43.122 2.982 33.496 1.00 96.75 426 LEU A O 1
ATOM 3347 N N . GLY A 1 427 ? -41.581 2.416 35.038 1.00 95.06 427 GLY A N 1
ATOM 3348 C CA . GLY A 1 427 ? -42.484 2.502 36.185 1.00 95.06 427 GLY A CA 1
ATOM 3349 C C . GLY A 1 427 ? -43.127 3.882 36.347 1.00 95.06 427 GLY A C 1
ATOM 3350 O O . GLY A 1 427 ? -44.317 3.969 36.637 1.00 95.06 427 GLY A O 1
ATOM 3351 N N . TYR A 1 428 ? -42.372 4.957 36.100 1.00 95.62 428 TYR A N 1
ATOM 3352 C CA . TYR A 1 428 ? -42.886 6.327 36.182 1.00 95.62 428 TYR A CA 1
ATOM 3353 C C . TYR A 1 428 ? -43.814 6.704 35.019 1.00 95.62 428 TYR A C 1
ATOM 3355 O O . TYR A 1 428 ? -44.847 7.336 35.230 1.00 95.62 428 TYR A O 1
ATOM 3363 N N . SER A 1 429 ? -43.449 6.338 33.787 1.00 95.38 429 SER A N 1
ATOM 3364 C CA . SER A 1 429 ? -44.208 6.726 32.588 1.00 95.38 429 SER A CA 1
ATOM 3365 C C . SER A 1 429 ? -45.405 5.829 32.281 1.00 95.38 429 SER A C 1
ATOM 3367 O O . SER A 1 429 ? -46.280 6.237 31.522 1.00 95.38 429 SER A O 1
ATOM 3369 N N . GLY A 1 430 ? -45.424 4.599 32.802 1.00 95.69 430 GLY A N 1
ATOM 3370 C CA . GLY A 1 430 ? -46.379 3.568 32.394 1.00 95.69 430 GLY A CA 1
ATOM 3371 C C . GLY A 1 430 ? -46.142 3.023 30.978 1.00 95.69 430 GLY A C 1
ATOM 3372 O O . GLY A 1 430 ? -46.962 2.251 30.480 1.00 95.69 430 GLY A O 1
ATOM 3373 N N . ALA A 1 431 ? -45.040 3.403 30.322 1.00 96.88 431 ALA A N 1
ATOM 3374 C CA . ALA A 1 431 ? -44.712 2.936 28.982 1.00 96.88 431 ALA A CA 1
ATOM 3375 C C . ALA A 1 431 ? -44.383 1.433 28.973 1.00 96.88 431 ALA A C 1
ATOM 3377 O O . ALA A 1 431 ? -43.806 0.889 29.914 1.00 96.88 431 ALA A O 1
ATOM 3378 N N . ASN A 1 432 ? -44.706 0.760 27.868 1.00 97.31 432 ASN A N 1
ATOM 3379 C CA . ASN A 1 432 ? -44.351 -0.640 27.646 1.00 97.31 432 ASN A CA 1
ATOM 3380 C C . ASN A 1 432 ? -42.837 -0.818 27.451 1.00 97.31 432 ASN A C 1
ATOM 3382 O O . ASN A 1 432 ? -42.243 -1.767 27.960 1.00 97.31 432 ASN A O 1
ATOM 3386 N N . SER A 1 433 ? -42.218 0.087 26.695 1.00 97.75 433 SER A N 1
ATOM 3387 C CA . SER A 1 433 ? -40.774 0.105 26.474 1.00 97.75 433 SER A CA 1
ATOM 3388 C C . SER A 1 433 ? -40.285 1.507 26.129 1.00 97.75 433 SER A C 1
ATOM 3390 O O . SER A 1 433 ? -41.061 2.391 25.764 1.00 97.75 433 SER A O 1
ATOM 3392 N N . LEU A 1 434 ? -38.976 1.705 26.243 1.00 98.12 434 LEU A N 1
ATOM 3393 C CA . LEU A 1 434 ? -38.296 2.941 25.878 1.00 98.12 434 LEU A CA 1
ATOM 3394 C C . LEU A 1 434 ? -37.192 2.625 24.872 1.00 98.12 434 LEU A C 1
ATOM 3396 O O . LEU A 1 434 ? -36.465 1.646 25.024 1.00 98.12 434 LEU A O 1
ATOM 3400 N N . LYS A 1 435 ? -37.039 3.463 23.849 1.00 98.06 435 LYS A N 1
ATOM 3401 C CA . LYS A 1 435 ? -35.878 3.444 22.958 1.00 98.06 435 LYS A CA 1
ATOM 3402 C C . LYS A 1 435 ? -35.023 4.679 23.189 1.00 98.06 435 LYS A C 1
ATOM 3404 O O . LYS A 1 435 ? -35.548 5.788 23.224 1.00 98.06 435 LYS A O 1
ATOM 3409 N N . LEU A 1 436 ? -33.719 4.476 23.312 1.00 97.69 436 LEU A N 1
ATOM 3410 C CA . LEU A 1 436 ? -32.715 5.530 23.375 1.00 97.69 436 LEU A CA 1
ATOM 3411 C C . LEU A 1 436 ? -31.904 5.502 22.079 1.00 97.69 436 LEU A C 1
ATOM 3413 O O . LEU A 1 436 ? -31.304 4.489 21.717 1.00 97.69 436 LEU A O 1
ATOM 3417 N N . MET A 1 437 ? -31.924 6.623 21.370 1.00 97.94 437 MET A N 1
ATOM 3418 C CA . MET A 1 437 ? -31.180 6.847 20.136 1.00 97.94 437 MET A CA 1
ATOM 3419 C C . MET A 1 437 ? -30.061 7.833 20.435 1.00 97.94 437 MET A C 1
ATOM 3421 O O . MET A 1 437 ? -30.318 8.872 21.036 1.00 97.94 437 MET A O 1
ATOM 3425 N N . ILE A 1 438 ? -28.837 7.521 20.019 1.00 97.38 438 ILE A N 1
ATOM 3426 C CA . ILE A 1 438 ? -27.663 8.374 20.226 1.00 97.38 438 ILE A CA 1
ATOM 3427 C C . ILE A 1 438 ? -27.025 8.623 18.866 1.00 97.38 438 ILE A C 1
ATOM 3429 O O . ILE A 1 438 ? -26.832 7.682 18.096 1.00 97.38 438 ILE A O 1
ATOM 3433 N N . ARG A 1 439 ? -26.698 9.878 18.558 1.00 96.19 439 ARG A N 1
ATOM 3434 C CA . ARG A 1 439 ? -25.942 10.245 17.358 1.00 96.19 439 ARG A CA 1
ATOM 3435 C C . ARG A 1 439 ? -24.773 11.152 17.701 1.00 96.19 439 ARG A C 1
ATOM 3437 O O . ARG A 1 439 ? -24.873 11.976 18.608 1.00 96.19 439 ARG A O 1
ATOM 3444 N N . SER A 1 440 ? -23.680 11.018 16.964 1.00 96.44 440 SER A N 1
ATOM 3445 C CA . SER A 1 440 ? -22.517 11.890 17.114 1.00 96.44 440 SER A CA 1
ATOM 3446 C C . SER A 1 440 ? -21.617 11.831 15.886 1.00 96.44 440 SER A C 1
ATOM 3448 O O . SER A 1 440 ? -21.456 10.767 15.284 1.00 96.44 440 SER A O 1
ATOM 3450 N N . LYS A 1 441 ? -20.940 12.940 15.573 1.00 92.00 441 LYS A N 1
ATOM 3451 C CA . LYS A 1 441 ? -19.779 12.942 14.670 1.00 92.00 441 LYS A CA 1
ATOM 3452 C C . LYS A 1 441 ? -18.625 12.110 15.205 1.00 92.00 441 LYS A C 1
ATOM 3454 O O . LYS A 1 441 ? -17.900 11.514 14.425 1.00 92.00 441 LYS A O 1
ATOM 3459 N N . GLN A 1 442 ? -18.487 12.027 16.527 1.00 91.75 442 GLN A N 1
ATOM 3460 C CA . GLN A 1 442 ? -17.509 11.165 17.186 1.00 91.75 442 GLN A CA 1
ATOM 3461 C C . GLN A 1 442 ? -17.900 9.683 17.089 1.00 91.75 442 GLN A C 1
ATOM 3463 O O . GLN A 1 442 ? -17.120 8.835 17.487 1.00 91.75 442 GLN A O 1
ATOM 3468 N N . GLY A 1 443 ? -19.074 9.332 16.549 1.00 83.56 443 GLY A N 1
ATOM 3469 C CA . GLY A 1 443 ? -19.372 7.951 16.154 1.00 83.56 443 GLY A CA 1
ATOM 3470 C C . GLY A 1 443 ? -18.671 7.534 14.851 1.00 83.56 443 GLY A C 1
ATOM 3471 O O . GLY A 1 443 ? -18.576 6.344 14.563 1.00 83.56 443 GLY A O 1
ATOM 3472 N N . ASP A 1 444 ? -18.165 8.496 14.070 1.00 75.81 444 ASP A N 1
ATOM 3473 C CA . ASP A 1 444 ? -17.296 8.275 12.913 1.00 75.81 444 ASP A CA 1
ATOM 3474 C C . ASP A 1 444 ? -15.826 8.416 13.355 1.00 75.81 444 ASP A C 1
ATOM 3476 O O . ASP A 1 444 ? -15.443 9.493 13.816 1.00 75.81 444 ASP A O 1
ATOM 3480 N N . PRO A 1 445 ? -14.966 7.394 13.175 1.00 66.69 445 PRO A N 1
ATOM 3481 C CA . PRO A 1 445 ? -13.537 7.491 13.483 1.00 66.69 445 PRO A CA 1
ATOM 3482 C C . PRO A 1 445 ? -12.822 8.667 12.805 1.00 66.69 445 PRO A C 1
ATOM 3484 O O . PRO A 1 445 ? -11.789 9.118 13.291 1.00 66.69 445 PRO A O 1
ATOM 3487 N N . LYS A 1 446 ? -13.349 9.160 11.674 1.00 70.25 446 LYS A N 1
ATOM 3488 C CA . LYS A 1 446 ? -12.805 10.314 10.942 1.00 70.25 446 LYS A CA 1
ATOM 3489 C C . LYS A 1 446 ? -13.437 11.648 11.350 1.00 70.25 446 LYS A C 1
ATOM 3491 O O . LYS A 1 446 ? -13.000 12.689 10.865 1.00 70.25 446 LYS A O 1
ATOM 3496 N N . GLY A 1 447 ? -14.488 11.635 12.171 1.00 77.25 447 GLY A N 1
ATOM 3497 C CA . GLY A 1 447 ? -15.207 12.835 12.607 1.00 77.25 447 GLY A CA 1
ATOM 3498 C C . GLY A 1 447 ? -15.936 13.590 11.488 1.00 77.25 447 GLY A C 1
ATOM 3499 O O . GLY A 1 447 ? -16.232 14.776 11.642 1.00 77.25 447 GLY A O 1
ATOM 3500 N N . THR A 1 448 ? -16.202 12.954 10.339 1.00 75.38 448 THR A N 1
ATOM 3501 C CA . THR A 1 448 ? -16.694 13.661 9.142 1.00 75.38 448 THR A CA 1
ATOM 3502 C C . THR A 1 448 ? -18.212 13.756 9.062 1.00 75.38 448 THR A C 1
ATOM 3504 O O . THR A 1 448 ? -18.736 14.713 8.486 1.00 75.38 448 THR A O 1
ATOM 3507 N N . SER A 1 449 ? -18.932 12.798 9.645 1.00 76.00 449 SER A N 1
ATOM 3508 C CA . SER A 1 449 ? -20.391 12.709 9.553 1.00 76.00 449 SER A CA 1
ATOM 3509 C C . SER A 1 449 ? -21.021 12.250 10.863 1.00 76.00 449 SER A C 1
ATOM 3511 O O . SER A 1 449 ? -20.409 11.498 11.613 1.00 76.00 449 SER A O 1
ATOM 3513 N N . ASP A 1 450 ? -22.244 12.711 11.144 1.00 88.00 450 ASP A N 1
ATOM 3514 C CA . ASP A 1 450 ? -23.019 12.212 12.279 1.00 88.00 450 ASP A CA 1
ATOM 3515 C C . ASP A 1 450 ? -23.415 10.754 12.041 1.00 88.00 450 ASP A C 1
ATOM 3517 O O . ASP A 1 450 ? -24.118 10.434 11.079 1.00 88.00 450 ASP A O 1
ATOM 3521 N N . VAL A 1 451 ? -22.995 9.878 12.949 1.00 84.19 451 VAL A N 1
ATOM 3522 C CA . VAL A 1 451 ? -23.340 8.457 12.939 1.00 84.19 451 VAL A CA 1
ATOM 3523 C C . VAL A 1 451 ? -24.381 8.200 14.018 1.00 84.19 451 VAL A C 1
ATOM 3525 O O . VAL A 1 451 ? -24.216 8.618 15.164 1.00 84.19 451 VAL A O 1
ATOM 3528 N N . LEU A 1 452 ? -25.462 7.510 13.650 1.00 92.06 452 LEU A N 1
ATOM 3529 C CA . LEU A 1 452 ? -26.443 6.990 14.598 1.00 92.06 452 LEU A CA 1
ATOM 3530 C C . LEU A 1 452 ? -25.911 5.675 15.184 1.00 92.06 452 LEU A C 1
ATOM 3532 O O . LEU A 1 452 ? -25.712 4.707 14.449 1.00 92.06 452 LEU A O 1
ATOM 3536 N N . LEU A 1 453 ? -25.691 5.646 16.496 1.00 88.75 453 LEU A N 1
ATOM 3537 C CA . LEU A 1 453 ? -25.277 4.450 17.226 1.00 88.75 453 LEU A CA 1
ATOM 3538 C C . LEU A 1 453 ? -26.426 3.422 17.296 1.00 88.75 453 LEU A C 1
ATOM 3540 O O . LEU A 1 453 ? -27.590 3.778 17.065 1.00 88.75 453 LEU A O 1
ATOM 3544 N N . PRO A 1 454 ? -26.140 2.143 17.619 1.00 85.62 454 PRO A N 1
ATOM 3545 C CA . PRO A 1 454 ? -27.178 1.135 17.803 1.00 85.62 454 PRO A CA 1
ATOM 3546 C C . PRO A 1 454 ? -28.262 1.596 18.783 1.00 85.62 454 PRO A C 1
ATOM 3548 O O . PRO A 1 454 ? -27.974 2.037 19.894 1.00 85.62 454 PRO A O 1
ATOM 3551 N N . ILE A 1 455 ? -29.523 1.485 18.366 1.00 92.56 455 ILE A N 1
ATOM 3552 C CA . ILE A 1 455 ? -30.664 1.914 19.178 1.00 92.56 455 ILE A CA 1
ATOM 3553 C C . ILE A 1 455 ? -30.793 0.990 20.387 1.00 92.56 455 ILE A C 1
ATOM 3555 O O . ILE A 1 455 ? -31.008 -0.216 20.240 1.00 92.56 455 ILE A O 1
ATOM 3559 N N . LEU A 1 456 ? -30.734 1.565 21.584 1.00 93.38 456 LEU A N 1
ATOM 3560 C CA . LEU A 1 456 ? -30.916 0.821 22.822 1.00 93.38 456 LEU A CA 1
ATOM 3561 C C . LEU A 1 456 ? -32.403 0.687 23.127 1.00 93.38 456 LEU A C 1
ATOM 3563 O O . LEU A 1 456 ? -33.130 1.677 23.138 1.00 93.38 456 LEU A O 1
ATOM 3567 N N . THR A 1 457 ? -32.859 -0.539 23.384 1.00 96.12 457 THR A N 1
ATOM 3568 C CA . THR A 1 457 ? -34.248 -0.813 23.776 1.00 96.12 457 THR A CA 1
ATOM 3569 C C . THR A 1 457 ? -34.297 -1.229 25.241 1.00 96.12 457 THR A C 1
ATOM 3571 O O . THR A 1 457 ? -33.777 -2.274 25.625 1.00 96.12 457 THR A O 1
ATOM 3574 N N . VAL A 1 458 ? -34.955 -0.410 26.050 1.00 96.56 458 VAL A N 1
ATOM 3575 C CA . VAL A 1 458 ? -35.170 -0.596 27.481 1.00 96.56 458 VAL A CA 1
ATOM 3576 C C . VAL A 1 458 ? -36.539 -1.238 27.685 1.00 96.56 458 VAL A C 1
ATOM 3578 O O . VAL A 1 458 ? -37.573 -0.647 27.379 1.00 96.56 458 VAL A O 1
ATOM 3581 N N . THR A 1 459 ? -36.539 -2.467 28.200 1.00 97.12 459 THR A N 1
ATOM 3582 C CA . THR A 1 459 ? -37.757 -3.245 28.505 1.00 97.12 459 THR A CA 1
ATOM 3583 C C . THR A 1 459 ? -37.953 -3.498 30.001 1.00 97.12 459 THR A C 1
ATOM 3585 O O . THR A 1 459 ? -38.951 -4.096 30.396 1.00 97.12 459 THR A O 1
ATOM 3588 N N . LYS A 1 460 ? -36.993 -3.076 30.835 1.00 97.06 460 LYS A N 1
ATOM 3589 C CA . LYS A 1 460 ? -37.002 -3.214 32.296 1.00 97.06 460 LYS A CA 1
ATOM 3590 C C . LYS A 1 460 ? -36.278 -2.035 32.950 1.00 97.06 460 LYS A C 1
ATOM 3592 O O . LYS A 1 460 ? -35.348 -1.485 32.360 1.00 97.06 460 LYS A O 1
ATOM 3597 N N . ASP A 1 461 ? -36.700 -1.703 34.163 1.00 97.81 461 ASP A N 1
ATOM 3598 C CA . ASP A 1 461 ? -36.068 -0.719 35.047 1.00 97.81 461 ASP A CA 1
ATOM 3599 C C . ASP A 1 461 ? -34.856 -1.327 35.790 1.00 97.81 461 ASP A C 1
ATOM 3601 O O . ASP A 1 461 ? -34.713 -2.551 35.856 1.00 97.81 461 ASP A O 1
ATOM 3605 N N . ASN A 1 462 ? -34.002 -0.476 36.368 1.00 96.06 462 ASN A N 1
ATOM 3606 C CA . ASN A 1 462 ? -32.815 -0.822 37.166 1.00 96.06 462 ASN A CA 1
ATOM 3607 C C . ASN A 1 462 ? -31.779 -1.685 36.424 1.00 96.06 462 ASN A C 1
ATOM 3609 O O . ASN A 1 462 ? -31.357 -2.734 36.915 1.00 96.06 462 ASN A O 1
ATOM 3613 N N . GLN A 1 463 ? -31.360 -1.243 35.238 1.00 94.56 463 GLN A N 1
ATOM 3614 C CA . GLN A 1 463 ? -30.335 -1.921 34.437 1.00 94.56 463 GLN A CA 1
ATOM 3615 C C . GLN A 1 463 ? -29.288 -0.948 33.896 1.00 94.56 463 GLN A C 1
ATOM 3617 O O . GLN A 1 463 ? -29.581 0.219 33.650 1.00 94.56 463 GLN A O 1
ATOM 3622 N N . THR A 1 464 ? -28.083 -1.453 33.648 1.00 91.94 464 THR A N 1
ATOM 3623 C CA . THR A 1 464 ? -27.013 -0.711 32.972 1.00 91.94 464 THR A CA 1
ATOM 3624 C C . THR A 1 464 ? -26.803 -1.291 31.579 1.00 91.94 464 THR A C 1
ATOM 3626 O O . THR A 1 464 ? -26.717 -2.508 31.418 1.00 91.94 464 THR A O 1
ATOM 3629 N N . LEU A 1 465 ? -26.734 -0.427 30.570 1.00 86.75 465 LEU A N 1
ATOM 3630 C CA . LEU A 1 465 ? -26.557 -0.786 29.165 1.00 86.75 465 LEU A CA 1
ATOM 3631 C C . LEU A 1 465 ? -25.323 -0.080 28.590 1.00 86.75 465 LEU A C 1
ATOM 3633 O O . LEU A 1 465 ? -25.015 1.048 28.970 1.00 86.75 465 LEU A O 1
ATOM 3637 N N . ALA A 1 466 ? -24.643 -0.716 27.636 1.00 87.94 466 ALA A N 1
ATOM 3638 C CA . ALA A 1 466 ? -23.587 -0.068 26.861 1.00 87.94 466 ALA A CA 1
ATOM 3639 C C . ALA A 1 466 ? -24.213 0.825 25.775 1.00 87.94 466 ALA A C 1
ATOM 3641 O O . ALA A 1 466 ? -24.931 0.331 24.908 1.00 87.94 466 ALA A O 1
ATOM 3642 N N . GLY A 1 467 ? -23.940 2.129 25.822 1.00 84.12 467 GLY A N 1
ATOM 3643 C CA . GLY A 1 467 ? -24.441 3.166 24.910 1.00 84.12 467 GLY A CA 1
ATOM 3644 C C . GLY A 1 467 ? -23.722 3.259 23.565 1.00 84.12 467 GLY A C 1
ATOM 3645 O O . GLY A 1 467 ? -24.060 4.117 22.753 1.00 84.12 467 GLY A O 1
ATOM 3646 N N . GLY A 1 468 ? -22.744 2.387 23.325 1.00 84.38 468 GLY A N 1
ATOM 3647 C CA . GLY A 1 468 ? -21.837 2.468 22.185 1.00 84.38 468 GLY A CA 1
ATOM 3648 C C . GLY A 1 468 ? -20.597 3.295 22.505 1.00 84.38 468 GLY A C 1
ATOM 3649 O O . GLY A 1 468 ? -20.338 3.639 23.658 1.00 84.38 468 GLY A O 1
ATOM 3650 N N . GLU A 1 469 ? -19.810 3.582 21.476 1.00 85.00 469 GLU A N 1
ATOM 3651 C CA . GLU A 1 469 ? -18.498 4.200 21.627 1.00 85.00 469 GLU A CA 1
ATOM 3652 C C . GLU A 1 469 ? -18.344 5.443 20.783 1.00 85.00 469 GLU A C 1
ATOM 3654 O O . GLU A 1 469 ? -18.906 5.540 19.691 1.00 85.00 469 GLU A O 1
ATOM 3659 N N . LEU A 1 470 ? -17.545 6.371 21.300 1.00 85.94 470 LEU A N 1
ATOM 3660 C CA . LEU A 1 470 ? -17.237 7.629 20.649 1.00 85.94 470 LEU A CA 1
ATOM 3661 C C . LEU A 1 470 ? -15.721 7.834 20.576 1.00 85.94 470 LEU A C 1
ATOM 3663 O O . LEU A 1 470 ? -14.996 7.669 21.557 1.00 85.94 470 LEU A O 1
ATOM 3667 N N . PHE A 1 471 ? -15.257 8.210 19.391 1.00 82.06 471 PHE A N 1
ATOM 3668 C CA . PHE A 1 471 ? -13.882 8.518 19.033 1.00 82.06 471 PHE A CA 1
ATOM 3669 C C . PHE A 1 471 ? -13.593 9.996 19.349 1.00 82.06 471 PHE A C 1
ATOM 3671 O O . PHE A 1 471 ? -13.844 10.877 18.529 1.00 82.06 471 PHE A O 1
ATOM 3678 N N . VAL A 1 472 ? -13.081 10.278 20.553 1.00 82.44 472 VAL A N 1
ATOM 3679 C CA . VAL A 1 472 ? -12.834 11.654 21.028 1.00 82.44 472 VAL A CA 1
ATOM 3680 C C . VAL A 1 472 ? -11.377 12.051 20.827 1.00 82.44 472 VAL A C 1
ATOM 3682 O O . VAL A 1 472 ? -10.523 11.588 21.587 1.00 82.44 472 VAL A O 1
ATOM 3685 N N . ALA A 1 473 ? -11.097 12.891 19.827 1.00 77.69 473 ALA A N 1
ATOM 3686 C CA . ALA A 1 473 ? -9.744 13.342 19.499 1.00 77.69 473 ALA A CA 1
ATOM 3687 C C . ALA A 1 473 ? -9.026 13.981 20.702 1.00 77.69 473 ALA A C 1
ATOM 3689 O O . ALA A 1 473 ? -9.641 14.509 21.631 1.00 77.69 473 ALA A O 1
ATOM 3690 N N . GLU A 1 474 ? -7.697 13.922 20.708 1.00 66.12 474 GLU A N 1
ATOM 3691 C CA . GLU A 1 474 ? -6.902 14.491 21.789 1.00 66.12 474 GLU A CA 1
ATOM 3692 C C . GLU A 1 474 ? -7.086 16.012 21.885 1.00 66.12 474 GLU A C 1
ATOM 3694 O O . GLU A 1 474 ? -6.820 16.749 20.939 1.00 66.12 474 GLU A O 1
ATOM 3699 N N . GLY A 1 475 ? -7.535 16.472 23.055 1.00 78.06 475 GLY A N 1
ATOM 3700 C CA . GLY A 1 475 ? -7.865 17.877 23.308 1.00 78.06 475 GLY A CA 1
ATOM 3701 C C . GLY A 1 475 ? -9.339 18.227 23.090 1.00 78.06 475 GLY A C 1
ATOM 3702 O O . GLY A 1 475 ? -9.751 19.294 23.542 1.00 78.06 475 GLY A O 1
ATOM 3703 N N . ASP A 1 476 ? -10.128 17.331 22.491 1.00 83.81 476 ASP A N 1
ATOM 3704 C CA . ASP A 1 476 ? -11.570 17.509 22.334 1.00 83.81 476 ASP A CA 1
ATOM 3705 C C . ASP A 1 476 ? -12.351 16.947 23.532 1.00 83.81 476 ASP A C 1
ATOM 3707 O O . ASP A 1 476 ? -11.963 15.969 24.186 1.00 83.81 476 ASP A O 1
ATOM 3711 N N . ASP A 1 477 ? -13.508 17.556 23.790 1.00 91.62 477 ASP A N 1
ATOM 3712 C CA . ASP A 1 477 ? -14.488 17.051 24.744 1.00 91.62 477 ASP A CA 1
ATOM 3713 C C . ASP A 1 477 ? -15.420 16.025 24.087 1.00 91.62 477 ASP A C 1
ATOM 3715 O O . ASP A 1 477 ? -15.661 16.027 22.877 1.00 91.62 477 ASP A O 1
ATOM 3719 N N . LEU A 1 478 ? -15.964 15.121 24.902 1.00 92.12 478 LEU A N 1
ATOM 3720 C CA . LEU A 1 478 ? -16.998 14.190 24.453 1.00 92.12 478 LEU A CA 1
ATOM 3721 C C . LEU A 1 478 ? -18.242 14.992 24.042 1.00 92.12 478 LEU A C 1
ATOM 3723 O O . LEU A 1 478 ? -18.659 15.892 24.766 1.00 92.12 478 LEU A O 1
ATOM 3727 N N . SER A 1 479 ? -18.833 14.677 22.894 1.00 96.38 479 SER A N 1
ATOM 3728 C CA . SER A 1 479 ? -20.001 15.382 22.372 1.00 96.38 479 SER A CA 1
ATOM 3729 C C . SER A 1 479 ? -20.903 14.433 21.595 1.00 96.38 479 SER A C 1
ATOM 3731 O O . SER A 1 479 ? -20.474 13.751 20.663 1.00 96.38 479 SER A O 1
ATOM 3733 N N . TYR A 1 480 ? -22.174 14.386 21.974 1.00 97.75 480 TYR A N 1
ATOM 3734 C CA . TYR A 1 480 ? -23.201 13.615 21.284 1.00 97.75 480 TYR A CA 1
ATOM 3735 C C . TYR A 1 480 ? -24.582 14.223 21.504 1.00 97.75 480 TYR A C 1
ATOM 3737 O O . TYR A 1 480 ? -24.780 15.110 22.332 1.00 97.75 480 TYR A O 1
ATOM 3745 N N . GLN A 1 481 ? -25.551 13.728 20.743 1.00 98.12 481 GLN A N 1
ATOM 3746 C CA . GLN A 1 481 ? -26.961 14.027 20.926 1.00 98.12 481 GLN A CA 1
ATOM 3747 C C . GLN A 1 481 ? -27.725 12.741 21.205 1.00 98.12 481 GLN A C 1
ATOM 3749 O O . GLN A 1 481 ? -27.453 11.712 20.585 1.00 98.12 481 GLN A O 1
ATOM 3754 N N . TYR A 1 482 ? -28.704 12.801 22.100 1.00 98.25 482 TYR A N 1
ATOM 3755 C CA . TYR A 1 482 ? -29.598 11.683 22.374 1.00 98.25 482 TYR A CA 1
ATOM 3756 C C . TYR A 1 482 ? -31.069 12.067 22.210 1.00 98.25 482 TYR A C 1
ATOM 3758 O O . TYR A 1 482 ? -31.439 13.233 22.325 1.00 98.25 482 TYR A O 1
ATOM 3766 N N . GLN A 1 483 ? -31.904 11.072 21.928 1.00 98.25 483 GLN A N 1
ATOM 3767 C CA . GLN A 1 483 ? -33.352 11.200 21.808 1.00 98.25 483 GLN A CA 1
ATOM 3768 C C . GLN A 1 483 ? -34.025 9.971 22.423 1.00 98.25 483 GLN A C 1
ATOM 3770 O O . GLN A 1 483 ? -33.557 8.840 22.260 1.00 98.25 483 GLN A O 1
ATOM 3775 N N . LEU A 1 484 ? -35.140 10.192 23.113 1.00 98.19 484 LEU A N 1
ATOM 3776 C CA . LEU A 1 484 ? -35.959 9.149 23.713 1.00 98.19 484 LEU A CA 1
ATOM 3777 C C . LEU A 1 484 ? -37.214 8.910 22.874 1.00 98.19 484 LEU A C 1
ATOM 3779 O O . LEU A 1 484 ? -37.816 9.849 22.353 1.00 98.19 484 LEU A O 1
ATOM 3783 N N . ALA A 1 485 ? -37.640 7.654 22.788 1.00 98.12 485 ALA A N 1
ATOM 3784 C CA . ALA A 1 485 ? -38.957 7.284 22.292 1.00 98.12 485 ALA A CA 1
ATOM 3785 C C . ALA A 1 485 ? -39.653 6.358 23.298 1.00 98.12 485 ALA A C 1
ATOM 3787 O O . ALA A 1 485 ? -39.190 5.242 23.535 1.00 98.12 485 ALA A O 1
ATOM 3788 N N . LEU A 1 486 ? -40.749 6.824 23.893 1.00 97.69 486 LEU A N 1
ATOM 3789 C CA . LEU A 1 486 ? -41.606 6.037 24.778 1.00 97.69 486 LEU A CA 1
ATOM 3790 C C . LEU A 1 486 ? -42.661 5.319 23.949 1.00 97.69 486 LEU A C 1
ATOM 3792 O O . LEU A 1 486 ? -43.396 5.959 23.203 1.00 97.69 486 LEU A O 1
ATOM 3796 N N . ILE A 1 487 ? -42.750 4.004 24.102 1.00 97.56 487 ILE A N 1
ATOM 3797 C CA . ILE A 1 487 ? -43.751 3.171 23.439 1.00 97.56 487 ILE A CA 1
ATOM 3798 C C . ILE A 1 487 ? -44.813 2.829 24.478 1.00 97.56 487 ILE A C 1
ATOM 3800 O O . ILE A 1 487 ? -44.548 2.086 25.426 1.00 97.56 487 ILE A O 1
ATOM 3804 N N . GLN A 1 488 ? -46.002 3.394 24.316 1.00 97.44 488 GLN A N 1
ATOM 3805 C CA . GLN A 1 488 ? -47.138 3.210 25.210 1.00 97.44 488 GLN A CA 1
ATOM 3806 C C . GLN A 1 488 ? -47.755 1.806 25.056 1.00 97.44 488 GLN A C 1
ATOM 3808 O O . GLN A 1 488 ? -47.548 1.143 24.034 1.00 97.44 488 GLN A O 1
ATOM 3813 N N . PRO A 1 489 ? -48.514 1.311 26.053 1.00 96.81 489 PRO A N 1
ATOM 3814 C CA . PRO A 1 489 ? -49.161 -0.003 25.981 1.00 96.81 489 PRO A CA 1
ATOM 3815 C C . PRO A 1 489 ? -50.144 -0.180 24.813 1.00 96.81 489 PRO A C 1
ATOM 3817 O O . PRO A 1 489 ? -50.373 -1.306 24.376 1.00 96.81 489 PRO A O 1
ATOM 3820 N N . ASP A 1 490 ? -50.719 0.911 24.305 1.00 96.19 490 ASP A N 1
ATOM 3821 C CA . ASP A 1 490 ? -51.611 0.931 23.139 1.00 96.19 490 ASP A CA 1
ATOM 3822 C C . ASP A 1 490 ? -50.865 0.981 21.790 1.00 96.19 490 ASP A C 1
ATOM 3824 O O . ASP A 1 490 ? -51.486 0.899 20.729 1.00 96.19 490 ASP A O 1
ATOM 3828 N N . GLY A 1 491 ? -49.532 1.064 21.827 1.00 94.69 491 GLY A N 1
ATOM 3829 C CA . GLY A 1 491 ? -48.666 1.164 20.659 1.00 94.69 491 GLY A CA 1
ATOM 3830 C C . GLY A 1 491 ? -48.386 2.595 20.194 1.00 94.69 491 GLY A C 1
ATOM 3831 O O . GLY A 1 491 ? -47.619 2.760 19.241 1.00 94.69 491 GLY A O 1
ATOM 3832 N N . GLU A 1 492 ? -48.944 3.626 20.839 1.00 96.44 492 GLU A N 1
ATOM 3833 C CA . GLU A 1 492 ? -48.564 5.012 20.562 1.00 96.44 492 GLU A CA 1
ATOM 3834 C C . GLU A 1 492 ? -47.087 5.240 20.917 1.00 96.44 492 GLU A C 1
ATOM 3836 O O . GLU A 1 492 ? -46.559 4.689 21.884 1.00 96.44 492 GLU A O 1
ATOM 3841 N N . THR A 1 493 ? -46.386 6.033 20.106 1.00 97.00 493 THR A N 1
ATOM 3842 C CA . THR A 1 493 ? -44.978 6.367 20.343 1.00 97.00 493 THR A CA 1
ATOM 3843 C C . THR A 1 493 ? -44.825 7.864 20.555 1.00 97.00 493 THR A C 1
ATOM 3845 O O . THR A 1 493 ? -45.071 8.649 19.642 1.00 97.00 493 THR A O 1
ATOM 3848 N N . LEU A 1 494 ? -44.357 8.251 21.739 1.00 96.81 494 LEU A N 1
ATOM 3849 C CA . LEU A 1 494 ? -43.988 9.628 22.055 1.00 96.81 494 LEU A CA 1
ATOM 3850 C C . LEU A 1 494 ? -42.484 9.789 21.840 1.00 96.81 494 LEU A C 1
ATOM 3852 O O . LEU A 1 494 ? -41.705 9.016 22.393 1.00 96.81 494 LEU A O 1
ATOM 3856 N N . MET A 1 495 ? -42.059 10.788 21.065 1.00 97.31 495 MET A N 1
ATOM 3857 C CA . MET A 1 495 ? -40.639 11.080 20.816 1.00 97.31 495 MET A CA 1
ATOM 3858 C C . MET A 1 495 ? -40.232 12.414 21.438 1.00 97.31 495 MET A C 1
ATOM 3860 O O . MET A 1 495 ? -40.945 13.401 21.281 1.00 97.31 495 MET A O 1
ATOM 3864 N N . SER A 1 496 ? -39.086 12.442 22.121 1.00 97.81 496 SER A N 1
ATOM 3865 C CA . SER A 1 496 ? -38.502 13.681 22.644 1.00 97.81 496 SER A CA 1
ATOM 3866 C C . SER A 1 496 ? -37.806 14.471 21.536 1.00 97.81 496 SER A C 1
ATOM 3868 O O . SER A 1 496 ? -37.600 13.971 20.427 1.00 97.81 496 SER A O 1
ATOM 3870 N N . GLU A 1 497 ? -37.353 15.684 21.838 1.00 97.00 497 GLU A N 1
ATOM 3871 C CA . GLU A 1 497 ? -36.363 16.367 21.002 1.00 97.00 497 GLU A CA 1
ATOM 3872 C C . GLU A 1 497 ? -34.967 15.732 21.153 1.00 97.00 497 GLU A C 1
ATOM 3874 O O . GLU A 1 497 ? -34.726 14.922 22.057 1.00 97.00 497 GLU A O 1
ATOM 3879 N N . TRP A 1 498 ? -34.055 16.077 20.238 1.00 97.56 498 TRP A N 1
ATOM 3880 C CA . TRP A 1 498 ? -32.637 15.732 20.357 1.00 97.56 498 TRP A CA 1
ATOM 3881 C C . TRP A 1 498 ? -31.964 16.654 21.366 1.00 97.56 498 TRP A C 1
ATOM 3883 O O . TRP A 1 498 ? -32.071 17.873 21.248 1.00 97.56 498 TRP A O 1
ATOM 3893 N N . VAL A 1 499 ? -31.230 16.079 22.312 1.00 97.62 499 VAL A N 1
ATOM 3894 C CA . VAL A 1 499 ? -30.577 16.821 23.393 1.00 97.62 499 VAL A CA 1
ATOM 3895 C C . VAL A 1 499 ? -29.082 16.572 23.372 1.00 97.62 499 VAL A C 1
ATOM 3897 O O . VAL A 1 499 ? -28.643 15.428 23.288 1.00 97.62 499 VAL A O 1
ATOM 3900 N N . GLU A 1 500 ? -28.309 17.653 23.427 1.00 97.62 500 GLU A N 1
ATOM 3901 C CA . GLU A 1 500 ? -26.848 17.607 23.485 1.00 97.62 500 GLU A CA 1
ATOM 3902 C C . GLU A 1 500 ? -26.359 17.158 24.861 1.00 97.62 500 GLU A C 1
ATOM 3904 O O . GLU A 1 500 ? -26.914 17.538 25.894 1.00 97.62 500 GLU A O 1
ATOM 3909 N N . ALA A 1 501 ? -25.306 16.349 24.865 1.00 97.19 501 ALA A N 1
ATOM 3910 C CA . ALA A 1 501 ? -24.652 15.859 26.064 1.00 97.19 501 ALA A CA 1
ATOM 3911 C C . ALA A 1 501 ? -23.154 15.640 25.825 1.00 97.19 501 ALA A C 1
ATOM 3913 O O . ALA A 1 501 ? -22.694 15.450 24.694 1.00 97.19 501 ALA A O 1
ATOM 3914 N N . SER A 1 502 ? -22.401 15.676 26.921 1.00 96.75 502 SER A N 1
ATOM 3915 C CA . SER A 1 502 ? -20.943 15.523 26.941 1.00 96.75 502 SER A CA 1
ATOM 3916 C C . SER A 1 502 ? -20.443 14.604 28.058 1.00 96.75 502 SER A C 1
ATOM 3918 O O . SER A 1 502 ? -19.244 14.350 28.162 1.00 96.75 502 SER A O 1
ATOM 3920 N N . ASP A 1 503 ? -21.342 14.072 28.886 1.00 96.12 503 ASP A N 1
ATOM 3921 C CA . ASP A 1 503 ? -20.989 13.146 29.957 1.00 96.12 503 ASP A CA 1
ATOM 3922 C C . ASP A 1 503 ? -20.767 11.728 29.412 1.00 96.12 503 ASP A C 1
ATOM 3924 O O . ASP A 1 503 ? -21.478 11.300 28.497 1.00 96.12 503 ASP A O 1
ATOM 3928 N N . PRO A 1 504 ? -19.829 10.946 29.980 1.00 90.75 504 PRO A N 1
ATOM 3929 C CA . PRO A 1 504 ? -19.580 9.567 29.555 1.00 90.75 504 PRO A CA 1
ATOM 3930 C C . PRO A 1 504 ? -20.699 8.598 29.966 1.00 90.75 504 PRO A C 1
ATOM 3932 O O . PRO A 1 504 ? -20.612 7.403 29.693 1.00 90.75 504 PRO A O 1
ATOM 3935 N N . PHE A 1 505 ? -21.747 9.091 30.627 1.00 93.31 505 PHE A N 1
ATOM 3936 C CA . PHE A 1 505 ? -22.904 8.306 31.019 1.00 93.31 505 PHE A CA 1
ATOM 3937 C C . PHE A 1 505 ? -24.216 9.069 30.791 1.00 93.31 505 PHE A C 1
ATOM 3939 O O . PHE A 1 505 ? -24.262 10.295 30.860 1.00 93.31 505 PHE A O 1
ATOM 3946 N N . ILE A 1 506 ? -25.299 8.327 30.567 1.00 96.12 506 ILE A N 1
ATOM 3947 C CA . ILE A 1 506 ? -26.671 8.824 30.442 1.00 96.12 506 ILE A CA 1
ATOM 3948 C C . ILE A 1 506 ? -27.507 8.158 31.533 1.00 96.12 506 ILE A C 1
ATOM 3950 O O . ILE A 1 506 ? -27.628 6.935 31.564 1.00 96.12 506 ILE A O 1
ATOM 3954 N N . ILE A 1 507 ? -28.119 8.952 32.413 1.00 97.38 507 ILE A N 1
ATOM 3955 C CA . ILE A 1 507 ? -29.029 8.440 33.446 1.00 97.38 507 ILE A CA 1
ATOM 3956 C C . ILE A 1 507 ? -30.470 8.630 32.972 1.00 97.38 507 ILE A C 1
ATOM 3958 O O . ILE A 1 507 ? -30.982 9.749 32.929 1.00 97.38 507 ILE A O 1
ATOM 3962 N N . VAL A 1 508 ? -31.135 7.526 32.640 1.00 97.50 508 VAL A N 1
ATOM 3963 C CA . VAL A 1 508 ? -32.538 7.500 32.224 1.00 97.50 508 VAL A CA 1
ATOM 3964 C C . VAL A 1 508 ? -33.400 7.168 33.441 1.00 97.50 508 VAL A C 1
ATOM 3966 O O . VAL A 1 508 ? -33.550 6.009 33.823 1.00 97.50 508 VAL A O 1
ATOM 3969 N N . GLY A 1 509 ? -33.960 8.203 34.065 1.00 96.38 509 GLY A N 1
ATOM 3970 C CA . GLY A 1 509 ? -34.855 8.097 35.219 1.00 96.38 509 GLY A CA 1
ATOM 3971 C C . GLY A 1 509 ? -36.048 9.049 35.125 1.00 96.38 509 GLY A C 1
ATOM 3972 O O . GLY A 1 509 ? -36.250 9.714 34.110 1.00 96.38 509 GLY A O 1
ATOM 3973 N N . GLU A 1 510 ? -36.831 9.135 36.198 1.00 95.81 510 GLU A N 1
ATOM 3974 C CA . GLU A 1 510 ? -38.101 9.881 36.230 1.00 95.81 510 GLU A CA 1
ATOM 3975 C C . GLU A 1 510 ? -37.948 11.357 35.853 1.00 95.81 510 GLU A C 1
ATOM 3977 O O . GLU A 1 510 ? -38.757 11.904 35.109 1.00 95.81 510 GLU A O 1
ATOM 3982 N N . ASP A 1 511 ? -36.892 12.009 36.344 1.00 94.69 511 ASP A N 1
ATOM 3983 C CA . ASP A 1 511 ? -36.618 13.419 36.058 1.00 94.69 511 ASP A CA 1
ATOM 3984 C C . ASP A 1 511 ? -36.336 13.659 34.567 1.00 94.69 511 ASP A C 1
ATOM 3986 O O . ASP A 1 511 ? -36.855 14.606 33.979 1.00 94.69 511 ASP A O 1
ATOM 3990 N N . MET A 1 512 ? -35.587 12.755 33.926 1.00 95.31 512 MET A N 1
ATOM 3991 C CA . MET A 1 512 ? -35.321 12.822 32.489 1.00 95.31 512 MET A CA 1
ATOM 3992 C C . MET A 1 512 ? -36.614 12.639 31.682 1.00 95.31 512 MET A C 1
ATOM 3994 O O . MET A 1 512 ? -36.867 13.408 30.759 1.00 95.31 512 MET A O 1
ATOM 3998 N N . ILE A 1 513 ? -37.465 11.673 32.048 1.00 96.81 513 ILE A N 1
ATOM 3999 C CA . ILE A 1 513 ? -38.760 11.471 31.379 1.00 96.81 513 ILE A CA 1
ATOM 4000 C C . ILE A 1 513 ? -39.662 12.699 31.526 1.00 96.81 513 ILE A C 1
ATOM 4002 O O . ILE A 1 513 ? -40.231 13.172 30.544 1.00 96.81 513 ILE A O 1
ATOM 4006 N N . ARG A 1 514 ? -39.764 13.247 32.739 1.00 94.50 514 ARG A N 1
ATOM 4007 C CA . ARG A 1 514 ? -40.579 14.430 33.034 1.00 94.50 514 ARG A CA 1
ATOM 4008 C C . ARG A 1 514 ? -40.146 15.641 32.209 1.00 94.50 514 ARG A C 1
ATOM 4010 O O . ARG A 1 514 ? -41.001 16.328 31.661 1.00 94.50 514 ARG A O 1
ATOM 4017 N N . LYS A 1 515 ? -38.833 15.873 32.103 1.00 93.75 515 LYS A N 1
ATOM 4018 C CA . LYS A 1 515 ? -38.251 16.969 31.314 1.00 93.75 515 LYS A CA 1
ATOM 4019 C C . LYS A 1 515 ? -38.551 16.853 29.821 1.00 93.75 515 LYS A C 1
ATOM 4021 O O . LYS A 1 515 ? -38.747 17.876 29.180 1.00 93.75 515 LYS A O 1
ATOM 4026 N N . HIS A 1 516 ? -38.581 15.634 29.282 1.00 94.19 516 HIS A N 1
ATOM 4027 C CA . HIS A 1 516 ? -38.697 15.407 27.836 1.00 94.19 516 HIS A CA 1
ATOM 4028 C C . HIS A 1 516 ? -40.122 15.246 27.316 1.00 94.19 516 HIS A C 1
ATOM 4030 O O . HIS A 1 516 ? -40.349 15.467 26.131 1.00 94.19 516 HIS A O 1
ATOM 4036 N N . PHE A 1 517 ? -41.065 14.829 28.161 1.00 92.00 517 PHE A N 1
ATOM 4037 C CA . PHE A 1 517 ? -42.390 14.401 27.701 1.00 92.00 517 PHE A CA 1
ATOM 4038 C C . PHE A 1 517 ? -43.564 15.103 28.390 1.00 92.00 517 PHE A C 1
ATOM 4040 O O . PHE A 1 517 ? -44.700 14.728 28.121 1.00 92.00 517 PHE A O 1
ATOM 4047 N N . GLU A 1 518 ? -43.311 16.075 29.281 1.00 76.62 518 GLU A N 1
ATOM 4048 C CA . GLU A 1 518 ? -44.342 16.760 30.088 1.00 76.62 518 GLU A CA 1
ATOM 4049 C C . GLU A 1 518 ? -45.414 15.790 30.622 1.00 76.62 518 GLU A C 1
ATOM 4051 O O . GLU A 1 518 ? -46.611 16.082 30.627 1.00 76.62 518 GLU A O 1
ATOM 4056 N N . VAL A 1 519 ? -44.995 14.588 31.038 1.00 63.78 519 VAL A N 1
ATOM 4057 C CA . VAL A 1 519 ? -45.939 13.556 31.470 1.00 63.78 519 VAL A CA 1
ATOM 4058 C C . VAL A 1 519 ? -46.637 14.082 32.713 1.00 63.78 519 VAL A C 1
ATOM 4060 O O . VAL A 1 519 ? -45.993 14.324 33.739 1.00 63.78 519 VAL A O 1
ATOM 4063 N N . ALA A 1 520 ? -47.951 14.292 32.614 1.00 56.22 520 ALA A N 1
ATOM 4064 C CA . ALA A 1 520 ? -48.775 14.632 33.759 1.00 56.22 520 ALA A CA 1
ATOM 4065 C C . ALA A 1 520 ? -48.536 13.553 34.816 1.00 56.22 520 ALA A C 1
ATOM 4067 O O . ALA A 1 520 ? -48.860 12.387 34.595 1.00 56.22 520 ALA A O 1
ATOM 4068 N N . SER A 1 521 ? -47.895 13.942 35.923 1.00 51.41 521 SER A N 1
ATOM 4069 C CA . SER A 1 521 ? -47.586 13.031 37.021 1.00 51.41 521 SER A CA 1
ATOM 4070 C C . SER A 1 521 ? -48.863 12.256 37.341 1.00 51.41 521 SER A C 1
ATOM 4072 O O . SER A 1 521 ? -49.882 12.914 37.582 1.00 51.41 521 SER A O 1
ATOM 4074 N N . PRO A 1 522 ? -48.864 10.909 37.312 1.00 53.41 522 PRO A N 1
ATOM 4075 C CA . PRO A 1 522 ? -50.044 10.168 37.716 1.00 53.41 522 PRO A CA 1
ATOM 4076 C C . PRO A 1 522 ? -50.354 10.640 39.131 1.00 53.41 522 PRO A C 1
ATOM 4078 O O . PRO A 1 522 ? -49.497 10.574 40.014 1.00 53.41 522 PRO A O 1
ATOM 4081 N N . ALA A 1 523 ? -51.524 11.249 39.304 1.00 46.56 523 ALA A N 1
ATOM 4082 C CA . ALA A 1 523 ? -51.989 11.784 40.570 1.00 46.56 523 ALA A CA 1
ATOM 4083 C C . ALA A 1 523 ? -52.263 10.607 41.518 1.00 46.56 523 ALA A C 1
ATOM 4085 O O . ALA A 1 523 ? -53.401 10.204 41.724 1.00 46.56 523 ALA A O 1
ATOM 4086 N N . GLY A 1 524 ? -51.195 9.996 42.021 1.00 49.06 524 GLY A N 1
ATOM 4087 C CA . GLY A 1 524 ? -51.221 9.046 43.112 1.00 49.06 524 GLY A CA 1
ATOM 4088 C C . GLY A 1 524 ? -51.181 9.843 44.400 1.00 49.06 524 GLY A C 1
ATOM 4089 O O . GLY A 1 524 ? -50.200 10.537 44.671 1.00 49.06 524 GLY A O 1
ATOM 4090 N N . GLU A 1 525 ? -52.269 9.774 45.160 1.00 48.81 525 GLU A N 1
ATOM 4091 C CA . GLU A 1 525 ? -52.320 10.241 46.539 1.00 48.81 525 GLU A CA 1
ATOM 4092 C C . GLU A 1 525 ? -51.061 9.793 47.298 1.00 48.81 525 GLU A C 1
ATOM 4094 O O . GLU A 1 525 ? -50.603 8.659 47.116 1.00 48.81 525 GLU A O 1
ATOM 4099 N N . PRO A 1 526 ? -50.487 10.654 48.156 1.00 40.84 526 PRO A N 1
ATOM 4100 C CA . PRO A 1 526 ? -49.387 10.248 49.011 1.00 40.84 526 PRO A CA 1
ATOM 4101 C C . PRO A 1 526 ? -49.851 9.060 49.855 1.00 40.84 526 PRO A C 1
ATOM 4103 O O . PRO A 1 526 ? -50.736 9.198 50.700 1.00 40.84 526 PRO A O 1
ATOM 4106 N N . VAL A 1 527 ? -49.251 7.890 49.622 1.00 47.25 527 VAL A N 1
ATOM 4107 C CA . VAL A 1 527 ? -49.396 6.735 50.507 1.00 47.25 527 VAL A CA 1
ATOM 4108 C C . VAL A 1 527 ? -48.887 7.188 51.868 1.00 47.25 527 VAL A C 1
ATOM 4110 O O . VAL A 1 527 ? -47.685 7.383 52.061 1.00 47.25 527 VAL A O 1
ATOM 4113 N N . GLN A 1 528 ? -49.816 7.442 52.792 1.00 41.44 528 GLN A N 1
ATOM 4114 C CA . GLN A 1 528 ? -49.452 7.791 54.154 1.00 41.44 528 GLN A CA 1
ATOM 4115 C C . GLN A 1 528 ? -48.629 6.641 54.743 1.00 41.44 528 GLN A C 1
ATOM 4117 O O . GLN A 1 528 ? -48.993 5.475 54.558 1.00 41.44 528 GLN A O 1
ATOM 4122 N N . PRO A 1 529 ? -47.522 6.941 55.441 1.00 44.84 529 PRO A N 1
ATOM 4123 C CA . PRO A 1 529 ? -46.761 5.915 56.126 1.00 44.84 529 PRO A CA 1
ATOM 4124 C C . PRO A 1 529 ? -47.687 5.234 57.134 1.00 44.84 529 PRO A C 1
ATOM 4126 O O . PRO A 1 529 ? -48.245 5.884 58.018 1.00 44.84 529 PRO A O 1
ATOM 4129 N N . VAL A 1 530 ? -47.864 3.921 56.984 1.00 53.72 530 VAL A N 1
ATOM 4130 C CA . VAL A 1 530 ? -48.513 3.092 57.998 1.00 53.72 530 VAL A CA 1
ATOM 4131 C C . VAL A 1 530 ? -47.627 3.156 59.237 1.00 53.72 530 VAL A C 1
ATOM 4133 O O . VAL A 1 530 ? -46.589 2.502 59.315 1.00 53.72 530 VAL A O 1
ATOM 4136 N N . VAL A 1 531 ? -48.021 4.001 60.188 1.00 54.22 531 VAL A N 1
ATOM 4137 C CA . VAL A 1 531 ? -47.513 3.977 61.555 1.00 54.22 531 VAL A CA 1
ATOM 4138 C C . VAL A 1 531 ? -47.983 2.655 62.152 1.00 54.22 531 VAL A C 1
ATOM 4140 O O . VAL A 1 531 ? -49.167 2.471 62.427 1.00 54.22 531 VAL A O 1
ATOM 4143 N N . SER A 1 532 ? -47.065 1.701 62.285 1.00 54.28 532 SER A N 1
ATOM 4144 C CA . SER A 1 532 ? -47.295 0.510 63.091 1.00 54.28 532 SER A CA 1
ATOM 4145 C C . SER A 1 532 ? -47.212 0.908 64.565 1.00 54.28 532 SER A C 1
ATOM 4147 O O . SER A 1 532 ? -46.123 0.935 65.141 1.00 54.28 532 SER A O 1
ATOM 4149 N N . ASP A 1 533 ? -48.353 1.230 65.169 1.00 58.81 533 ASP A N 1
ATOM 4150 C CA . ASP A 1 533 ? -48.490 1.142 66.621 1.00 58.81 533 ASP A CA 1
ATOM 4151 C C . ASP A 1 533 ? -48.473 -0.343 67.010 1.00 58.81 533 ASP A C 1
ATOM 4153 O O . ASP A 1 533 ? -49.168 -1.173 66.419 1.00 58.81 533 ASP A O 1
ATOM 4157 N N . GLY A 1 534 ? -47.580 -0.681 67.937 1.00 65.31 534 GLY A N 1
ATOM 4158 C CA . GLY A 1 534 ? -47.187 -2.052 68.232 1.00 65.31 534 GLY A CA 1
ATOM 4159 C C . GLY A 1 534 ? -48.173 -2.876 69.057 1.00 65.31 534 GLY A C 1
ATOM 4160 O O . GLY A 1 534 ? -49.054 -2.348 69.736 1.00 65.31 534 GLY A O 1
ATOM 4161 N N . GLN A 1 535 ? -47.910 -4.184 69.050 1.00 49.94 535 GLN A N 1
ATOM 4162 C CA . GLN A 1 535 ? -47.950 -5.081 70.207 1.00 49.94 535 GLN A CA 1
ATOM 4163 C C . GLN A 1 535 ? -46.934 -6.205 70.017 1.00 49.94 535 GLN A C 1
ATOM 4165 O O . GLN A 1 535 ? -46.832 -6.711 68.875 1.00 49.94 535 GLN A O 1
#

Secondary structure (DSSP, 8-state):
----------------------------------------------------------PPPPP-PPPP------------------------PPPP-PPPPPP-----EEEEEEEEHHHHH-STTHHHHHHHHTB-SEEEEESSTTT-EEEE-BS-EEE-EETTTTEESEEEEEEEE-TTS-EEEEEEEEEE----HHHHHHHHHHHHHHHTS--EEEEPPBSS--EEE-TTTTGGGT--GGG-EEE--SSTTSPEEEEEEESS-HHHHHHHHHSTT-EEEEEEE-BSSSS---EEEEEEE-SS-HHHH--EEESSHHHHHT-EE--SSS-EEEEEEEEEEE-TTS-EEEEEEEEEEEEE-TT-EE----HHHHHHHHSSSEEEEEEEEEEEPP-HHHHHHHHHHHHSSS---EEEEEEEEE-SHHHHH--SEEEEEEEEGGGSTTS-S-EEPPPEEE-SSSEEEEEEEEEE-TTPPP-EEEEEEEE-TTS-EEEPPPEEE-SSEEEESHHHHHHHH------------------

Sequence (535 aa):
MNRIYRTFLPGLLILAATAATGQQINRIKTMRTTTPVKTAPAVTADTSRRKPIRIIRAVPATKTAVKDNRKQWVTNTKLQPSQMFILPYKPLTPQPGAATPTNTDVQGPNLTLGKDVSILLGGNGFEYFLDKLNIFREVYEDKNPHAGFFYYLPRSYNMKWDRSSGQYSFYVYYLSADTEGRGEVIVTAELTPGVSQEDIALAETLLSKKMKKDIRLRPLPLRDTPKVSFGSALTNFDVKPESVSTNVPTDFLEPIIVSWKMERRVDDLVGAMMNNIGLSGNVDFLPHAEGDQAISVPVRLKINDDKTFGKMEYTQADGLLNGFLNPIDYPVVLRDLVVMRTKASKELTIERIPLASYEVEPQDTFSGFTAEEKDRVLSGNIITKLWAEYSIMPCTTCNEQVTQKILGGTSTSRVKGLEVQVLTPLGYSGANSLKLMIRSKQGDPKGTSDVLLPILTVTKDNQTLAGGELFVAEGDDLSYQYQLALIQPDGETLMSEWVEASDPFIIVGEDMIRKHFEVASPAGEPVQPVVSDGQ

pLDDT: mean 77.67, std 22.1, range [29.06, 98.25]